Protein AF-A0A1C6QXR6-F1 (afdb_monomer_lite)

Structure (mmCIF, N/CA/C/O backbone):
data_AF-A0A1C6QXR6-F1
#
_entry.id   AF-A0A1C6QXR6-F1
#
loop_
_atom_site.group_PDB
_atom_site.id
_atom_site.type_symbol
_atom_site.label_atom_id
_atom_site.label_alt_id
_atom_site.label_comp_id
_atom_site.label_asym_id
_atom_site.label_entity_id
_atom_site.label_seq_id
_atom_site.pdbx_PDB_ins_code
_atom_site.Cartn_x
_atom_site.Cartn_y
_atom_site.Cartn_z
_atom_site.occupancy
_atom_site.B_iso_or_equiv
_atom_site.auth_seq_id
_atom_site.auth_comp_id
_atom_site.auth_asym_id
_atom_site.auth_atom_id
_atom_site.pdbx_PDB_model_num
ATOM 1 N N . ILE A 1 1 ? -0.322 -24.850 25.501 1.00 80.88 1 ILE A N 1
ATOM 2 C CA . ILE A 1 1 ? -1.328 -25.765 26.097 1.00 80.88 1 ILE A CA 1
ATOM 3 C C . ILE A 1 1 ? -0.697 -26.631 27.179 1.00 80.88 1 ILE A C 1
ATOM 5 O O . ILE A 1 1 ? -1.166 -26.555 28.301 1.00 80.88 1 ILE A O 1
ATOM 9 N N . ASN A 1 2 ? 0.408 -27.337 26.915 1.00 83.75 2 ASN A N 1
ATOM 10 C CA . ASN A 1 2 ? 1.073 -28.174 27.931 1.00 83.75 2 ASN A CA 1
ATOM 11 C C . ASN A 1 2 ? 1.415 -27.437 29.239 1.00 83.75 2 ASN A C 1
ATOM 13 O O . ASN A 1 2 ? 1.148 -27.969 30.307 1.00 83.75 2 ASN A O 1
ATOM 17 N N . GLY A 1 3 ? 1.890 -26.186 29.173 1.00 85.12 3 GLY A N 1
ATOM 18 C CA . GLY A 1 3 ? 2.101 -25.372 30.381 1.00 85.12 3 GLY A CA 1
ATOM 19 C C . GLY A 1 3 ? 0.822 -25.107 31.192 1.00 85.12 3 GLY A C 1
ATOM 20 O O . GLY A 1 3 ? 0.856 -25.153 32.413 1.00 85.12 3 GLY A O 1
ATOM 21 N N . LEU A 1 4 ? -0.329 -24.915 30.531 1.00 87.06 4 LEU A N 1
ATOM 22 C CA . LEU A 1 4 ? -1.624 -24.775 31.214 1.00 87.06 4 LEU A CA 1
ATOM 23 C C . LEU A 1 4 ? -2.095 -26.110 31.808 1.00 87.06 4 LEU A C 1
ATOM 25 O O . LEU A 1 4 ? -2.615 -26.124 32.916 1.00 87.06 4 LEU A O 1
ATOM 29 N N . LYS A 1 5 ? -1.880 -27.234 31.103 1.00 88.00 5 LYS A N 1
ATOM 30 C CA . LYS A 1 5 ? -2.157 -28.583 31.632 1.00 88.00 5 LYS A CA 1
ATOM 31 C C . LYS A 1 5 ? -1.350 -28.857 32.904 1.00 88.00 5 LYS A C 1
ATOM 33 O O . LYS A 1 5 ? -1.892 -29.442 33.832 1.00 88.00 5 LYS A O 1
ATOM 38 N N . ALA A 1 6 ? -0.081 -28.448 32.939 1.00 87.62 6 ALA A N 1
ATOM 39 C CA . ALA A 1 6 ? 0.773 -28.598 34.115 1.00 87.62 6 ALA A CA 1
ATOM 40 C C . ALA A 1 6 ? 0.248 -27.767 35.297 1.00 87.62 6 ALA A C 1
ATOM 42 O O . ALA A 1 6 ? -0.002 -28.329 36.355 1.00 87.62 6 ALA A O 1
ATOM 43 N N . ALA A 1 7 ? -0.030 -26.477 35.079 1.00 87.62 7 ALA A N 1
ATOM 44 C CA . ALA A 1 7 ? -0.538 -25.590 36.127 1.00 87.62 7 ALA A CA 1
ATOM 45 C C . ALA A 1 7 ? -1.889 -26.049 36.711 1.00 87.62 7 ALA A C 1
ATOM 47 O O . ALA A 1 7 ? -2.095 -26.002 37.917 1.00 87.62 7 ALA A O 1
ATOM 48 N N . PHE A 1 8 ? -2.819 -26.517 35.870 1.00 88.56 8 PHE A N 1
ATOM 49 C CA . PHE A 1 8 ? -4.108 -27.022 36.357 1.00 88.56 8 PHE A CA 1
ATOM 50 C C . PHE A 1 8 ? -3.975 -28.349 37.102 1.00 88.56 8 PHE A C 1
ATOM 52 O O . PHE A 1 8 ? -4.722 -28.587 38.042 1.00 88.56 8 PHE A O 1
ATOM 59 N N . ARG A 1 9 ? -3.033 -29.210 36.705 1.00 87.38 9 ARG A N 1
ATOM 60 C CA . ARG A 1 9 ? -2.770 -30.460 37.421 1.00 87.38 9 ARG A CA 1
ATOM 61 C C . ARG A 1 9 ? -2.303 -30.188 38.848 1.00 87.38 9 ARG A C 1
ATOM 63 O O . ARG A 1 9 ? -2.889 -30.737 39.768 1.00 87.38 9 ARG A O 1
ATOM 70 N N . GLU A 1 10 ? -1.326 -29.299 39.004 1.00 89.88 10 GLU A N 1
ATOM 71 C CA . GLU A 1 10 ? -0.827 -28.856 40.312 1.00 89.88 10 GLU A CA 1
ATOM 72 C C . GLU A 1 10 ? -1.960 -28.254 41.161 1.00 89.88 10 GLU A C 1
ATOM 74 O O . GLU A 1 10 ? -2.172 -28.671 42.294 1.00 89.88 10 GLU A O 1
ATOM 79 N N . LEU A 1 11 ? -2.791 -27.384 40.572 1.00 88.81 11 LEU A N 1
ATOM 80 C CA . LEU A 1 11 ? -3.961 -26.814 41.252 1.00 88.81 11 LEU A CA 1
ATOM 81 C C . LEU A 1 11 ? -4.956 -27.882 41.744 1.00 88.81 11 LEU A C 1
ATOM 83 O O . LEU A 1 11 ? -5.522 -27.759 42.833 1.00 88.81 11 LEU A O 1
ATOM 87 N N . TYR A 1 12 ? -5.225 -28.909 40.939 1.00 89.12 12 TYR A N 1
ATOM 88 C CA . TYR A 1 12 ? -6.142 -29.987 41.314 1.00 89.12 12 TYR A CA 1
ATOM 89 C C . TYR A 1 12 ? -5.554 -30.904 42.388 1.00 89.12 12 TYR A C 1
ATOM 91 O O . TYR A 1 12 ? -6.272 -31.281 43.312 1.00 89.12 12 TYR A O 1
ATOM 99 N N . GLU A 1 13 ? -4.252 -31.187 42.323 1.00 88.62 13 GLU A N 1
ATOM 100 C CA . GLU A 1 13 ? -3.525 -31.920 43.366 1.00 88.62 13 GLU A CA 1
ATOM 101 C C . GLU A 1 13 ? -3.571 -31.174 44.710 1.00 88.62 13 GLU A C 1
ATOM 103 O O . GLU A 1 13 ? -3.881 -31.780 45.735 1.00 88.62 13 GLU A O 1
ATOM 108 N N . GLU A 1 14 ? -3.352 -29.856 44.711 1.00 91.12 14 GLU A N 1
ATOM 109 C CA . GLU A 1 14 ? -3.403 -29.026 45.923 1.00 91.12 14 GLU A CA 1
ATOM 110 C C . GLU A 1 14 ? -4.816 -28.883 46.506 1.00 91.12 14 GLU A C 1
ATOM 112 O O . GLU A 1 14 ? -4.995 -28.858 47.725 1.00 91.12 14 GLU A O 1
ATOM 117 N N . SER A 1 15 ? -5.833 -28.779 45.648 1.00 85.81 15 SER A N 1
ATOM 118 C CA . SER A 1 15 ? -7.229 -28.600 46.075 1.00 85.81 15 SER A CA 1
ATOM 119 C C . SER A 1 15 ? -7.956 -29.910 46.392 1.00 85.81 15 SER A C 1
ATOM 121 O O . SER A 1 15 ? -9.063 -29.871 46.930 1.00 85.81 15 SER A O 1
ATOM 123 N N . GLY A 1 16 ? -7.367 -31.063 46.056 1.00 84.00 16 GLY A N 1
ATOM 124 C CA . GLY A 1 16 ? -8.014 -32.374 46.159 1.00 84.00 16 GLY A CA 1
ATOM 125 C C . GLY A 1 16 ? -9.181 -32.568 45.183 1.00 84.00 16 GLY A C 1
ATOM 126 O O . GLY A 1 16 ? -9.981 -33.487 45.360 1.00 84.00 16 GLY A O 1
ATOM 127 N N . ALA A 1 17 ? -9.310 -31.702 44.175 1.00 80.88 17 ALA A N 1
ATOM 128 C CA . ALA A 1 17 ? -10.351 -31.784 43.159 1.00 80.88 17 ALA A CA 1
ATOM 129 C C . ALA A 1 17 ? -9.949 -32.748 42.030 1.00 80.88 17 ALA A C 1
ATOM 131 O O . ALA A 1 17 ? -8.775 -32.887 41.697 1.00 80.88 17 ALA A O 1
ATOM 132 N N . VAL A 1 18 ? -10.932 -33.400 41.406 1.00 76.94 18 VAL A N 1
ATOM 133 C CA . VAL A 1 18 ? -10.712 -34.334 40.290 1.00 76.94 18 VAL A CA 1
ATOM 134 C C . VAL A 1 18 ? -11.284 -33.737 39.006 1.00 76.94 18 VAL A C 1
ATOM 136 O O . VAL A 1 18 ? -12.357 -33.134 39.012 1.00 76.94 18 VAL A O 1
ATOM 139 N N . VAL A 1 19 ? -10.569 -33.896 37.888 1.00 74.75 19 VAL A N 1
ATOM 140 C CA . VAL A 1 19 ? -11.087 -33.528 36.562 1.00 74.75 19 VAL A CA 1
ATOM 141 C C . VAL A 1 19 ? -12.073 -34.597 36.113 1.00 74.75 19 VAL A C 1
ATOM 143 O O . VAL A 1 19 ? -11.667 -35.630 35.590 1.00 74.75 19 VAL A O 1
ATOM 146 N N . GLU A 1 20 ? -13.362 -34.354 36.328 1.00 73.00 20 GLU A N 1
ATOM 147 C CA . GLU A 1 20 ? -14.419 -35.258 35.861 1.00 73.00 20 GLU A CA 1
ATOM 148 C C . GLU A 1 20 ? -14.688 -35.073 34.358 1.00 73.00 20 GLU A C 1
ATOM 150 O O . GLU A 1 20 ? -14.740 -36.051 33.616 1.00 73.00 20 GLU A O 1
ATOM 155 N N . GLU A 1 21 ? -14.777 -33.821 33.885 1.00 83.44 21 GLU A N 1
ATOM 156 C CA . GLU A 1 21 ? -15.041 -33.476 32.479 1.00 83.44 21 GLU A CA 1
ATOM 157 C C . GLU A 1 21 ? -14.322 -32.184 32.031 1.00 83.44 21 GLU A C 1
ATOM 159 O O . GLU A 1 21 ? -13.989 -31.301 32.835 1.00 83.44 21 GLU A O 1
ATOM 164 N N . ALA A 1 22 ? -14.097 -32.043 30.718 1.00 88.25 22 ALA A N 1
ATOM 165 C CA . ALA A 1 22 ? -13.447 -30.876 30.121 1.00 88.25 22 ALA A CA 1
ATOM 166 C C . ALA A 1 22 ? -14.376 -29.647 30.088 1.00 88.25 22 ALA A C 1
ATOM 168 O O . ALA A 1 22 ? -15.251 -29.521 29.234 1.00 88.25 22 ALA A O 1
ATOM 169 N N . HIS A 1 23 ? -14.134 -28.676 30.965 1.00 88.88 23 HIS A N 1
ATOM 170 C CA . HIS A 1 23 ? -15.016 -27.524 31.198 1.00 88.88 23 HIS A CA 1
ATOM 171 C C . HIS A 1 23 ? -14.408 -26.162 30.802 1.00 88.88 23 HIS A C 1
ATOM 173 O O . HIS A 1 23 ? -15.101 -25.145 30.802 1.00 88.88 23 HIS A O 1
ATOM 179 N N . CYS A 1 24 ? -13.126 -26.109 30.437 1.00 92.81 24 CYS A N 1
ATOM 180 C CA . CYS A 1 24 ? -12.412 -24.889 30.070 1.00 92.81 24 CYS A CA 1
ATOM 181 C C . CYS A 1 24 ? -12.241 -24.773 28.545 1.00 92.81 24 CYS A C 1
ATOM 183 O O . CYS A 1 24 ? -11.444 -25.478 27.924 1.00 92.81 24 CYS A O 1
ATOM 185 N N . GLY A 1 25 ? -12.981 -23.853 27.926 1.00 94.38 25 GLY A N 1
ATOM 186 C CA . GLY A 1 25 ? -12.913 -23.623 26.484 1.00 94.38 25 GLY A CA 1
ATOM 187 C C . GLY A 1 25 ? -11.629 -22.908 26.044 1.00 94.38 25 GLY A C 1
ATOM 188 O O . GLY A 1 25 ? -11.306 -21.825 26.529 1.00 94.38 25 GLY A O 1
ATOM 189 N N . VAL A 1 26 ? -10.933 -23.469 25.055 1.00 94.81 26 VAL A N 1
ATOM 190 C CA . VAL A 1 26 ? -9.738 -22.905 24.415 1.00 94.81 26 VAL A CA 1
ATOM 191 C C . VAL A 1 26 ? -10.073 -22.456 22.994 1.00 94.81 26 VAL A C 1
ATOM 193 O O . VAL A 1 26 ? -10.671 -23.188 22.205 1.00 94.81 26 VAL A O 1
ATOM 196 N N . GLY A 1 27 ? -9.653 -21.244 22.633 1.00 94.94 27 GLY A N 1
ATOM 197 C CA . GLY A 1 27 ? -9.788 -20.741 21.270 1.00 94.94 27 GLY A CA 1
ATOM 198 C C . GLY A 1 27 ? -8.975 -19.477 21.027 1.00 94.94 27 GLY A C 1
ATOM 199 O O . GLY A 1 27 ? -8.506 -18.833 21.961 1.00 94.94 27 GLY A O 1
ATOM 200 N N . SER A 1 28 ? -8.850 -19.072 19.763 1.00 95.25 28 SER A N 1
ATOM 201 C CA . SER A 1 28 ? -8.016 -17.927 19.377 1.00 95.25 28 SER A CA 1
ATOM 202 C C . SER A 1 28 ? -8.711 -17.029 18.361 1.00 95.25 28 SER A C 1
ATOM 204 O O . SER A 1 28 ? -9.258 -17.514 17.375 1.00 95.25 28 SER A O 1
ATOM 206 N N . VAL A 1 29 ? -8.655 -15.710 18.579 1.00 96.06 29 VAL A N 1
ATOM 207 C CA . VAL A 1 29 ? -9.148 -14.711 17.608 1.00 96.06 29 VAL A CA 1
ATOM 208 C C . VAL A 1 29 ? -8.337 -14.724 16.308 1.00 96.06 29 VAL A C 1
ATOM 210 O O . VAL A 1 29 ? -8.841 -14.348 15.256 1.00 96.06 29 VAL A O 1
ATOM 213 N N . LYS A 1 30 ? -7.089 -15.215 16.362 1.00 95.50 30 LYS A N 1
ATOM 214 C CA . LYS A 1 30 ? -6.185 -15.283 15.205 1.00 95.50 30 LYS A CA 1
ATOM 215 C C . LYS A 1 30 ? -6.754 -16.140 14.074 1.00 95.50 30 LYS A C 1
ATOM 217 O O . LYS A 1 30 ? -6.441 -15.916 12.915 1.00 95.50 30 LYS A O 1
ATOM 222 N N . THR A 1 31 ? -7.621 -17.092 14.416 1.00 95.00 31 THR A N 1
ATOM 223 C CA . THR A 1 31 ? -8.317 -17.930 13.434 1.00 95.00 31 THR A CA 1
ATOM 224 C C . THR A 1 31 ? -9.343 -17.151 12.606 1.00 95.00 31 THR A C 1
ATOM 226 O O . THR A 1 31 ? -9.697 -17.596 11.526 1.00 95.00 31 THR A O 1
ATOM 229 N N . ASN A 1 32 ? -9.800 -15.985 13.078 1.00 95.06 32 ASN A N 1
ATOM 230 C CA . ASN A 1 32 ? -10.786 -15.144 12.396 1.00 95.06 32 ASN A CA 1
ATOM 231 C C . ASN A 1 32 ? -10.150 -13.991 11.609 1.00 95.06 32 ASN A C 1
ATOM 233 O O . ASN A 1 32 ? -10.644 -13.644 10.544 1.00 95.06 32 ASN A O 1
ATOM 237 N N . ILE A 1 33 ? -9.099 -13.370 12.154 1.00 94.75 33 ILE A N 1
ATOM 238 C CA . ILE A 1 33 ? -8.533 -12.110 11.630 1.00 94.75 33 ILE A CA 1
ATOM 239 C C . ILE A 1 33 ? -7.031 -12.192 11.324 1.00 94.75 33 ILE A C 1
ATOM 241 O O . ILE A 1 33 ? -6.387 -11.172 11.094 1.00 94.75 33 ILE A O 1
ATOM 245 N N . GLY A 1 34 ? -6.461 -13.398 11.347 1.00 93.69 34 GLY A N 1
ATOM 246 C CA . GLY A 1 34 ? -5.027 -13.617 11.190 1.00 93.69 34 GLY A CA 1
ATOM 247 C C . GLY A 1 34 ? -4.205 -13.256 12.431 1.00 93.69 34 GLY A C 1
ATOM 248 O O . GLY A 1 34 ? -4.715 -12.850 13.481 1.00 93.69 34 GLY A O 1
ATOM 249 N N . HIS A 1 35 ? -2.892 -13.448 12.323 1.00 93.56 35 HIS A N 1
ATOM 250 C CA . HIS A 1 35 ? -1.948 -13.109 13.380 1.00 93.56 35 HIS A CA 1
ATOM 251 C C . HIS A 1 35 ? -1.564 -11.623 13.277 1.00 93.56 35 HIS A C 1
ATOM 253 O O . HIS A 1 35 ? -0.781 -11.239 12.420 1.00 93.56 35 HIS A O 1
ATOM 259 N N . LEU A 1 36 ? -2.112 -10.773 14.153 1.00 91.81 36 LEU A N 1
ATOM 260 C CA . LEU A 1 36 ? -1.867 -9.318 14.132 1.00 91.81 36 LEU A CA 1
ATOM 261 C C . LEU A 1 36 ? -0.526 -8.892 14.762 1.00 91.81 36 LEU A C 1
ATOM 263 O O . LEU A 1 36 ? -0.405 -7.769 15.250 1.00 91.81 36 LEU A O 1
ATOM 267 N N . GLU A 1 37 ? 0.450 -9.797 14.816 1.00 91.19 37 GLU A N 1
ATOM 268 C CA . GLU A 1 37 ? 1.770 -9.599 15.426 1.00 91.19 37 GLU A CA 1
ATOM 269 C C . GLU A 1 37 ? 1.713 -8.871 16.778 1.00 91.19 37 GLU A C 1
ATOM 271 O O . GLU A 1 37 ? 1.211 -9.412 17.766 1.00 91.19 37 GLU A O 1
ATOM 276 N N . LEU A 1 38 ? 2.171 -7.618 16.816 1.00 88.44 38 LEU A N 1
ATOM 277 C CA . LEU A 1 38 ? 2.212 -6.779 18.012 1.00 88.44 38 LEU A CA 1
ATOM 278 C C . LEU A 1 38 ? 0.824 -6.552 18.635 1.00 88.44 38 LEU A C 1
ATOM 280 O O . LEU A 1 38 ? 0.704 -6.426 19.851 1.00 88.44 38 LEU A O 1
ATOM 284 N N . ALA A 1 39 ? -0.240 -6.548 17.828 1.00 92.81 39 ALA A N 1
ATOM 285 C CA . ALA A 1 39 ? -1.616 -6.372 18.290 1.00 92.81 39 ALA A CA 1
ATOM 286 C C . ALA A 1 39 ? -2.329 -7.701 18.609 1.00 92.81 39 ALA A C 1
ATOM 288 O O . ALA A 1 39 ? -3.493 -7.708 19.019 1.00 92.81 39 ALA A O 1
ATOM 289 N N . ALA A 1 40 ? -1.657 -8.847 18.460 1.00 91.00 40 ALA A N 1
ATOM 290 C CA . ALA A 1 40 ? -2.291 -10.150 18.634 1.00 91.00 40 ALA A CA 1
ATOM 291 C C . ALA A 1 40 ? -2.755 -10.417 20.079 1.00 91.00 40 ALA A C 1
ATOM 293 O O . ALA A 1 40 ? -3.726 -11.154 20.279 1.00 91.00 40 ALA A O 1
ATOM 294 N N . GLY A 1 41 ? -2.080 -9.826 21.072 1.00 93.69 41 GLY A N 1
ATOM 295 C CA . GLY A 1 41 ? -2.463 -9.906 22.485 1.00 93.69 41 GLY A CA 1
ATOM 296 C C . GLY A 1 41 ? -3.745 -9.126 22.785 1.00 93.69 41 GLY A C 1
ATOM 297 O O . GLY A 1 41 ? -4.714 -9.703 23.281 1.00 93.69 41 GLY A O 1
ATOM 298 N N . VAL A 1 42 ? -3.793 -7.839 22.413 1.00 96.75 42 VAL A N 1
ATOM 299 C CA . VAL A 1 42 ? -4.976 -6.988 22.645 1.00 96.75 42 VAL A CA 1
ATOM 300 C C . VAL A 1 42 ? -6.200 -7.483 21.871 1.00 96.75 42 VAL A C 1
ATOM 302 O O . VAL A 1 42 ? -7.306 -7.450 22.401 1.00 96.75 42 VAL A O 1
ATOM 305 N N . ALA A 1 43 ? -6.021 -8.050 20.675 1.00 96.50 43 ALA A N 1
ATOM 306 C CA . ALA A 1 43 ? -7.112 -8.695 19.948 1.00 96.50 43 ALA A CA 1
ATOM 307 C C . ALA A 1 43 ? -7.723 -9.872 20.736 1.00 96.50 43 ALA A C 1
ATOM 309 O O . ALA A 1 43 ? -8.941 -10.058 20.741 1.00 96.50 43 ALA A O 1
ATOM 310 N N . GLY A 1 44 ? -6.889 -10.654 21.434 1.00 96.94 44 GLY A N 1
ATOM 311 C CA . GLY A 1 44 ? -7.340 -11.723 22.328 1.00 96.94 44 GLY A CA 1
ATOM 312 C C . GLY A 1 44 ? -8.125 -11.193 23.530 1.00 96.94 44 GLY A C 1
ATOM 313 O O . GLY A 1 44 ? -9.182 -11.732 23.854 1.00 96.94 44 GLY A O 1
ATOM 314 N N . VAL A 1 45 ? -7.658 -10.098 24.138 1.00 98.12 45 VAL A N 1
ATOM 315 C CA . VAL A 1 45 ? -8.364 -9.405 25.230 1.00 98.12 45 VAL A CA 1
ATOM 316 C C . VAL A 1 45 ? -9.729 -8.895 24.765 1.00 98.12 45 VAL A C 1
ATOM 318 O O . VAL A 1 45 ? -10.734 -9.170 25.415 1.00 98.12 45 VAL A O 1
ATOM 321 N N . ILE A 1 46 ? -9.796 -8.222 23.613 1.00 97.69 46 ILE A N 1
ATOM 322 C CA . ILE A 1 46 ? -11.052 -7.706 23.045 1.00 97.69 46 ILE A CA 1
ATOM 323 C C . ILE A 1 46 ? -12.045 -8.845 22.797 1.00 97.69 46 ILE A C 1
ATOM 325 O O . ILE A 1 46 ? -13.212 -8.721 23.170 1.00 97.69 46 ILE A O 1
ATOM 329 N N . LYS A 1 47 ? -11.589 -9.971 22.226 1.00 97.75 47 LYS A N 1
ATOM 330 C CA . LYS A 1 47 ? -12.424 -11.169 22.059 1.00 97.75 47 LYS A CA 1
ATOM 331 C C . LYS A 1 47 ? -13.043 -11.582 23.397 1.00 97.75 47 LYS A C 1
ATOM 333 O O . LYS A 1 47 ? -14.260 -11.714 23.472 1.00 97.75 47 LYS A O 1
ATOM 338 N N . VAL A 1 48 ? -12.234 -11.750 24.443 1.00 98.06 48 VAL A N 1
ATOM 339 C CA . VAL A 1 48 ? -12.718 -12.183 25.764 1.00 98.06 48 VAL A CA 1
ATOM 340 C C . VAL A 1 48 ? -13.701 -11.181 26.374 1.00 98.06 48 VAL A C 1
ATOM 342 O O . VAL A 1 48 ? -14.754 -11.593 26.854 1.00 98.06 48 VAL A O 1
ATOM 345 N N . LEU A 1 49 ? -13.419 -9.876 26.309 1.00 97.25 49 LEU A N 1
ATOM 346 C CA . LEU A 1 49 ? -14.321 -8.841 26.830 1.00 97.25 49 LEU A CA 1
ATOM 347 C C . LEU A 1 49 ? -15.687 -8.865 26.127 1.00 97.25 49 LEU A C 1
ATOM 349 O O . LEU A 1 49 ? -16.725 -8.743 26.780 1.00 97.25 49 LEU A O 1
ATOM 353 N N . LEU A 1 50 ? -15.708 -9.079 24.808 1.00 96.44 50 LEU A N 1
ATOM 354 C CA . LEU A 1 50 ? -16.952 -9.253 24.056 1.00 96.44 50 LEU A CA 1
ATOM 355 C C . LEU A 1 50 ? -17.669 -10.555 24.442 1.00 96.44 50 LEU A C 1
ATOM 357 O O . LEU A 1 50 ? -18.884 -10.549 24.626 1.00 96.44 50 LEU A O 1
ATOM 361 N N . GLN A 1 51 ? -16.940 -11.657 24.627 1.00 97.50 51 GLN A N 1
ATOM 362 C CA . GLN A 1 51 ? -17.518 -12.926 25.081 1.00 97.50 51 GLN A CA 1
ATOM 363 C C . GLN A 1 51 ? -18.149 -12.815 26.475 1.00 97.50 51 GLN A C 1
ATOM 365 O O . GLN A 1 51 ? -19.226 -13.369 26.688 1.00 97.50 51 GLN A O 1
ATOM 370 N N . MET A 1 52 ? -17.530 -12.071 27.399 1.00 96.00 52 MET A N 1
ATOM 371 C CA . MET A 1 52 ? -18.098 -11.771 28.719 1.00 96.00 52 MET A CA 1
ATOM 372 C C . MET A 1 52 ? -19.358 -10.914 28.587 1.00 96.00 52 MET A C 1
ATOM 374 O O . MET A 1 52 ? -20.412 -11.300 29.087 1.00 96.00 52 MET A O 1
ATOM 378 N N . ARG A 1 53 ? -19.287 -9.806 27.832 1.00 92.25 53 ARG A N 1
ATOM 379 C CA . ARG A 1 53 ? -20.430 -8.906 27.597 1.00 92.25 53 ARG A CA 1
ATOM 380 C C . ARG A 1 53 ? -21.643 -9.637 27.021 1.00 92.25 53 ARG A C 1
ATOM 382 O O . ARG A 1 53 ? -22.767 -9.374 27.432 1.00 92.25 53 ARG A O 1
ATOM 389 N N . HIS A 1 54 ? -21.415 -10.543 26.073 1.00 94.69 54 HIS A N 1
ATOM 390 C CA . HIS A 1 54 ? -22.468 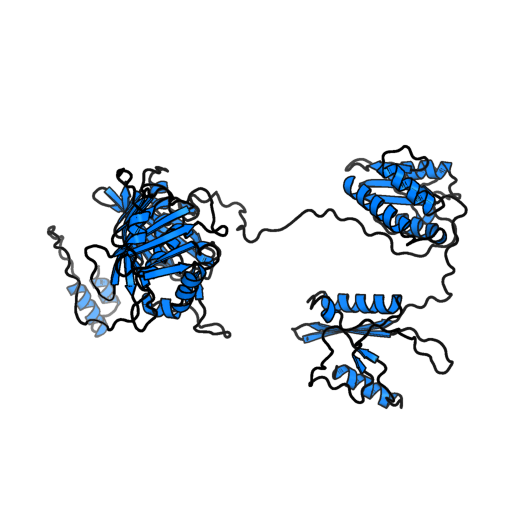-11.317 25.415 1.00 94.69 54 HIS A CA 1
ATOM 391 C C . HIS A 1 54 ? -22.733 -12.676 26.072 1.00 94.69 54 HIS A C 1
ATOM 393 O O . HIS A 1 54 ? -23.550 -13.439 25.559 1.00 94.69 54 HIS A O 1
ATOM 399 N N . ARG A 1 55 ? -22.036 -13.008 27.168 1.00 95.81 55 ARG A N 1
ATOM 400 C CA . ARG A 1 55 ? -22.125 -14.299 27.873 1.00 95.81 55 ARG A CA 1
ATOM 401 C C . ARG A 1 55 ? -22.097 -15.494 26.913 1.00 95.81 55 ARG A C 1
ATOM 403 O O . ARG A 1 55 ? -22.888 -16.425 27.035 1.00 95.81 55 ARG A O 1
ATOM 410 N N . THR A 1 56 ? -21.217 -15.440 25.915 1.00 97.25 56 THR A N 1
ATOM 411 C CA . THR A 1 56 ? -21.190 -16.369 24.775 1.00 97.25 56 THR A CA 1
ATOM 412 C C . THR A 1 56 ? -19.752 -16.753 24.448 1.00 97.25 56 THR A C 1
ATOM 414 O O . THR A 1 56 ? -18.903 -15.885 24.244 1.00 97.25 56 THR A O 1
ATOM 417 N N . LEU A 1 57 ? -19.476 -18.050 24.324 1.00 97.31 57 LEU A N 1
ATOM 418 C CA . LEU A 1 57 ? -18.241 -18.547 23.735 1.00 97.31 57 LEU A CA 1
ATOM 419 C C . LEU A 1 57 ? -18.359 -18.561 22.201 1.00 97.31 57 LEU A C 1
ATOM 421 O O . LEU A 1 57 ? -19.366 -19.015 21.664 1.00 97.31 57 LEU A O 1
ATOM 425 N N . VAL A 1 58 ? -17.357 -18.043 21.481 1.00 96.62 58 VAL A N 1
ATOM 426 C CA . VAL A 1 58 ? -17.361 -17.987 20.009 1.00 96.62 58 VAL A CA 1
ATOM 427 C C . VAL A 1 58 ? -16.429 -19.042 19.426 1.00 96.62 58 VAL A C 1
ATOM 429 O O . VAL A 1 58 ? -15.340 -19.276 19.961 1.00 96.62 58 VAL A O 1
ATOM 432 N N . LYS A 1 59 ? -16.856 -19.623 18.300 1.00 94.94 59 LYS A N 1
ATOM 433 C CA . LYS A 1 59 ? -16.122 -20.640 17.542 1.00 94.94 59 LYS A CA 1
ATOM 434 C C . LYS A 1 59 ? -14.693 -20.187 17.227 1.00 94.94 59 LYS A C 1
ATOM 436 O O . LYS A 1 59 ? -14.480 -19.090 16.711 1.00 94.94 59 LYS A O 1
ATOM 441 N N . SER A 1 60 ? -13.726 -21.062 17.490 1.00 95.00 60 SER A N 1
ATOM 442 C CA . SER A 1 60 ? -12.389 -20.992 16.907 1.00 95.00 60 SER A CA 1
ATOM 443 C C . SER A 1 60 ? -12.447 -21.625 15.515 1.00 95.00 60 SER A C 1
ATOM 445 O O . SER A 1 60 ? -12.920 -22.749 15.368 1.00 95.00 60 SER A O 1
ATOM 447 N N . LEU A 1 61 ? -12.035 -20.896 14.480 1.00 93.50 61 LEU A N 1
ATOM 448 C CA . LEU A 1 61 ? -12.061 -21.404 13.106 1.00 93.50 61 LEU A CA 1
ATOM 449 C C . LEU A 1 61 ? -10.861 -22.322 12.832 1.00 93.50 61 LEU A C 1
ATOM 451 O O . LEU A 1 61 ? -9.877 -22.311 13.572 1.00 93.50 61 LEU A O 1
ATOM 455 N N . HIS A 1 62 ? -10.948 -23.095 11.746 1.00 93.00 62 HIS A N 1
ATOM 456 C CA . HIS A 1 62 ? -9.859 -23.932 11.222 1.00 93.00 62 HIS A CA 1
ATOM 457 C C . HIS A 1 62 ? -9.294 -24.950 12.231 1.00 93.00 62 HIS A C 1
ATOM 459 O O . HIS A 1 62 ? -8.097 -25.223 12.239 1.00 93.00 62 HIS A O 1
ATOM 465 N N . CYS A 1 63 ? -10.148 -25.504 13.099 1.00 89.56 63 CYS A N 1
ATOM 466 C CA . CYS A 1 63 ? -9.750 -26.466 14.132 1.00 89.56 63 CYS A CA 1
ATOM 467 C C . CYS A 1 63 ? -10.608 -27.745 14.144 1.00 89.56 63 CYS A C 1
ATOM 469 O O . CYS A 1 63 ? -10.753 -28.382 15.187 1.00 89.56 63 CYS A O 1
ATOM 471 N N . ASP A 1 64 ? -11.200 -28.115 13.002 1.00 86.94 64 ASP A N 1
ATOM 472 C CA . ASP A 1 64 ? -12.012 -29.335 12.889 1.00 86.94 64 ASP A CA 1
ATOM 473 C C . ASP A 1 64 ? -11.147 -30.591 13.097 1.00 86.94 64 ASP A C 1
ATOM 475 O O . ASP A 1 64 ? -11.530 -31.503 13.835 1.00 86.94 64 ASP A O 1
ATOM 479 N N . THR A 1 65 ? -9.934 -30.583 12.534 1.00 89.00 65 THR A N 1
ATOM 480 C CA . THR A 1 65 ? -8.879 -31.567 12.818 1.00 89.00 65 THR A CA 1
ATOM 481 C C . THR A 1 65 ? -7.924 -31.000 13.867 1.00 89.00 65 THR A C 1
ATOM 483 O O . THR A 1 65 ? -7.343 -29.933 13.669 1.00 89.00 65 THR A O 1
ATOM 486 N N . VAL A 1 66 ? -7.767 -31.697 14.996 1.00 87.19 66 VAL A N 1
ATOM 487 C CA . VAL A 1 66 ? -6.839 -31.287 16.063 1.00 87.19 66 VAL A CA 1
ATOM 488 C C . VAL A 1 66 ? -5.413 -31.630 15.644 1.00 87.19 66 VAL A C 1
ATOM 490 O O . VAL A 1 66 ? -5.164 -32.698 15.091 1.00 87.19 66 VAL A O 1
ATOM 493 N N . ASN A 1 67 ? -4.469 -30.725 15.906 1.00 87.69 67 ASN A N 1
ATOM 494 C CA . ASN A 1 67 ? -3.053 -31.003 15.688 1.00 87.69 67 ASN A CA 1
ATOM 495 C C . ASN A 1 67 ? -2.619 -32.197 16.574 1.00 87.69 67 ASN A C 1
ATOM 497 O O . ASN A 1 67 ? -2.794 -32.095 17.787 1.00 87.69 67 ASN A O 1
ATOM 501 N N . PRO A 1 68 ? -2.020 -33.273 16.021 1.00 88.00 68 PRO A N 1
ATOM 502 C CA . PRO A 1 68 ? -1.624 -34.464 16.786 1.00 88.00 68 PRO A CA 1
ATOM 503 C C . PRO A 1 68 ? -0.660 -34.204 17.952 1.00 88.00 68 PRO A C 1
ATOM 505 O O . PRO A 1 68 ? -0.603 -34.991 18.889 1.00 88.00 68 PRO A O 1
ATOM 508 N N . TYR A 1 69 ? 0.093 -33.100 17.923 1.00 86.62 69 TYR A N 1
ATOM 509 C CA . TYR A 1 69 ? 0.980 -32.694 19.020 1.00 86.62 69 TYR A CA 1
ATOM 510 C C . TYR A 1 69 ? 0.246 -31.984 20.171 1.00 86.62 69 TYR A C 1
ATOM 512 O O . TYR A 1 69 ? 0.861 -31.643 21.183 1.00 86.62 69 TYR A O 1
ATOM 520 N N . ILE A 1 70 ? -1.054 -31.716 20.019 1.00 86.75 70 ILE A N 1
ATOM 521 C CA . ILE A 1 70 ? -1.912 -31.134 21.049 1.00 86.75 70 ILE A CA 1
ATOM 522 C C . ILE A 1 70 ? -2.797 -32.243 21.613 1.00 86.75 70 ILE A C 1
ATOM 524 O O . ILE A 1 70 ? -3.862 -32.536 21.079 1.00 86.75 70 ILE A O 1
ATOM 528 N N . ASP A 1 71 ? -2.362 -32.811 22.731 1.00 85.62 71 ASP A N 1
ATOM 529 C CA . ASP A 1 71 ? -3.153 -33.755 23.511 1.00 85.62 71 ASP A CA 1
ATOM 530 C C . ASP A 1 71 ? -4.017 -33.004 24.542 1.00 85.62 71 ASP A C 1
ATOM 532 O O . ASP A 1 71 ? -3.493 -32.310 25.425 1.00 85.62 71 ASP A O 1
ATOM 536 N N . LEU A 1 72 ? -5.339 -33.130 24.430 1.00 87.56 72 LEU A N 1
ATOM 537 C CA . LEU A 1 72 ? -6.320 -32.539 25.350 1.00 87.56 72 LEU A CA 1
ATOM 538 C C . LEU A 1 72 ? -6.999 -33.581 26.242 1.00 87.56 72 LEU A C 1
ATOM 540 O O . LEU A 1 72 ? -7.712 -33.191 27.171 1.00 87.56 72 LEU A O 1
ATOM 544 N N . ASP A 1 73 ? -6.755 -34.868 26.005 1.00 85.44 73 ASP A N 1
ATOM 545 C CA . ASP A 1 73 ? -7.429 -35.941 26.721 1.00 85.44 73 ASP A CA 1
ATOM 546 C C . ASP A 1 73 ? -7.008 -35.930 28.199 1.00 85.44 73 ASP A C 1
ATOM 548 O O . ASP A 1 73 ? -5.870 -35.596 28.557 1.00 85.44 73 ASP A O 1
ATOM 552 N N . GLY A 1 74 ? -7.973 -36.198 29.086 1.00 83.69 74 GLY A N 1
ATOM 553 C CA . GLY A 1 74 ? -7.776 -36.143 30.540 1.00 83.69 74 GLY A CA 1
ATOM 554 C C . GLY A 1 74 ? -7.415 -34.755 31.090 1.00 83.69 74 GLY A C 1
ATOM 555 O O . GLY A 1 74 ? -6.916 -34.648 32.208 1.00 83.69 74 GLY A O 1
ATOM 556 N N . SER A 1 75 ? -7.616 -33.684 30.315 1.00 89.19 75 SER A N 1
ATOM 557 C CA . SER A 1 75 ? -7.380 -32.303 30.742 1.00 89.19 75 SER A CA 1
ATOM 558 C C . SER A 1 75 ? -8.697 -31.535 30.893 1.00 89.19 75 SER A C 1
ATOM 560 O O . SER A 1 75 ? -9.689 -31.898 30.262 1.00 89.19 75 SER A O 1
ATOM 562 N N . PRO A 1 76 ? -8.735 -30.427 31.659 1.00 91.56 76 PRO A N 1
ATOM 563 C CA . PRO A 1 76 ? -9.945 -29.616 31.767 1.00 91.56 76 PRO A CA 1
ATOM 564 C C . PRO A 1 76 ? -10.255 -28.847 30.472 1.00 91.56 76 PRO A C 1
ATOM 566 O O . PRO A 1 76 ? -11.252 -28.135 30.423 1.00 91.56 76 PRO A O 1
ATOM 569 N N . PHE A 1 77 ? -9.412 -28.930 29.437 1.00 93.44 77 PHE A N 1
ATOM 570 C CA . PHE A 1 77 ? -9.487 -28.081 28.254 1.00 93.44 77 PHE A CA 1
ATOM 571 C C . PHE A 1 77 ? -10.202 -28.753 27.080 1.00 93.44 77 PHE A C 1
ATOM 573 O O . PHE A 1 77 ? -9.891 -29.883 26.722 1.00 93.44 77 PHE A O 1
ATOM 580 N N . HIS A 1 78 ? -11.071 -28.009 26.395 1.00 93.00 78 HIS A N 1
ATOM 581 C CA . HIS A 1 78 ? -11.651 -28.407 25.108 1.00 93.00 78 HIS A CA 1
ATOM 582 C C . HIS A 1 78 ? -11.537 -27.272 24.082 1.00 93.00 78 HIS A C 1
ATOM 584 O O . HIS A 1 78 ? -11.504 -26.096 24.439 1.00 93.00 78 HIS A O 1
ATOM 590 N N . LEU A 1 79 ? -11.496 -27.590 22.785 1.00 93.94 79 LEU A N 1
ATOM 591 C CA . LEU A 1 79 ? -11.545 -26.562 21.737 1.00 93.94 79 LEU A CA 1
ATOM 592 C C . LEU A 1 79 ? -12.978 -26.057 21.549 1.00 93.94 79 LEU A C 1
ATOM 594 O O . LEU A 1 79 ? -13.897 -26.853 21.365 1.00 93.94 79 LEU A O 1
ATOM 598 N N . VAL A 1 80 ? -13.172 -24.737 21.529 1.00 95.38 80 VAL A N 1
ATOM 599 C CA . VAL A 1 80 ? -14.489 -24.134 21.262 1.00 95.38 80 VAL A CA 1
ATOM 600 C C . VAL A 1 80 ? -14.798 -24.227 19.765 1.00 95.38 80 VAL A C 1
ATOM 602 O O . VAL A 1 80 ? -14.413 -23.355 18.984 1.00 95.38 80 VAL A O 1
ATOM 605 N N . ARG A 1 81 ? -15.472 -25.305 19.354 1.00 93.81 81 ARG A N 1
ATOM 606 C CA . ARG A 1 81 ? -15.781 -25.612 17.943 1.00 93.81 81 ARG A CA 1
ATOM 607 C C . ARG A 1 81 ? -17.044 -24.939 17.418 1.00 93.81 81 ARG A C 1
ATOM 609 O O . ARG A 1 81 ? -17.203 -24.813 16.206 1.00 93.81 81 ARG A O 1
ATOM 616 N N . GLU A 1 82 ? -17.913 -24.478 18.307 1.00 94.38 82 GLU A N 1
ATOM 617 C CA . GLU A 1 82 ? -19.188 -23.853 17.962 1.00 94.38 82 GLU A CA 1
ATOM 618 C C . GLU A 1 82 ? -19.458 -22.631 18.839 1.00 94.38 82 GLU A C 1
ATOM 620 O O . GLU A 1 82 ? -18.853 -22.446 19.898 1.00 94.38 82 GLU A O 1
ATOM 625 N N . ARG A 1 83 ? -20.352 -21.755 18.371 1.00 96.44 83 ARG A N 1
ATOM 626 C CA . ARG A 1 83 ? -20.862 -20.661 19.198 1.00 96.44 83 ARG A CA 1
ATOM 627 C C . ARG A 1 83 ? -21.812 -21.258 20.232 1.00 96.44 83 ARG A C 1
ATOM 629 O O . ARG A 1 83 ? -22.809 -21.859 19.854 1.00 96.44 83 ARG A O 1
ATOM 636 N N . GLN A 1 84 ? -21.548 -21.020 21.510 1.00 95.81 84 GLN A N 1
ATOM 637 C CA . GLN A 1 84 ? -22.333 -21.589 22.604 1.00 95.81 84 GLN A CA 1
ATOM 638 C C . GLN A 1 84 ? -22.494 -20.591 23.757 1.00 95.81 84 GLN A C 1
ATOM 640 O O . GLN A 1 84 ? -21.664 -19.687 23.899 1.00 95.81 84 GLN A O 1
ATOM 645 N N . PRO A 1 85 ? -23.537 -20.713 24.596 1.00 97.19 85 PRO A N 1
ATOM 646 C CA . PRO A 1 85 ? -23.633 -19.944 25.832 1.00 97.19 85 PRO A CA 1
ATOM 647 C C . PRO A 1 85 ? -22.383 -20.120 26.704 1.00 97.19 85 PRO A C 1
ATOM 649 O O . PRO A 1 85 ? -21.783 -21.191 26.743 1.00 97.19 85 PRO A O 1
ATOM 652 N N . TRP A 1 86 ? -21.995 -19.068 27.422 1.00 95.75 86 TRP A N 1
ATOM 653 C CA . TRP A 1 86 ? -20.959 -19.131 28.449 1.00 95.75 86 TRP A CA 1
ATOM 654 C C . TRP A 1 86 ? -21.638 -19.069 29.821 1.00 95.75 86 TRP A C 1
ATOM 656 O O . TRP A 1 86 ? -21.901 -17.966 30.314 1.00 95.75 86 TRP A O 1
ATOM 666 N N . PRO A 1 87 ? -22.009 -20.205 30.432 1.00 92.38 87 PRO A N 1
ATOM 667 C CA . PRO A 1 87 ? -22.641 -20.197 31.746 1.00 92.38 87 PRO A CA 1
ATOM 668 C C . PRO A 1 87 ? -21.663 -19.692 32.815 1.00 92.38 87 PRO A C 1
ATOM 670 O O . PRO A 1 87 ? -20.455 -19.913 32.723 1.00 92.38 87 PRO A O 1
ATOM 673 N N . ALA A 1 88 ? -22.188 -18.978 33.811 1.00 92.38 88 ALA A N 1
ATOM 674 C CA . ALA A 1 88 ? -21.430 -18.645 35.009 1.00 92.38 88 ALA A CA 1
ATOM 675 C C . ALA A 1 88 ? -21.300 -19.904 35.875 1.00 92.38 88 ALA A C 1
ATOM 677 O O . ALA A 1 88 ? -22.269 -20.654 36.021 1.00 92.38 88 ALA A O 1
ATOM 678 N N . LEU A 1 89 ? -20.115 -20.134 36.440 1.00 90.00 89 LEU A N 1
ATOM 679 C CA . LEU A 1 89 ? -19.937 -21.195 37.431 1.00 90.00 89 LEU A CA 1
ATOM 680 C C . LEU A 1 89 ? -20.700 -20.837 38.708 1.00 90.00 89 LEU A C 1
ATOM 682 O O . LEU A 1 89 ? -21.003 -19.669 38.944 1.00 90.00 89 LEU A O 1
ATOM 686 N N . ARG A 1 90 ? -21.006 -21.836 39.533 1.00 89.94 90 ARG A N 1
ATOM 687 C CA . ARG A 1 90 ? -21.653 -21.639 40.832 1.00 89.94 90 ARG A CA 1
ATOM 688 C C . ARG A 1 90 ? -20.748 -22.145 41.942 1.00 89.94 90 ARG A C 1
ATOM 690 O O . ARG A 1 90 ? -20.054 -23.138 41.747 1.00 89.94 90 ARG A O 1
ATOM 697 N N . ASP A 1 91 ? -20.730 -21.443 43.068 1.00 87.31 91 ASP A N 1
ATOM 698 C CA . ASP A 1 91 ? -20.075 -21.941 44.278 1.00 87.31 91 ASP A CA 1
ATOM 699 C C . ASP A 1 91 ? -20.940 -22.978 45.015 1.00 87.31 91 ASP A C 1
ATOM 701 O O . ASP A 1 91 ? -22.047 -23.304 44.580 1.00 87.31 91 ASP A O 1
ATOM 705 N N . ALA A 1 92 ? -20.424 -23.509 46.129 1.00 85.88 92 ALA A N 1
ATOM 706 C CA . ALA A 1 92 ? -21.110 -24.513 46.946 1.00 85.88 92 ALA A CA 1
ATOM 707 C C . ALA A 1 92 ? -22.457 -24.015 47.505 1.00 85.88 92 ALA A C 1
ATOM 709 O O . ALA A 1 92 ? -23.364 -24.811 47.736 1.00 85.88 92 ALA A O 1
ATOM 710 N N . GLU A 1 93 ? -22.624 -22.699 47.656 1.00 89.31 93 GLU A N 1
ATOM 711 C CA . GLU A 1 93 ? -23.873 -22.062 48.080 1.00 89.31 93 GLU A CA 1
ATOM 712 C C . GLU A 1 93 ? -24.809 -21.731 46.899 1.00 89.31 93 GLU A C 1
ATOM 714 O O . GLU A 1 93 ? -25.850 -21.095 47.078 1.00 89.31 93 GLU A O 1
ATOM 719 N N . GLY A 1 94 ? -24.455 -22.146 45.679 1.00 87.88 94 GLY A N 1
ATOM 720 C CA . GLY A 1 94 ? -25.248 -21.961 44.466 1.00 87.88 94 GLY A CA 1
ATOM 721 C C . GLY A 1 94 ? -25.191 -20.552 43.869 1.00 87.88 94 GLY A C 1
ATOM 722 O O . GLY A 1 94 ? -25.960 -20.260 42.943 1.00 87.88 94 GLY A O 1
ATOM 723 N N . ARG A 1 95 ? -24.305 -19.678 44.364 1.00 88.06 95 ARG A N 1
ATOM 724 C CA . ARG A 1 95 ? -24.157 -18.292 43.897 1.00 88.06 95 ARG A CA 1
ATOM 725 C C . ARG A 1 95 ? -23.344 -18.263 42.611 1.00 88.06 95 ARG A C 1
ATOM 727 O O . ARG A 1 95 ? -22.322 -18.934 42.501 1.00 88.06 95 ARG A O 1
ATOM 734 N N . GLU A 1 96 ? -23.780 -17.459 41.643 1.00 90.31 96 GLU A N 1
ATOM 735 C CA . GLU A 1 96 ? -23.045 -17.294 40.387 1.00 90.31 96 GLU A CA 1
ATOM 736 C C . GLU A 1 96 ? -21.712 -16.576 40.622 1.00 90.31 96 GLU A C 1
ATOM 738 O O . GLU A 1 96 ? -21.655 -15.457 41.142 1.00 90.31 96 GLU A O 1
ATOM 743 N N . LEU A 1 97 ? -20.640 -17.240 40.211 1.00 91.12 97 LEU A N 1
ATOM 744 C CA . LEU A 1 97 ? -19.289 -16.721 40.165 1.00 91.12 97 LEU A CA 1
ATOM 745 C C . LEU A 1 97 ? -19.079 -15.958 38.849 1.00 91.12 97 LEU A C 1
ATOM 747 O O . LEU A 1 97 ? -19.599 -16.366 37.805 1.00 91.12 97 LEU A O 1
ATOM 751 N N . PRO A 1 98 ? -18.302 -14.864 38.864 1.00 94.25 98 PRO A N 1
ATOM 752 C CA . PRO A 1 98 ? -18.009 -14.117 37.650 1.00 94.25 98 PRO A CA 1
ATOM 753 C C . PRO A 1 98 ? -17.251 -14.991 36.646 1.00 94.25 98 PRO A C 1
ATOM 755 O O . PRO A 1 98 ? -16.419 -15.828 37.012 1.00 94.25 98 PRO A O 1
ATOM 758 N N . ARG A 1 99 ? -17.523 -14.792 35.352 1.00 96.00 99 ARG A N 1
ATOM 759 C CA . ARG A 1 99 ? -16.786 -15.481 34.286 1.00 96.00 99 ARG A CA 1
ATOM 760 C C . ARG A 1 99 ? -15.328 -15.049 34.317 1.00 96.00 99 ARG A C 1
ATOM 762 O O . ARG A 1 99 ? -15.033 -13.861 34.422 1.00 96.00 99 ARG A O 1
ATOM 769 N N . ARG A 1 100 ? -14.417 -16.008 34.169 1.00 96.50 100 ARG A N 1
ATOM 770 C CA . ARG A 1 100 ? -12.971 -15.767 34.137 1.00 96.50 100 ARG A CA 1
ATOM 771 C C . ARG A 1 100 ? -12.365 -16.356 32.880 1.00 96.50 100 ARG A C 1
ATOM 773 O O . ARG A 1 100 ? -12.768 -17.433 32.448 1.00 96.50 100 ARG A O 1
ATOM 780 N N . ALA A 1 101 ? -11.388 -15.668 32.310 1.00 97.31 101 ALA A N 1
ATOM 781 C CA . ALA A 1 101 ? -10.631 -16.174 31.175 1.00 97.31 101 ALA A CA 1
ATOM 782 C C . ALA A 1 101 ? -9.171 -15.735 31.241 1.00 97.31 101 ALA A C 1
ATOM 784 O O . ALA A 1 101 ? -8.864 -14.607 31.621 1.00 97.31 101 ALA A O 1
ATOM 785 N N . GLY A 1 102 ? -8.283 -16.633 30.822 1.00 96.44 102 GLY A N 1
ATOM 786 C CA . GLY A 1 102 ? -6.882 -16.322 30.570 1.00 96.44 102 GLY A CA 1
ATOM 787 C C . GLY A 1 102 ? -6.666 -15.921 29.111 1.00 96.44 102 GLY A C 1
ATOM 788 O O . GLY A 1 102 ? -7.197 -16.561 28.202 1.00 96.44 102 GLY A O 1
ATOM 789 N N . VAL A 1 103 ? -5.852 -14.896 28.870 1.00 97.06 103 VAL A N 1
ATOM 790 C CA . VAL A 1 103 ? -5.363 -14.531 27.535 1.00 97.06 103 VAL A CA 1
ATOM 791 C C . VAL A 1 103 ? -3.848 -14.655 27.525 1.00 97.06 103 VAL A C 1
ATOM 793 O O . VAL A 1 103 ? -3.158 -13.943 28.251 1.00 97.06 103 VAL A O 1
ATOM 796 N N . SER A 1 104 ? -3.335 -15.544 26.675 1.00 94.56 104 SER A N 1
ATOM 797 C CA . SER A 1 104 ? -1.897 -15.726 26.463 1.00 94.56 104 SER A CA 1
ATOM 798 C C . SER A 1 104 ? -1.450 -15.127 25.130 1.00 94.56 104 SER A C 1
ATOM 800 O O . SER A 1 104 ? -2.106 -15.325 24.103 1.00 94.56 104 SER A O 1
ATOM 802 N N . SER A 1 105 ? -0.300 -14.453 25.127 1.00 93.19 105 SER A N 1
ATOM 803 C CA . SER A 1 105 ? 0.376 -13.960 23.924 1.00 93.19 105 SER A CA 1
ATOM 804 C C . SER A 1 105 ? 1.868 -14.271 23.999 1.00 93.19 105 SER A C 1
ATOM 806 O O . SER A 1 105 ? 2.504 -14.008 25.017 1.00 93.19 105 SER A O 1
ATOM 808 N N . PHE A 1 106 ? 2.419 -14.826 22.921 1.00 90.69 106 PHE A N 1
ATOM 809 C CA . PHE A 1 106 ? 3.797 -15.310 22.861 1.00 90.69 106 PHE A CA 1
ATOM 810 C C . PHE A 1 106 ? 4.502 -14.648 21.676 1.00 90.69 106 PHE A C 1
ATOM 812 O O . PHE A 1 106 ? 4.057 -14.794 20.538 1.00 90.69 106 PHE A O 1
ATOM 819 N N . GLY A 1 107 ? 5.552 -13.879 21.948 1.00 86.25 107 GLY A N 1
ATOM 820 C CA . GLY A 1 107 ? 6.387 -13.255 20.926 1.00 86.25 107 GLY A CA 1
ATOM 821 C C . GLY A 1 107 ? 7.440 -14.231 20.407 1.00 86.25 107 GLY A C 1
ATOM 822 O O . GLY A 1 107 ? 7.961 -15.048 21.163 1.00 86.25 107 GLY A O 1
ATOM 823 N N . PHE A 1 108 ? 7.803 -14.117 19.128 1.00 80.88 108 PHE A N 1
ATOM 824 C CA . PHE A 1 108 ? 8.788 -15.004 18.491 1.00 80.88 108 PHE A CA 1
ATOM 825 C C . PHE A 1 108 ? 10.162 -14.999 19.190 1.00 80.88 108 PHE A C 1
ATOM 827 O O . PHE A 1 108 ? 10.863 -16.003 19.164 1.00 80.88 108 PHE A O 1
ATOM 834 N N . GLY A 1 109 ? 10.530 -13.896 19.854 1.00 83.19 109 GLY A N 1
ATOM 835 C CA . GLY A 1 109 ? 11.757 -13.775 20.649 1.00 83.19 109 GLY A CA 1
ATOM 836 C C . GLY A 1 109 ? 11.709 -14.455 22.025 1.00 83.19 109 GLY A C 1
ATOM 837 O O . GLY A 1 109 ? 12.617 -14.255 22.822 1.00 83.19 109 GLY A O 1
ATOM 838 N N . GLY A 1 110 ? 10.647 -15.207 22.340 1.00 85.94 110 GLY A N 1
ATOM 839 C CA . GLY A 1 110 ? 10.492 -15.944 23.601 1.00 85.94 110 GLY A CA 1
ATOM 840 C C . GLY A 1 110 ? 9.813 -15.170 24.736 1.00 85.94 110 GLY A C 1
ATOM 841 O O . GLY A 1 110 ? 9.614 -15.722 25.817 1.00 85.94 110 GLY A O 1
ATOM 842 N N . VAL A 1 111 ? 9.424 -13.910 24.510 1.00 89.06 111 VAL A N 1
ATOM 843 C CA . VAL A 1 111 ? 8.674 -13.112 25.493 1.00 89.06 111 VAL A CA 1
ATOM 844 C C . VAL A 1 111 ? 7.237 -13.622 25.586 1.00 89.06 111 VAL A C 1
ATOM 846 O O . VAL A 1 111 ? 6.509 -13.638 24.593 1.00 89.06 111 VAL A O 1
ATOM 849 N N . ASN A 1 112 ? 6.813 -13.983 26.795 1.00 90.81 112 ASN A N 1
ATOM 850 C CA . ASN A 1 112 ? 5.489 -14.534 27.067 1.00 90.81 112 ASN A CA 1
ATOM 851 C C . ASN A 1 112 ? 4.703 -13.592 27.984 1.00 90.81 112 ASN A C 1
ATOM 853 O O . ASN A 1 112 ? 5.217 -13.154 29.010 1.00 90.81 112 ASN A O 1
ATOM 857 N N . ALA A 1 113 ? 3.446 -13.323 27.644 1.00 92.81 113 ALA A N 1
ATOM 858 C CA . ALA A 1 113 ? 2.513 -12.579 28.482 1.00 92.81 113 ALA A CA 1
ATOM 859 C C . ALA A 1 113 ? 1.247 -13.408 28.719 1.00 92.81 113 ALA A C 1
ATOM 861 O O . ALA A 1 113 ? 0.706 -14.010 27.786 1.00 92.81 113 ALA A O 1
ATOM 862 N N . HIS A 1 114 ? 0.761 -13.415 29.959 1.00 94.56 114 HIS A N 1
ATOM 863 C CA . HIS A 1 114 ? -0.507 -14.026 30.338 1.00 94.56 114 HIS A CA 1
ATOM 864 C C . HIS A 1 114 ? -1.277 -13.073 31.247 1.00 94.56 114 HIS A C 1
ATOM 866 O O . HIS A 1 114 ? -0.722 -12.567 32.220 1.00 94.56 114 HIS A O 1
ATOM 872 N N . VAL A 1 115 ? -2.544 -12.825 30.929 1.00 96.50 115 VAL A N 1
ATOM 873 C CA . VAL A 1 115 ? -3.438 -12.011 31.759 1.00 96.50 115 VAL A CA 1
ATOM 874 C C . VAL A 1 115 ? -4.688 -12.801 32.098 1.00 96.50 115 VAL A C 1
ATOM 876 O O . VAL A 1 115 ? -5.234 -13.496 31.243 1.00 96.50 115 VAL A O 1
ATOM 879 N N . VAL A 1 116 ? -5.148 -12.670 33.339 1.00 96.88 116 VAL A N 1
ATOM 880 C CA . VAL A 1 116 ? -6.431 -13.210 33.791 1.00 96.88 116 VAL A CA 1
ATOM 881 C C . VAL A 1 116 ? -7.430 -12.063 33.836 1.00 96.88 116 VAL A C 1
ATOM 883 O O . VAL A 1 116 ? -7.159 -11.013 34.413 1.00 96.88 116 VAL A O 1
ATOM 886 N N . LEU A 1 117 ? -8.574 -12.262 33.193 1.00 97.88 117 LEU A N 1
ATOM 887 C CA . LEU A 1 117 ? -9.674 -11.312 33.132 1.00 97.88 117 LEU A CA 1
ATOM 888 C C . LEU A 1 117 ? -10.871 -11.903 33.869 1.00 97.88 117 LEU A C 1
ATOM 890 O O . LEU A 1 117 ? -11.172 -13.087 33.706 1.00 97.88 117 LEU A O 1
ATOM 894 N N . GLU A 1 118 ? -11.570 -11.070 34.631 1.00 97.00 118 GLU A N 1
ATOM 895 C CA . GLU A 1 118 ? -12.807 -11.417 35.329 1.00 97.00 118 GLU A CA 1
ATOM 896 C C . GLU A 1 118 ? -13.939 -10.485 34.871 1.00 97.00 118 GLU A C 1
ATOM 898 O O . GLU A 1 118 ? -13.733 -9.288 34.659 1.00 97.00 118 GLU A O 1
ATOM 903 N N . GLU A 1 119 ? -15.135 -11.042 34.687 1.00 95.81 119 GLU A N 1
ATOM 904 C CA . GLU A 1 119 ? -16.350 -10.291 34.383 1.00 95.81 119 GLU A CA 1
ATOM 905 C C . GLU A 1 119 ? -16.690 -9.330 35.527 1.00 95.81 119 GLU A C 1
ATOM 907 O O . GLU A 1 119 ? -16.850 -9.734 36.678 1.00 95.81 119 GLU A O 1
ATOM 912 N N . TYR A 1 120 ? -16.883 -8.053 35.199 1.00 91.38 120 TYR A N 1
ATOM 913 C CA . TYR A 1 120 ? -17.392 -7.088 36.163 1.00 91.38 120 TYR A CA 1
ATOM 914 C C . TYR A 1 120 ? -18.899 -7.280 36.377 1.00 91.38 120 TYR A C 1
ATOM 916 O O . TYR A 1 120 ? -19.704 -7.002 35.486 1.00 91.38 120 TYR A O 1
ATOM 924 N N . VAL A 1 121 ? -19.280 -7.713 37.581 1.00 85.44 121 VAL A N 1
ATOM 925 C CA . VAL A 1 121 ? -20.679 -7.845 38.011 1.00 85.44 121 VAL A CA 1
ATOM 926 C C . VAL A 1 121 ? -21.001 -6.709 38.991 1.00 85.44 121 VAL A C 1
ATOM 928 O O . VAL A 1 121 ? -20.573 -6.768 40.146 1.00 85.44 121 VAL A O 1
ATOM 931 N N . PRO A 1 122 ? -21.723 -5.653 38.571 1.00 73.31 122 PRO A N 1
ATOM 932 C CA . PRO A 1 122 ? -21.983 -4.507 39.438 1.00 73.31 122 PRO A CA 1
ATOM 933 C C . PRO A 1 122 ? -22.837 -4.887 40.660 1.00 73.31 122 PRO A C 1
ATOM 935 O O . PRO A 1 122 ? -23.842 -5.589 40.536 1.00 73.31 122 PRO A O 1
ATOM 938 N N . ARG A 1 123 ? -22.436 -4.406 41.847 1.00 74.31 123 ARG A N 1
ATOM 939 C CA . ARG A 1 123 ? -23.158 -4.577 43.121 1.00 74.31 123 ARG A CA 1
ATOM 940 C C . ARG A 1 123 ? -23.284 -3.225 43.852 1.00 74.31 123 ARG A C 1
ATOM 942 O O . ARG A 1 123 ? -22.246 -2.658 44.191 1.00 74.31 123 ARG A O 1
ATOM 949 N N . PRO A 1 124 ? -24.509 -2.723 44.128 1.00 71.62 124 PRO A N 1
ATOM 950 C CA . PRO A 1 124 ? -25.808 -3.260 43.698 1.00 71.62 124 PRO A CA 1
ATOM 951 C C . PRO A 1 124 ? -25.990 -3.169 42.173 1.00 71.62 124 PRO A C 1
ATOM 953 O O . PRO A 1 124 ? -25.281 -2.418 41.501 1.00 71.62 124 PRO A O 1
ATOM 956 N N . ALA A 1 125 ? -26.927 -3.950 41.624 1.00 61.66 125 ALA A N 1
ATOM 957 C CA . ALA A 1 125 ? -27.258 -3.875 40.204 1.00 61.66 125 ALA A CA 1
ATOM 958 C C . ALA A 1 125 ? -27.624 -2.422 39.845 1.00 61.66 125 ALA A C 1
ATOM 960 O O . ALA A 1 125 ? -28.378 -1.788 40.589 1.00 61.66 125 ALA A O 1
ATOM 961 N N . PRO A 1 126 ? -27.077 -1.856 38.757 1.00 64.56 126 PRO A N 1
ATOM 962 C CA . PRO A 1 126 ? -27.397 -0.495 38.380 1.00 64.56 126 PRO A CA 1
ATOM 963 C C . PRO A 1 126 ? -28.877 -0.458 38.010 1.00 64.56 126 PRO A C 1
ATOM 965 O O . PRO A 1 126 ? -29.288 -1.104 37.049 1.00 64.56 126 PRO A O 1
ATOM 968 N N . GLU A 1 127 ? -29.678 0.273 38.788 1.00 67.81 127 GLU A N 1
ATOM 969 C CA . GLU A 1 127 ? -31.028 0.620 38.347 1.00 67.81 127 GLU A CA 1
ATOM 970 C C . GLU A 1 127 ? -30.931 1.291 36.970 1.00 67.81 127 GLU A C 1
ATOM 972 O O . GLU A 1 127 ? -30.042 2.135 36.792 1.00 67.81 127 GLU A O 1
ATOM 977 N N . PRO A 1 128 ? -31.780 0.905 36.002 1.00 66.81 128 PRO A N 1
ATOM 978 C CA . PRO A 1 128 ? -31.820 1.575 34.713 1.00 66.81 128 PRO A CA 1
ATOM 979 C C . PRO A 1 128 ? -32.066 3.069 34.926 1.00 66.81 128 PRO A C 1
ATOM 981 O O . PRO A 1 128 ? -32.822 3.466 35.821 1.00 66.81 128 PRO A O 1
ATOM 984 N N . ASP A 1 129 ? -31.403 3.892 34.113 1.00 76.62 129 ASP A N 1
ATOM 985 C CA . ASP A 1 129 ? -31.685 5.321 34.100 1.00 76.62 129 ASP A CA 1
ATOM 986 C C . ASP A 1 129 ? -33.175 5.510 33.783 1.00 76.62 129 ASP A C 1
ATOM 988 O O . ASP A 1 129 ? -33.780 4.743 33.035 1.00 76.62 129 ASP A O 1
ATOM 992 N N . ARG A 1 130 ? -33.809 6.501 34.407 1.00 82.94 130 ARG A N 1
ATOM 993 C CA . ARG A 1 130 ? -35.196 6.841 34.082 1.00 82.94 130 ARG A CA 1
ATOM 994 C C . ARG A 1 130 ? -35.193 7.803 32.906 1.00 82.94 130 ARG A C 1
ATOM 996 O O . ARG A 1 130 ? -34.321 8.669 32.829 1.00 82.94 130 ARG A O 1
ATOM 1003 N N . ALA A 1 131 ? -36.203 7.687 32.046 1.00 84.69 131 ALA A N 1
ATOM 1004 C CA . ALA A 1 131 ? -36.436 8.682 31.009 1.00 84.69 131 ALA A CA 1
ATOM 1005 C C . ALA A 1 131 ? -36.522 10.084 31.647 1.00 84.69 131 ALA A C 1
ATOM 1007 O O . ALA A 1 131 ? -37.162 10.242 32.698 1.00 84.69 131 ALA A O 1
ATOM 1008 N N . PRO A 1 132 ? -35.854 11.092 31.067 1.00 84.38 132 PRO A N 1
ATOM 1009 C CA . PRO A 1 132 ? -35.807 12.417 31.656 1.00 84.38 132 PRO A CA 1
ATOM 1010 C C . PRO A 1 132 ? -37.194 13.074 31.615 1.00 84.38 132 PRO A C 1
ATOM 1012 O O . PRO A 1 132 ? -37.923 12.992 30.627 1.00 84.38 132 PRO A O 1
ATOM 1015 N N . THR A 1 133 ? -37.571 13.740 32.708 1.00 82.94 133 THR A N 1
ATOM 1016 C CA . THR A 1 133 ? -38.849 14.468 32.811 1.00 82.94 133 THR A CA 1
ATOM 1017 C C . THR A 1 133 ? -38.800 15.844 32.147 1.00 82.94 133 THR A C 1
ATOM 1019 O O . THR A 1 133 ? -39.838 16.370 31.753 1.00 82.94 133 THR A O 1
ATOM 1022 N N . ALA A 1 134 ? -37.603 16.414 32.002 1.00 86.50 134 ALA A N 1
ATOM 1023 C CA . ALA A 1 134 ? -37.329 17.672 31.316 1.00 86.50 134 ALA A CA 1
ATOM 1024 C C . ALA A 1 134 ? -36.395 17.435 30.120 1.00 86.50 134 ALA A C 1
ATOM 1026 O O . ALA A 1 134 ? -35.715 16.412 30.057 1.00 86.50 134 ALA A O 1
ATOM 1027 N N . SER A 1 135 ? -36.346 18.378 29.177 1.00 90.62 135 SER A N 1
ATOM 1028 C CA . SER A 1 135 ? -35.410 18.300 28.053 1.00 90.62 135 SER A CA 1
ATOM 1029 C C . SER A 1 135 ? -33.960 18.322 28.537 1.00 90.62 135 SER A C 1
ATOM 1031 O O . SER A 1 135 ? -33.607 19.064 29.454 1.00 90.62 135 SER A O 1
ATOM 1033 N N . VAL A 1 136 ? -33.117 17.525 27.889 1.00 91.94 136 VAL A N 1
ATOM 1034 C CA . VAL A 1 136 ? -31.687 17.405 28.163 1.00 91.94 136 VAL A CA 1
ATOM 1035 C C . VAL A 1 136 ? -30.872 17.851 26.945 1.00 91.94 136 VAL A C 1
ATOM 1037 O O . VAL A 1 136 ? -31.281 17.610 25.806 1.00 91.94 136 VAL A O 1
ATOM 1040 N N . PRO A 1 137 ? -29.720 18.509 27.147 1.00 94.75 137 PRO A N 1
ATOM 1041 C CA . PRO A 1 137 ? -28.872 18.924 26.042 1.00 94.75 137 PRO A CA 1
ATOM 1042 C C . PRO A 1 137 ? -28.052 17.747 25.507 1.00 94.75 137 PRO A C 1
ATOM 1044 O O . PRO A 1 137 ? -27.261 17.144 26.229 1.00 94.75 137 PRO A O 1
ATOM 1047 N N . VAL A 1 138 ? -28.186 17.447 24.221 1.00 97.12 138 VAL A N 1
ATOM 1048 C CA . VAL A 1 138 ? -27.344 16.489 23.496 1.00 97.12 138 VAL A CA 1
ATOM 1049 C C . VAL A 1 138 ? -26.414 17.267 22.580 1.00 97.12 138 VAL A C 1
ATOM 1051 O O . VAL A 1 138 ? -26.870 18.083 21.782 1.00 97.12 138 VAL A O 1
ATOM 1054 N N . VAL A 1 139 ? -25.107 17.024 22.690 1.00 97.88 139 VAL A N 1
ATOM 1055 C CA . VAL A 1 139 ? -24.089 17.820 21.990 1.00 97.88 139 VAL A CA 1
ATOM 1056 C C . VAL A 1 139 ? -23.236 16.977 21.047 1.00 97.88 139 VAL A C 1
ATOM 1058 O O . VAL A 1 139 ? -22.712 15.928 21.403 1.00 97.88 139 VAL A O 1
ATOM 1061 N N . LEU A 1 140 ? -23.057 17.435 19.817 1.00 98.25 140 LEU A N 1
ATOM 1062 C CA . LEU A 1 140 ? -22.197 16.813 18.818 1.00 98.25 140 LEU A CA 1
ATOM 1063 C C . LEU A 1 140 ? -21.140 17.817 18.379 1.00 98.25 140 LEU A C 1
ATOM 1065 O O . LEU A 1 140 ? -21.400 19.014 18.268 1.00 98.25 140 LEU A O 1
ATOM 1069 N N . SER A 1 141 ? -19.934 17.329 18.105 1.00 97.94 141 SER A N 1
ATOM 1070 C CA . SER A 1 141 ? -18.905 18.176 17.517 1.00 97.94 141 SER A CA 1
ATOM 1071 C C . SER A 1 141 ? -18.005 17.409 16.566 1.00 97.94 141 SER A C 1
ATOM 1073 O O . SER A 1 141 ? -17.738 16.222 16.780 1.00 97.94 141 SER A O 1
ATOM 1075 N N . ALA A 1 142 ? -17.519 18.101 15.542 1.00 97.50 142 ALA A N 1
ATOM 1076 C CA . ALA A 1 142 ? -16.582 17.566 14.575 1.00 97.50 142 ALA A CA 1
ATOM 1077 C C . ALA A 1 142 ? -15.516 18.582 14.172 1.00 97.50 142 ALA A C 1
ATOM 1079 O O . ALA A 1 142 ? -15.615 19.778 14.427 1.00 97.50 142 ALA A O 1
ATOM 1080 N N . SER A 1 143 ? -14.444 18.090 13.558 1.00 95.56 143 SER A N 1
ATOM 1081 C CA . SER A 1 143 ? -13.353 18.945 13.099 1.00 95.56 143 SER A CA 1
ATOM 1082 C C . SER A 1 143 ? -13.690 19.729 11.831 1.00 95.56 143 SER A C 1
ATOM 1084 O O . SER A 1 143 ? -12.989 20.693 11.546 1.00 95.56 143 SER A O 1
ATOM 1086 N N . HIS A 1 144 ? -14.697 19.297 11.065 1.00 95.00 144 HIS A N 1
ATOM 1087 C CA . HIS A 1 144 ? -15.105 19.898 9.794 1.00 95.00 144 HIS A CA 1
ATOM 1088 C C . HIS A 1 144 ? -16.619 19.715 9.560 1.00 95.00 144 HIS A C 1
ATOM 1090 O O . HIS A 1 144 ? -17.189 18.758 10.100 1.00 95.00 144 HIS A O 1
ATOM 1096 N N . PRO A 1 145 ? -17.267 20.577 8.748 1.00 95.75 145 PRO A N 1
ATOM 1097 C CA . PRO A 1 145 ? -18.720 20.538 8.556 1.00 95.75 145 PRO A CA 1
ATOM 1098 C C . PRO A 1 145 ? -19.226 19.229 7.939 1.00 95.75 145 PRO A C 1
ATOM 1100 O O . PRO A 1 145 ? -20.212 18.667 8.406 1.00 95.75 145 PRO A O 1
ATOM 1103 N N . ASP A 1 146 ? -18.509 18.700 6.942 1.00 95.56 146 ASP A N 1
ATOM 1104 C CA . ASP A 1 146 ? -18.803 17.416 6.287 1.00 95.56 146 ASP A CA 1
ATOM 1105 C C . ASP A 1 146 ? -18.825 16.258 7.295 1.00 95.56 146 ASP A C 1
ATOM 1107 O O . ASP A 1 146 ? -19.709 15.403 7.264 1.00 95.56 146 ASP A O 1
ATOM 1111 N N . VAL A 1 147 ? -17.892 16.276 8.246 1.00 97.12 147 VAL A N 1
ATOM 1112 C CA . VAL A 1 147 ? -17.786 15.260 9.299 1.00 97.12 147 VAL A CA 1
ATOM 1113 C C . VAL A 1 147 ? -18.916 15.366 10.317 1.00 97.12 147 VAL A C 1
ATOM 1115 O O . VAL A 1 147 ? -19.393 14.345 10.810 1.00 97.12 147 VAL A O 1
ATOM 1118 N N . LEU A 1 148 ? -19.355 16.585 10.643 1.00 97.62 148 LEU A N 1
ATOM 1119 C CA . LEU A 1 148 ? -20.493 16.788 11.539 1.00 97.62 148 LEU A CA 1
ATOM 1120 C C . LEU A 1 148 ? -21.781 16.243 10.909 1.00 97.62 148 LEU A C 1
ATOM 1122 O O . LEU A 1 148 ? -22.542 15.560 11.592 1.00 97.62 148 LEU A O 1
ATOM 1126 N N . CYS A 1 149 ? -21.976 16.473 9.606 1.00 97.31 149 CYS A N 1
ATOM 1127 C CA . CYS A 1 149 ? -23.084 15.894 8.849 1.00 97.31 149 CYS A CA 1
ATOM 1128 C C . CYS A 1 149 ? -23.042 14.360 8.856 1.00 97.31 149 CYS A C 1
ATOM 1130 O O . C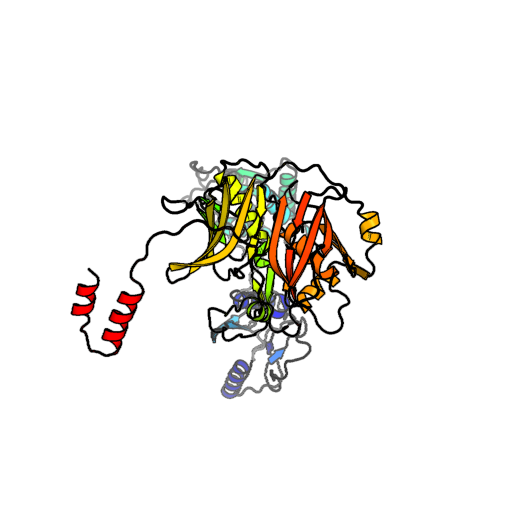YS A 1 149 ? -24.050 13.725 9.160 1.00 97.31 149 CYS A O 1
ATOM 1132 N N . GLU A 1 150 ? -21.882 13.749 8.592 1.00 97.75 150 GLU A N 1
ATOM 1133 C CA . GLU A 1 150 ? -21.742 12.287 8.641 1.00 97.75 150 GLU A CA 1
ATOM 1134 C C . GLU A 1 150 ? -22.012 11.735 10.050 1.00 97.75 150 GLU A C 1
ATOM 1136 O O . GLU A 1 150 ? -22.687 10.717 10.208 1.00 97.75 150 GLU A O 1
ATOM 1141 N N . LEU A 1 151 ? -21.526 12.416 11.093 1.00 98.00 151 LEU A N 1
ATOM 1142 C CA . LEU A 1 151 ? -21.772 12.019 12.478 1.00 98.00 151 LEU A CA 1
ATOM 1143 C C . LEU A 1 151 ? -23.268 12.076 12.809 1.00 98.00 151 LEU A C 1
ATOM 1145 O O . LEU A 1 151 ? -23.788 11.118 13.376 1.00 98.00 151 LEU A O 1
ATOM 1149 N N . ALA A 1 152 ? -23.962 13.156 12.442 1.00 97.75 152 ALA A N 1
ATOM 1150 C CA . ALA A 1 152 ? -25.405 13.284 12.640 1.00 97.75 152 ALA A CA 1
ATOM 1151 C C . ALA A 1 152 ? -26.187 12.211 11.866 1.00 97.75 152 ALA A C 1
ATOM 1153 O O . ALA A 1 152 ? -27.097 11.605 12.423 1.00 97.75 152 ALA A O 1
ATOM 1154 N N . ALA A 1 153 ? -25.793 11.901 10.627 1.00 97.94 153 ALA A N 1
ATOM 1155 C CA . ALA A 1 153 ? -26.415 10.835 9.843 1.00 97.94 153 ALA A CA 1
ATOM 1156 C C . ALA A 1 153 ? -26.252 9.454 10.507 1.00 97.94 153 ALA A C 1
ATOM 1158 O O . ALA A 1 153 ? -27.210 8.687 10.576 1.00 97.94 153 ALA A O 1
ATOM 1159 N N . ARG A 1 154 ? -25.072 9.153 11.075 1.00 97.94 154 ARG A N 1
ATOM 1160 C CA . ARG A 1 154 ? -24.857 7.926 11.870 1.00 97.94 154 ARG A CA 1
ATOM 1161 C C . ARG A 1 154 ? -25.751 7.877 13.108 1.00 97.94 154 ARG A C 1
ATOM 1163 O O . ARG A 1 154 ? -26.202 6.797 13.475 1.00 97.94 154 ARG A O 1
ATOM 1170 N N . TRP A 1 155 ? -25.991 9.021 13.750 1.00 97.88 155 TRP A N 1
ATOM 1171 C CA . TRP A 1 155 ? -26.923 9.129 14.874 1.00 97.88 155 TRP A CA 1
ATOM 1172 C C . TRP A 1 155 ? -28.369 8.862 14.460 1.00 97.88 155 TRP A C 1
ATOM 1174 O O . TRP A 1 155 ? -29.042 8.071 15.112 1.00 97.88 155 TRP A O 1
ATOM 1184 N N . VAL A 1 156 ? -28.830 9.465 13.364 1.00 97.94 156 VAL A N 1
ATOM 1185 C CA . VAL A 1 156 ? -30.168 9.209 12.807 1.00 97.94 156 VAL A CA 1
ATOM 1186 C C . VAL A 1 156 ? -30.365 7.718 12.516 1.00 97.94 156 VAL A C 1
ATOM 1188 O O . VAL A 1 156 ? -31.391 7.153 12.885 1.00 97.94 156 VAL A O 1
ATOM 1191 N N . ASP A 1 157 ? -29.363 7.065 11.927 1.00 97.62 157 ASP A N 1
ATOM 1192 C CA . ASP A 1 157 ? -29.390 5.637 11.596 1.00 97.62 157 ASP A CA 1
ATOM 1193 C C . ASP A 1 157 ? -29.504 4.731 12.842 1.00 97.62 157 ASP A C 1
ATOM 1195 O O . ASP A 1 157 ? -30.392 3.880 12.902 1.00 97.62 157 ASP A O 1
ATOM 1199 N N . VAL A 1 158 ? -28.678 4.934 13.881 1.00 96.94 158 VAL A N 1
ATOM 1200 C CA . VAL A 1 158 ? -28.772 4.126 15.122 1.00 96.94 158 VAL A CA 1
ATOM 1201 C C . VAL A 1 158 ? -30.066 4.379 15.901 1.00 96.94 158 VAL A C 1
ATOM 1203 O O . VAL A 1 158 ? -30.648 3.441 16.443 1.00 96.94 158 VAL A O 1
ATOM 1206 N N . LEU A 1 159 ? -30.553 5.625 15.934 1.00 96.62 159 LEU A N 1
ATOM 1207 C CA . LEU A 1 159 ? -31.832 5.959 16.566 1.00 96.62 159 LEU A CA 1
ATOM 1208 C C . LEU A 1 159 ? -32.993 5.335 15.780 1.00 96.62 159 LEU A C 1
ATOM 1210 O O . LEU A 1 159 ? -33.948 4.841 16.370 1.00 96.62 159 LEU A O 1
ATOM 1214 N N . GLY A 1 160 ? -32.894 5.295 14.448 1.00 95.38 160 GLY A N 1
ATOM 1215 C CA . GLY A 1 160 ? -33.888 4.673 13.578 1.00 95.38 160 GLY A CA 1
ATOM 1216 C C . GLY A 1 160 ? -33.938 3.148 13.660 1.00 95.38 160 GLY A C 1
ATOM 1217 O O . GLY A 1 160 ? -35.013 2.577 13.485 1.00 95.38 160 GLY A O 1
ATOM 1218 N N . ARG A 1 161 ? -32.816 2.489 13.974 1.00 94.81 161 ARG A N 1
ATOM 1219 C CA . ARG A 1 161 ? -32.770 1.044 14.258 1.00 94.81 161 ARG A CA 1
ATOM 1220 C C . ARG A 1 161 ? -33.386 0.653 15.603 1.00 94.81 161 ARG A C 1
ATOM 1222 O O . ARG A 1 161 ? -33.653 -0.529 15.807 1.00 94.81 161 ARG A O 1
ATOM 1229 N N . GLY A 1 162 ? -33.610 1.615 16.499 1.00 92.94 162 GLY A N 1
ATOM 1230 C CA . GLY A 1 162 ? -34.024 1.335 17.874 1.00 92.94 162 GLY A CA 1
ATOM 1231 C C . GLY A 1 162 ? -32.885 0.776 18.730 1.00 92.94 162 GLY A C 1
ATOM 1232 O O . GLY A 1 162 ? -33.138 0.017 19.660 1.00 92.94 162 GLY A O 1
ATOM 1233 N N . ASP A 1 163 ? -31.632 1.138 18.419 1.00 91.56 163 ASP A N 1
ATOM 1234 C CA . ASP A 1 163 ? -30.458 0.735 19.210 1.00 91.56 163 ASP A CA 1
ATOM 1235 C C . ASP A 1 163 ? -30.459 1.385 20.617 1.00 91.56 163 ASP A C 1
ATOM 1237 O O . ASP A 1 163 ? -29.720 0.944 21.501 1.00 91.56 163 ASP A O 1
ATOM 1241 N N . TYR A 1 164 ? -31.285 2.423 20.814 1.00 94.56 164 TYR A N 1
ATOM 1242 C CA . TYR A 1 164 ? -31.483 3.175 22.056 1.00 94.56 164 TYR A CA 1
ATOM 1243 C C . TYR A 1 164 ? -32.970 3.446 22.289 1.00 94.56 164 TYR A C 1
ATOM 1245 O O . TYR A 1 164 ? -33.720 3.627 21.327 1.00 94.56 164 TYR A O 1
ATOM 1253 N N . ASP A 1 165 ? -33.370 3.554 23.555 1.00 93.88 165 ASP A N 1
ATOM 1254 C CA . ASP A 1 165 ? -34.717 3.974 23.952 1.00 93.88 165 ASP A CA 1
ATOM 1255 C C . ASP A 1 165 ? -34.698 5.244 24.826 1.00 93.88 165 ASP A C 1
ATOM 1257 O O . ASP A 1 165 ? -33.646 5.792 25.161 1.00 93.88 165 ASP A O 1
ATOM 1261 N N . ASP A 1 166 ? -35.875 5.751 25.197 1.00 94.25 166 ASP A N 1
ATOM 1262 C CA . ASP A 1 166 ? -35.991 7.004 25.955 1.00 94.25 166 ASP A CA 1
ATOM 1263 C C . ASP A 1 166 ? -35.363 6.944 27.358 1.00 94.25 166 ASP A C 1
ATOM 1265 O O . ASP A 1 166 ? -35.037 7.987 27.931 1.00 94.25 166 ASP A O 1
ATOM 1269 N N . THR A 1 167 ? -35.140 5.749 27.913 1.00 92.44 167 THR A N 1
ATOM 1270 C CA . THR A 1 167 ? -34.425 5.578 29.186 1.00 92.44 167 THR A CA 1
ATOM 1271 C C . THR A 1 167 ? -32.927 5.851 29.044 1.00 92.44 167 THR A C 1
ATOM 1273 O O . THR A 1 167 ? -32.277 6.263 30.006 1.00 92.44 167 THR A O 1
ATOM 1276 N N . ASP A 1 168 ? -32.382 5.738 27.828 1.00 93.44 168 ASP A N 1
ATOM 1277 C CA . ASP A 1 168 ? -30.981 6.030 27.532 1.00 93.44 168 ASP A CA 1
ATOM 1278 C C . ASP A 1 168 ? -30.687 7.524 27.377 1.00 93.44 168 ASP A C 1
ATOM 1280 O O . ASP A 1 168 ? -29.518 7.908 27.386 1.00 93.44 168 ASP A O 1
ATOM 1284 N N . MET A 1 169 ? -31.693 8.397 27.271 1.00 94.31 169 MET A N 1
ATOM 1285 C CA . MET A 1 169 ? -31.481 9.823 26.978 1.00 94.31 169 MET A CA 1
ATOM 1286 C C . MET A 1 169 ? -30.575 10.533 27.992 1.00 94.31 169 MET A C 1
ATOM 1288 O O . MET A 1 169 ? -29.724 11.334 27.601 1.00 94.31 169 MET A O 1
ATOM 1292 N N . ALA A 1 170 ? -30.685 10.199 29.282 1.00 91.38 170 ALA A N 1
ATOM 1293 C CA . ALA A 1 170 ? -29.794 10.737 30.312 1.00 91.38 170 ALA A CA 1
ATOM 1294 C C . ALA A 1 170 ? -28.333 10.298 30.093 1.00 91.38 170 ALA A C 1
ATOM 1296 O O . ALA A 1 170 ? -27.409 11.102 30.222 1.00 91.38 170 ALA A O 1
ATOM 1297 N N . SER A 1 171 ? -28.126 9.038 29.706 1.00 93.56 171 SER A N 1
ATOM 1298 C CA . SER A 1 171 ? -26.819 8.476 29.358 1.00 93.56 171 SER A CA 1
ATOM 1299 C C . SER A 1 171 ? -26.265 9.041 28.041 1.00 93.56 171 SER A C 1
ATOM 1301 O O . SER A 1 171 ? -25.075 9.348 27.959 1.00 93.56 171 SER A O 1
ATOM 1303 N N . ILE A 1 172 ? -27.108 9.230 27.019 1.00 95.81 172 ILE A N 1
ATOM 1304 C CA . ILE A 1 172 ? -26.754 9.850 25.732 1.00 95.81 172 ILE A CA 1
ATOM 1305 C C . ILE A 1 172 ? -26.252 11.277 25.960 1.00 95.81 172 ILE A C 1
ATOM 1307 O O . ILE A 1 172 ? -25.141 11.617 25.541 1.00 95.81 172 ILE A O 1
ATOM 1311 N N . ALA A 1 173 ? -27.039 12.097 26.662 1.00 94.56 173 ALA A N 1
ATOM 1312 C CA . ALA A 1 173 ? -26.665 13.459 27.023 1.00 94.56 173 ALA A CA 1
ATOM 1313 C C . ALA A 1 173 ? -25.348 13.456 27.813 1.00 94.56 173 ALA A C 1
ATOM 1315 O O . ALA A 1 173 ? -24.379 14.106 27.428 1.00 94.56 173 ALA A O 1
ATOM 1316 N N . TYR A 1 174 ? -25.247 12.607 28.837 1.00 93.56 174 TYR A N 1
ATOM 1317 C CA . TYR A 1 174 ? -24.057 12.526 29.675 1.00 93.56 174 TYR A CA 1
ATOM 1318 C C . TYR A 1 174 ? -22.772 12.190 28.901 1.00 93.56 174 TYR A C 1
ATOM 1320 O O . TYR A 1 174 ? -21.748 12.863 29.054 1.00 93.56 174 TYR A O 1
ATOM 1328 N N . VAL A 1 175 ? -22.801 11.159 28.050 1.00 95.00 175 VAL A N 1
ATOM 1329 C CA . VAL A 1 175 ? -21.618 10.721 27.290 1.00 95.00 175 VAL A CA 1
ATOM 1330 C C . VAL A 1 175 ? -21.271 11.707 26.174 1.00 95.00 175 VAL A C 1
ATOM 1332 O O . VAL A 1 175 ? -20.090 11.900 25.889 1.00 95.00 175 VAL A O 1
ATOM 1335 N N . THR A 1 176 ? -22.255 12.353 25.547 1.00 96.50 176 THR A N 1
ATOM 1336 C CA . THR A 1 176 ? -21.980 13.388 24.538 1.00 96.50 176 THR A CA 1
ATOM 1337 C C . THR A 1 176 ? -21.325 14.633 25.136 1.00 96.50 176 THR A C 1
ATOM 1339 O O . THR A 1 176 ? -20.388 15.159 24.542 1.00 96.50 176 THR A O 1
ATOM 1342 N N . GLN A 1 177 ? -21.742 15.034 26.336 1.00 94.75 177 GLN A N 1
ATOM 1343 C CA . GLN A 1 177 ? -21.216 16.186 27.072 1.00 94.75 177 GLN A CA 1
ATOM 1344 C C . GLN A 1 177 ? -19.823 15.948 27.671 1.00 94.75 177 GLN A C 1
ATOM 1346 O O . GLN A 1 177 ? -18.940 16.795 27.563 1.00 94.75 177 GLN A O 1
ATOM 1351 N N . THR A 1 178 ? -19.615 14.794 28.317 1.00 92.94 178 THR A N 1
ATOM 1352 C CA . THR A 1 178 ? -18.416 14.541 29.147 1.00 92.94 178 THR A CA 1
ATOM 1353 C C . THR A 1 178 ? -17.451 13.516 28.556 1.00 92.94 178 THR A C 1
ATOM 1355 O O . THR A 1 178 ? -16.290 13.439 28.957 1.00 92.94 178 THR A O 1
ATOM 1358 N N . GLY A 1 179 ? -17.921 12.689 27.620 1.00 91.56 179 GLY A N 1
ATOM 1359 C CA . GLY A 1 179 ? -17.166 11.575 27.046 1.00 91.56 179 GLY A CA 1
ATOM 1360 C C . GLY A 1 179 ? -16.475 11.894 25.722 1.00 91.56 179 GLY A C 1
ATOM 1361 O O . GLY A 1 179 ? -15.819 11.014 25.162 1.00 91.56 179 GLY A O 1
ATOM 1362 N N . ARG A 1 180 ? -16.631 13.113 25.192 1.00 92.00 180 ARG A N 1
ATOM 1363 C CA . ARG A 1 180 ? -16.099 13.524 23.888 1.00 92.00 180 ARG A CA 1
ATOM 1364 C C . ARG A 1 180 ? -15.360 14.850 24.000 1.00 92.00 180 ARG A C 1
ATOM 1366 O O . ARG A 1 180 ? -15.821 15.773 24.658 1.00 92.00 180 ARG A O 1
ATOM 1373 N N . THR A 1 181 ? -14.226 14.953 23.315 1.00 92.56 181 THR A N 1
ATOM 1374 C CA . THR A 1 181 ? -13.511 16.223 23.173 1.00 92.56 181 THR A CA 1
ATOM 1375 C C . THR A 1 181 ? -14.311 17.154 22.255 1.00 92.56 181 THR A C 1
ATOM 1377 O O . THR A 1 181 ? -14.594 16.752 21.124 1.00 92.56 181 THR A O 1
ATOM 1380 N N . PRO A 1 182 ? -14.668 18.375 22.693 1.00 94.06 182 PRO A N 1
ATOM 1381 C CA . PRO A 1 182 ? -15.376 19.325 21.847 1.00 94.06 182 PRO A CA 1
ATOM 1382 C C . PRO A 1 182 ? -14.457 19.847 20.734 1.00 94.06 182 PRO A C 1
ATOM 1384 O O . PRO A 1 182 ? -13.360 20.342 20.991 1.00 94.06 182 PRO A O 1
ATOM 1387 N N . LEU A 1 183 ? -14.914 19.736 19.488 1.00 95.88 183 LEU A N 1
ATOM 1388 C CA . LEU A 1 183 ? -14.210 20.181 18.282 1.00 95.88 183 LEU A CA 1
ATOM 1389 C C . LEU A 1 183 ? -14.797 21.500 17.739 1.00 95.88 183 LEU A C 1
ATOM 1391 O O . LEU A 1 183 ? -15.597 22.153 18.413 1.00 95.88 183 LEU A O 1
ATOM 1395 N N . ALA A 1 184 ? -14.320 21.933 16.567 1.00 96.31 184 ALA A N 1
ATOM 1396 C CA . ALA A 1 184 ? -14.591 23.260 16.013 1.00 96.31 184 ALA A CA 1
ATOM 1397 C C . ALA A 1 184 ? -16.038 23.429 15.532 1.00 96.31 184 ALA A C 1
ATOM 1399 O O . ALA A 1 184 ? -16.675 24.418 15.870 1.00 96.31 184 ALA A O 1
ATOM 1400 N N . GLU A 1 185 ? -16.567 22.467 14.783 1.00 97.75 185 GLU A N 1
ATOM 1401 C CA . GLU A 1 185 ? -17.964 22.479 14.357 1.00 97.75 185 GLU A CA 1
ATOM 1402 C C . GLU A 1 185 ? -18.817 21.875 15.459 1.00 97.75 185 GLU A C 1
ATOM 1404 O O . GLU A 1 185 ? -18.566 20.740 15.870 1.00 97.75 185 GLU A O 1
ATOM 1409 N N . ARG A 1 186 ? -19.809 22.617 15.947 1.00 97.94 186 ARG A N 1
ATOM 1410 C CA . ARG A 1 186 ? -20.620 22.236 17.104 1.00 97.94 186 ARG A CA 1
ATOM 1411 C C . ARG A 1 186 ? -22.105 22.294 16.772 1.00 97.94 186 ARG A C 1
ATOM 1413 O O . ARG A 1 186 ? -22.584 23.242 16.153 1.00 97.94 186 ARG A O 1
ATOM 1420 N N . LEU A 1 187 ? -22.826 21.278 17.229 1.00 98.06 187 LEU A N 1
ATOM 1421 C CA . LEU A 1 187 ? -24.276 21.152 17.153 1.00 98.06 187 LEU A CA 1
ATOM 1422 C C . LEU A 1 187 ? -24.794 20.759 18.534 1.00 98.06 187 LEU A C 1
ATOM 1424 O O . LEU A 1 187 ? -24.249 19.851 19.156 1.00 98.06 187 LEU A O 1
ATOM 1428 N N . ALA A 1 188 ? -25.845 21.407 19.011 1.00 97.94 188 ALA A N 1
ATOM 1429 C CA . ALA A 1 188 ? -26.520 21.039 20.245 1.00 97.94 188 ALA A CA 1
ATOM 1430 C C . ALA A 1 188 ? -28.027 20.955 20.017 1.00 97.94 188 ALA A C 1
ATOM 1432 O O . ALA A 1 188 ? -28.592 21.796 19.326 1.00 97.94 188 ALA A O 1
ATOM 1433 N N . CYS A 1 189 ? -28.666 19.951 20.604 1.00 97.44 189 CYS A N 1
ATOM 1434 C CA . CYS A 1 189 ? -30.111 19.746 20.561 1.00 97.44 189 CYS A CA 1
ATOM 1435 C C . CYS A 1 189 ? -30.633 19.684 21.996 1.00 97.44 189 CYS A C 1
ATOM 1437 O O . CYS A 1 189 ? -30.097 18.924 22.802 1.00 97.44 189 CYS A O 1
ATOM 1439 N N . LEU A 1 190 ? -31.668 20.451 22.326 1.00 95.94 190 LEU A N 1
ATOM 1440 C CA . LEU A 1 190 ? -32.359 20.342 23.610 1.00 95.94 190 LEU A CA 1
ATOM 1441 C C . LEU A 1 190 ? -33.619 19.489 23.423 1.00 95.94 190 LEU A C 1
ATOM 1443 O O . LEU A 1 190 ? -34.610 19.948 22.868 1.00 95.94 190 LEU A O 1
ATOM 1447 N N . VAL A 1 191 ? -33.567 18.234 23.868 1.00 95.12 191 VAL A N 1
ATOM 1448 C CA . VAL A 1 191 ? -34.548 17.189 23.513 1.00 95.12 191 VAL A CA 1
ATOM 1449 C C . VAL A 1 191 ? -34.874 16.306 24.710 1.00 95.12 191 VAL A C 1
ATOM 1451 O O . VAL A 1 191 ? -34.079 16.194 25.640 1.00 95.12 191 VAL A O 1
ATOM 1454 N N . ARG A 1 192 ? -36.040 15.666 24.715 1.00 93.00 192 ARG A N 1
ATOM 1455 C CA . ARG A 1 192 ? -36.503 14.807 25.815 1.00 93.00 192 ARG A CA 1
ATOM 1456 C C . ARG A 1 192 ? -36.521 13.325 25.451 1.00 93.00 192 ARG A C 1
ATOM 1458 O O . ARG A 1 192 ? -36.341 12.494 26.336 1.00 93.00 192 ARG A O 1
ATOM 1465 N N . THR A 1 193 ? -36.722 12.994 24.178 1.00 95.56 193 THR A N 1
ATOM 1466 C CA . THR A 1 193 ? -36.853 11.609 23.695 1.00 95.56 193 THR A CA 1
ATOM 1467 C C . THR A 1 193 ? -35.864 11.305 22.573 1.00 95.56 193 THR A C 1
ATOM 1469 O O . THR A 1 193 ? -35.328 12.203 21.918 1.00 95.56 193 THR A O 1
ATOM 1472 N N . THR A 1 194 ? -35.640 10.016 22.329 1.00 96.56 194 THR A N 1
ATOM 1473 C CA . THR A 1 194 ? -34.840 9.530 21.195 1.00 96.56 194 THR A CA 1
ATOM 1474 C C . THR A 1 194 ? -35.465 9.911 19.850 1.00 96.56 194 THR A C 1
ATOM 1476 O O . THR A 1 194 ? -34.743 10.250 18.911 1.00 96.56 194 THR A O 1
ATOM 1479 N N . GLY A 1 195 ? -36.802 9.928 19.777 1.00 96.38 195 GLY A N 1
ATOM 1480 C CA . GLY A 1 195 ? -37.562 10.404 18.619 1.00 96.38 195 GLY A CA 1
ATOM 1481 C C . GLY A 1 195 ? -37.349 11.893 18.347 1.00 96.38 195 GLY A C 1
ATOM 1482 O O . GLY A 1 195 ? -36.994 12.257 17.230 1.00 96.38 195 GLY A O 1
ATOM 1483 N N . GLU A 1 196 ? -37.455 12.740 19.377 1.00 96.19 196 GLU A N 1
ATOM 1484 C CA . GLU A 1 196 ? -37.192 14.183 19.258 1.00 96.19 196 GLU A CA 1
ATOM 1485 C C . GLU A 1 196 ? -35.744 14.455 18.814 1.00 96.19 196 GLU A C 1
ATOM 1487 O O . GLU A 1 196 ? -35.507 15.301 17.953 1.00 96.19 196 GLU A O 1
ATOM 1492 N N . LEU A 1 197 ? -34.764 13.711 19.347 1.00 97.38 197 LEU A N 1
ATOM 1493 C CA . LEU A 1 197 ? -33.367 13.814 18.911 1.00 97.38 197 LEU A CA 1
ATOM 1494 C C . LEU A 1 197 ? -33.203 13.449 17.433 1.00 97.38 197 LEU A C 1
ATOM 1496 O O . LEU A 1 197 ? -32.508 14.147 16.696 1.00 97.38 197 LEU A O 1
ATOM 1500 N N . ARG A 1 198 ? -33.832 12.356 16.996 1.00 97.56 198 ARG A N 1
ATOM 1501 C CA . ARG A 1 198 ? -33.777 11.911 15.604 1.00 97.56 198 ARG A CA 1
ATOM 1502 C C . ARG A 1 198 ? -34.373 12.961 14.667 1.00 97.56 198 ARG A C 1
ATOM 1504 O O . ARG A 1 198 ? -33.706 13.347 13.710 1.00 97.56 198 ARG A O 1
ATOM 1511 N N . GLU A 1 199 ? -35.577 13.444 14.960 1.00 96.81 199 GLU A N 1
ATOM 1512 C CA . GLU A 1 199 ? -36.264 14.466 14.160 1.00 96.81 199 GLU A CA 1
ATOM 1513 C C . GLU A 1 199 ? -35.464 15.774 14.091 1.00 96.81 199 GLU A C 1
ATOM 1515 O O . GLU A 1 199 ? -35.356 16.383 13.021 1.00 96.81 199 GLU A O 1
ATOM 1520 N N . ALA A 1 200 ? -34.847 16.185 15.206 1.00 97.12 200 ALA A N 1
ATOM 1521 C CA . ALA A 1 200 ? -33.984 17.360 15.261 1.00 97.12 200 ALA A CA 1
ATOM 1522 C C . ALA A 1 200 ? -32.771 17.228 14.323 1.00 97.12 200 ALA A C 1
ATOM 1524 O O . ALA A 1 200 ? -32.482 18.135 13.539 1.00 97.12 200 ALA A O 1
ATOM 1525 N N . LEU A 1 201 ? -32.088 16.078 14.352 1.00 97.88 201 LEU A N 1
ATOM 1526 C CA . LEU A 1 201 ? -30.937 15.808 13.487 1.00 97.88 201 LEU A CA 1
ATOM 1527 C C . LEU A 1 201 ? -31.337 15.669 12.009 1.00 97.88 201 LEU A C 1
ATOM 1529 O O . LEU A 1 201 ? -30.643 16.203 11.145 1.00 97.88 201 LEU A O 1
ATOM 1533 N N . GLU A 1 202 ? -32.453 15.000 11.703 1.00 97.38 202 GLU A N 1
ATOM 1534 C CA . GLU A 1 202 ? -32.983 14.864 10.336 1.00 97.38 202 GLU A CA 1
ATOM 1535 C C . GLU A 1 202 ? -33.373 16.220 9.733 1.00 97.38 202 GLU A C 1
ATOM 1537 O O . GLU A 1 202 ? -33.099 16.491 8.562 1.00 97.38 202 GLU A O 1
ATOM 1542 N N . SER A 1 203 ? -34.001 17.090 10.523 1.00 96.12 203 SER A N 1
ATOM 1543 C CA . SER A 1 203 ? -34.386 18.438 10.087 1.00 96.12 203 SER A CA 1
ATOM 1544 C C . SER A 1 203 ? -33.160 19.324 9.876 1.00 96.12 203 SER A C 1
ATOM 1546 O O . SER A 1 203 ? -33.053 19.995 8.848 1.00 96.12 203 SER A O 1
ATOM 1548 N N . TRP A 1 204 ? -32.176 19.253 10.780 1.00 96.00 204 TRP A N 1
ATOM 1549 C CA . TRP A 1 204 ? -30.902 19.953 10.618 1.00 96.00 204 TRP A CA 1
ATOM 1550 C C . TRP A 1 204 ? -30.144 19.500 9.360 1.00 96.00 204 TRP A C 1
ATOM 1552 O O . TRP A 1 204 ? -29.669 20.345 8.601 1.00 96.00 204 TRP A O 1
ATOM 1562 N N . LEU A 1 205 ? -30.085 18.189 9.090 1.00 96.88 205 LEU A N 1
ATOM 1563 C CA . LEU A 1 205 ? -29.464 17.633 7.878 1.00 96.88 205 LEU A CA 1
ATOM 1564 C C . LEU A 1 205 ? -30.152 18.110 6.589 1.00 96.88 205 LEU A C 1
ATOM 1566 O O . LEU A 1 205 ? -29.478 18.298 5.577 1.00 96.88 205 LEU A O 1
ATOM 1570 N N . ARG A 1 206 ? -31.473 18.336 6.622 1.00 96.19 206 ARG A N 1
ATOM 1571 C CA . ARG A 1 206 ? -32.251 18.909 5.506 1.00 96.19 206 ARG A CA 1
ATOM 1572 C C . ARG A 1 206 ? -32.125 20.433 5.384 1.00 96.19 206 ARG A C 1
ATOM 1574 O O . ARG A 1 206 ? -32.595 21.001 4.403 1.00 96.19 206 ARG A O 1
ATOM 1581 N N . GLY A 1 207 ? -31.480 21.097 6.345 1.00 92.62 207 GLY A N 1
ATOM 1582 C CA . GLY A 1 207 ? -31.358 22.556 6.386 1.00 92.62 207 GLY A CA 1
ATOM 1583 C C . GLY A 1 207 ? -32.641 23.270 6.820 1.00 92.62 207 GLY A C 1
ATOM 1584 O O . GLY A 1 207 ? -32.803 24.457 6.537 1.00 92.62 207 GLY A O 1
ATOM 1585 N N . GLU A 1 208 ? -33.553 22.568 7.490 1.00 91.81 208 GLU A N 1
ATOM 1586 C CA . GLU A 1 208 ? -34.829 23.119 7.944 1.00 91.81 208 GLU A CA 1
ATOM 1587 C C . GLU A 1 208 ? -34.681 23.838 9.294 1.00 91.81 208 GLU A C 1
ATOM 1589 O O . GLU A 1 208 ? -33.943 23.369 10.169 1.00 91.81 208 GLU A O 1
ATOM 1594 N N . PRO A 1 209 ? -35.390 24.964 9.513 1.00 81.75 209 PRO A N 1
ATOM 1595 C CA . PRO A 1 209 ? -35.413 25.621 10.813 1.00 81.75 209 PRO A CA 1
ATOM 1596 C C . PRO A 1 209 ? -35.968 24.665 11.868 1.00 81.75 209 PRO A C 1
ATOM 1598 O O . PRO A 1 209 ? -37.097 24.193 11.756 1.00 81.75 209 PRO A O 1
ATOM 1601 N N . THR A 1 210 ? -35.182 24.397 12.903 1.00 82.31 210 THR A N 1
ATOM 1602 C CA . THR A 1 210 ? -35.583 23.527 14.009 1.00 82.31 210 THR A CA 1
ATOM 1603 C C . THR A 1 210 ? -35.478 24.307 15.309 1.00 82.31 210 THR A C 1
ATOM 1605 O O . THR A 1 210 ? -34.425 24.864 15.624 1.00 82.31 210 THR A O 1
ATOM 1608 N N . ALA A 1 211 ? -36.583 24.388 16.054 1.00 82.88 211 ALA A N 1
ATOM 1609 C CA . ALA A 1 211 ? -36.546 24.929 17.406 1.00 82.88 211 ALA A CA 1
ATOM 1610 C C . ALA A 1 211 ? -35.610 24.067 18.265 1.00 82.88 211 ALA A C 1
ATOM 1612 O O . ALA A 1 211 ? -35.515 22.862 18.046 1.00 82.88 211 ALA A O 1
ATOM 1613 N N . ASP A 1 212 ? -34.921 24.681 19.228 1.00 91.69 212 ASP A N 1
ATOM 1614 C CA . ASP A 1 212 ? -34.044 23.978 20.173 1.00 91.69 212 ASP A CA 1
ATOM 1615 C C . ASP A 1 212 ? -32.831 23.247 19.554 1.00 91.69 212 ASP A C 1
ATOM 1617 O O . ASP A 1 212 ? -32.175 22.449 20.231 1.00 91.69 212 ASP A O 1
ATOM 1621 N N . VAL A 1 213 ? -32.479 23.572 18.304 1.00 96.19 213 VAL A N 1
ATOM 1622 C CA . VAL A 1 213 ? -31.230 23.156 17.654 1.00 96.19 213 VAL A CA 1
ATOM 1623 C C . VAL A 1 213 ? -30.308 24.360 17.487 1.00 96.19 213 VAL A C 1
ATOM 1625 O O . VAL A 1 213 ? -30.638 25.344 16.828 1.00 96.19 213 VAL A O 1
ATOM 1628 N N . TYR A 1 214 ? -29.116 24.258 18.061 1.00 96.44 214 TYR A N 1
ATOM 1629 C CA . TYR A 1 214 ? -28.099 25.304 18.079 1.00 96.44 214 TYR A CA 1
ATOM 1630 C C . TYR A 1 214 ? -26.890 24.824 17.291 1.00 96.44 214 TYR A C 1
ATOM 1632 O O . TYR A 1 214 ? -26.441 23.691 17.468 1.00 96.44 214 TYR A O 1
ATOM 1640 N N . ARG A 1 215 ? -26.328 25.682 16.440 1.00 95.69 215 ARG A N 1
ATOM 1641 C CA . ARG A 1 215 ? -25.122 25.373 15.664 1.00 95.69 215 ARG A CA 1
ATOM 1642 C C . ARG A 1 215 ? -24.133 26.524 15.710 1.00 95.69 215 ARG A C 1
ATOM 1644 O O . ARG A 1 215 ? -24.539 27.683 15.769 1.00 95.69 215 ARG A O 1
ATOM 1651 N N . GLY A 1 216 ? -22.855 26.197 15.619 1.00 95.19 216 GLY A N 1
ATOM 1652 C CA . GLY A 1 216 ? -21.785 27.180 15.608 1.00 95.19 216 GLY A CA 1
ATOM 1653 C C . GLY A 1 216 ? -20.466 26.570 15.163 1.00 95.19 216 GLY A C 1
ATOM 1654 O O . GLY A 1 216 ? -20.267 25.355 15.226 1.00 95.19 216 GLY A O 1
ATOM 1655 N N . THR A 1 217 ? -19.577 27.441 14.705 1.00 96.44 217 THR A N 1
ATOM 1656 C CA . THR A 1 217 ? -18.212 27.094 14.321 1.00 96.44 217 THR A CA 1
ATOM 1657 C C . THR A 1 217 ? -17.278 27.899 15.203 1.00 96.44 217 THR A C 1
ATOM 1659 O O . THR A 1 217 ? -17.307 29.128 15.181 1.00 96.44 217 THR A O 1
ATOM 1662 N N . VAL A 1 218 ? -16.446 27.215 15.981 1.00 94.44 218 VAL A N 1
ATOM 1663 C CA . VAL A 1 218 ? -15.469 27.853 16.862 1.00 94.44 218 VAL A CA 1
ATOM 1664 C C . VAL A 1 218 ? -14.253 28.283 16.033 1.00 94.44 218 VAL A C 1
ATOM 1666 O O . VAL A 1 218 ? -13.539 27.417 15.511 1.00 94.44 218 VAL A O 1
ATOM 1669 N N . PRO A 1 219 ? -13.992 29.595 15.887 1.00 86.19 219 PRO A N 1
ATOM 1670 C CA . PRO A 1 219 ? -12.860 30.085 15.114 1.00 86.19 219 PRO A CA 1
ATOM 1671 C C . PRO A 1 219 ? -11.532 29.775 15.816 1.00 86.19 219 PRO A C 1
ATOM 1673 O O . PRO A 1 219 ? -11.445 29.677 17.039 1.00 86.19 219 PRO A O 1
ATOM 1676 N N . ARG A 1 220 ? -10.459 29.633 15.031 1.00 83.75 220 ARG A N 1
ATOM 1677 C CA . ARG A 1 220 ? -9.100 29.468 15.568 1.00 83.75 220 ARG A CA 1
ATOM 1678 C C . ARG A 1 220 ? -8.464 30.826 15.850 1.00 83.75 220 ARG A C 1
ATOM 1680 O O . ARG A 1 220 ? -8.568 31.723 15.022 1.00 83.75 220 ARG A O 1
ATOM 1687 N N . GLY A 1 221 ? -7.732 30.929 16.960 1.00 80.06 221 GLY A N 1
ATOM 1688 C CA . GLY A 1 221 ? -6.905 32.101 17.278 1.00 80.06 221 GLY A CA 1
ATOM 1689 C C . GLY A 1 221 ? -7.684 33.340 17.726 1.00 80.06 221 GLY A C 1
ATOM 1690 O O . GLY A 1 221 ? -7.116 34.426 17.741 1.00 80.06 221 GLY A O 1
ATOM 1691 N N . VAL A 1 222 ? -8.960 33.182 18.078 1.00 82.19 222 VAL A N 1
ATOM 1692 C CA . VAL A 1 222 ? -9.802 34.245 18.638 1.00 82.19 222 VAL A CA 1
ATOM 1693 C C . VAL A 1 222 ? -10.049 33.937 20.110 1.00 82.19 222 VAL A C 1
ATOM 1695 O O . VAL A 1 222 ? -10.114 32.768 20.497 1.00 82.19 222 VAL A O 1
ATOM 1698 N N . GLU A 1 223 ? -10.166 34.982 20.924 1.00 85.38 223 GLU A N 1
ATOM 1699 C CA . GLU A 1 223 ? -10.593 34.858 22.313 1.00 85.38 223 GLU A CA 1
ATOM 1700 C C . GLU A 1 223 ? -11.988 34.219 22.368 1.00 85.38 223 GLU A C 1
ATOM 1702 O O . GLU A 1 223 ? -12.909 34.630 21.656 1.00 85.38 223 GLU A O 1
ATOM 1707 N N . LEU A 1 224 ? -12.114 33.144 23.147 1.00 86.62 224 LEU A N 1
ATOM 1708 C CA . LEU A 1 224 ? -13.366 32.404 23.257 1.00 86.62 224 LEU A CA 1
ATOM 1709 C C . LEU A 1 224 ? -14.326 33.152 24.186 1.00 86.62 224 LEU A C 1
ATOM 1711 O O . LEU A 1 224 ? -13.876 33.722 25.180 1.00 86.62 224 LEU A O 1
ATOM 1715 N N . PRO A 1 225 ? -15.639 33.130 23.903 1.00 85.62 225 PRO A N 1
ATOM 1716 C CA . PRO A 1 225 ? -16.617 33.746 24.788 1.00 85.62 225 PRO A CA 1
ATOM 1717 C C . PRO A 1 225 ? -16.622 33.063 26.162 1.00 85.62 225 PRO A C 1
ATOM 1719 O O . PRO A 1 225 ? -16.418 31.850 26.270 1.00 85.62 225 PRO A O 1
ATOM 1722 N N . GLU A 1 226 ? -16.896 33.839 27.208 1.00 85.69 226 GLU A N 1
ATOM 1723 C CA . GLU A 1 226 ? -17.128 33.311 28.552 1.00 85.69 226 GLU A CA 1
ATOM 1724 C C . GLU A 1 226 ? -18.477 32.578 28.643 1.00 85.69 226 GLU A C 1
ATOM 1726 O O . GLU A 1 226 ? -19.362 32.726 27.791 1.00 85.69 226 GLU A O 1
ATOM 1731 N N . ALA A 1 227 ? -18.641 31.766 29.689 1.00 81.69 227 ALA A N 1
ATOM 1732 C CA . ALA A 1 227 ? -19.933 31.168 30.006 1.00 81.69 227 ALA A CA 1
ATOM 1733 C C . ALA A 1 227 ? -20.959 32.261 30.390 1.00 81.69 227 ALA A C 1
ATOM 1735 O O . ALA A 1 227 ? -20.573 33.294 30.940 1.00 81.69 227 ALA A O 1
ATOM 1736 N N . PRO A 1 228 ? -22.266 32.054 30.134 1.00 83.19 228 PRO A N 1
ATOM 1737 C CA . PRO A 1 228 ? -23.310 32.983 30.565 1.00 83.19 228 PRO A CA 1
ATOM 1738 C C . PRO A 1 228 ? -23.258 33.282 32.074 1.00 83.19 228 PRO A C 1
ATOM 1740 O O . PRO A 1 228 ? -22.955 32.400 32.879 1.00 83.19 228 PRO A O 1
ATOM 1743 N N . ALA A 1 229 ? -23.596 34.517 32.459 1.00 76.56 229 ALA A N 1
ATOM 1744 C CA . ALA A 1 229 ? -23.600 34.958 33.856 1.00 76.56 229 ALA A CA 1
ATOM 1745 C C . ALA A 1 229 ? -24.491 34.067 34.744 1.00 76.56 229 ALA A C 1
ATOM 1747 O O . ALA A 1 229 ? -25.605 33.719 34.352 1.00 76.56 229 ALA A O 1
ATOM 1748 N N . GLY A 1 230 ? -24.005 33.709 35.938 1.00 74.75 230 GLY A N 1
ATOM 1749 C CA . GLY A 1 230 ? -24.674 32.771 36.850 1.00 74.75 230 GLY A CA 1
ATOM 1750 C C . GLY A 1 230 ? -24.397 31.293 36.545 1.00 74.75 230 GLY A C 1
ATOM 1751 O O . GLY A 1 230 ? -24.802 30.421 37.317 1.00 74.75 230 GLY A O 1
ATOM 1752 N N . PHE A 1 231 ? -23.690 31.008 35.445 1.00 75.00 231 PHE A N 1
ATOM 1753 C CA . PHE A 1 231 ? -23.250 29.676 35.032 1.00 75.00 231 PHE A CA 1
ATOM 1754 C C . PHE A 1 231 ? -21.726 29.572 34.857 1.00 75.00 231 PHE A C 1
ATOM 1756 O O . PHE A 1 231 ? -21.227 28.696 34.148 1.00 75.00 231 PHE A O 1
ATOM 1763 N N . GLY A 1 232 ? -20.979 30.470 35.505 1.00 63.78 232 GLY A N 1
ATOM 1764 C CA . GLY A 1 232 ? -19.523 30.467 35.505 1.00 63.78 232 GLY A CA 1
ATOM 1765 C C . GLY A 1 232 ? -18.925 29.381 36.412 1.00 63.78 232 GLY A C 1
ATOM 1766 O O . GLY A 1 232 ? -19.610 28.825 37.270 1.00 63.78 232 GLY A O 1
ATOM 1767 N N . PRO A 1 233 ? -17.614 29.100 36.313 1.00 60.97 233 PRO A N 1
ATOM 1768 C CA . PRO A 1 233 ? -16.950 28.031 37.070 1.00 60.97 233 PRO A CA 1
ATOM 1769 C C . PRO A 1 233 ? -16.986 28.178 38.599 1.00 60.97 233 PRO A C 1
ATOM 1771 O O . PRO A 1 233 ? -16.471 27.309 39.297 1.00 60.97 233 PRO A O 1
ATOM 1774 N N . HIS A 1 234 ? -17.535 29.263 39.147 1.00 64.69 234 HIS A N 1
ATOM 1775 C CA . HIS A 1 234 ? -17.589 29.532 40.584 1.00 64.69 234 HIS A CA 1
ATOM 1776 C C . HIS A 1 234 ? -19.004 29.805 41.114 1.00 64.69 234 HIS A C 1
ATOM 1778 O O . HIS A 1 234 ? -19.143 29.993 42.319 1.00 64.69 234 HIS A O 1
ATOM 1784 N N . ASP A 1 235 ? -20.043 29.754 40.274 1.00 66.44 235 ASP A N 1
ATOM 1785 C CA . ASP A 1 235 ? -21.410 30.067 40.711 1.00 66.44 235 ASP A CA 1
ATOM 1786 C C . ASP A 1 235 ? -22.132 28.823 41.267 1.00 66.44 235 ASP A C 1
ATOM 1788 O O . ASP A 1 235 ? -21.960 27.708 40.764 1.00 66.44 235 ASP A O 1
ATOM 1792 N N . ASP A 1 236 ? -22.968 28.997 42.293 1.00 65.81 236 ASP A N 1
ATOM 1793 C CA . ASP A 1 236 ? -23.906 27.959 42.742 1.00 65.81 236 ASP A CA 1
ATOM 1794 C C . ASP A 1 236 ? -25.104 27.925 41.783 1.00 65.81 236 ASP A C 1
ATOM 1796 O O . ASP A 1 236 ? -25.997 28.774 41.834 1.00 65.81 236 ASP A O 1
ATOM 1800 N N . HIS A 1 237 ? -25.111 26.958 40.864 1.00 66.88 237 HIS A N 1
ATOM 1801 C CA . HIS A 1 237 ? -26.135 26.883 39.824 1.00 66.88 237 HIS A CA 1
ATOM 1802 C C . HIS A 1 237 ? -27.424 26.241 40.350 1.00 66.88 237 HIS A C 1
ATOM 1804 O O . HIS A 1 237 ? -27.426 25.103 40.824 1.00 66.88 237 HIS A O 1
ATOM 1810 N N . ALA A 1 238 ? -28.552 26.931 40.176 1.00 64.56 238 ALA A N 1
ATOM 1811 C CA . ALA A 1 238 ? -29.851 26.268 40.162 1.00 64.56 238 ALA A CA 1
ATOM 1812 C C . ALA A 1 238 ? -29.959 25.355 38.925 1.00 64.56 238 ALA A C 1
ATOM 1814 O O . ALA A 1 238 ? -29.248 25.539 37.937 1.00 64.56 238 ALA A O 1
ATOM 1815 N N . THR A 1 239 ? -30.860 24.369 38.962 1.00 72.25 239 THR A N 1
ATOM 1816 C CA . THR A 1 239 ? -31.160 23.530 37.791 1.00 72.25 239 THR A CA 1
ATOM 1817 C C . THR A 1 239 ? -31.539 24.421 36.604 1.00 72.25 239 THR A C 1
ATOM 1819 O O . THR A 1 239 ? -32.532 25.142 36.730 1.00 72.25 239 THR A O 1
ATOM 1822 N N . PRO A 1 240 ? -30.802 24.390 35.474 1.00 80.38 240 PRO A N 1
ATOM 1823 C CA . PRO A 1 240 ? -31.099 25.288 34.366 1.00 80.38 240 PRO A CA 1
ATOM 1824 C C . PRO A 1 240 ? -32.502 25.017 33.814 1.00 80.38 240 PRO A C 1
ATOM 1826 O O . PRO A 1 240 ? -32.859 23.874 33.500 1.00 80.38 240 PRO A O 1
ATOM 1829 N N . GLY A 1 241 ? -33.309 26.071 33.704 1.00 80.31 241 GLY A N 1
ATOM 1830 C CA . GLY A 1 241 ? -34.580 26.041 32.997 1.00 80.31 241 GLY A CA 1
ATOM 1831 C C . GLY A 1 241 ? -34.377 26.047 31.481 1.00 80.31 241 GLY A C 1
ATOM 1832 O O . GLY A 1 241 ? -33.265 26.153 30.968 1.00 80.31 241 GLY A O 1
ATOM 1833 N N . ARG A 1 242 ? -35.472 25.970 30.716 1.00 78.31 242 ARG A N 1
ATOM 1834 C CA . ARG A 1 242 ? -35.401 25.940 29.242 1.00 78.31 242 ARG A CA 1
ATOM 1835 C C . ARG A 1 242 ? -34.721 27.182 28.645 1.00 78.31 242 ARG A C 1
ATOM 1837 O O . ARG A 1 242 ? -33.931 27.049 27.717 1.00 78.31 242 ARG A O 1
ATOM 1844 N N . ASN A 1 243 ? -34.999 28.370 29.186 1.00 81.81 243 ASN A N 1
ATOM 1845 C CA . ASN A 1 243 ? -34.385 29.617 28.715 1.00 81.81 243 ASN A CA 1
ATOM 1846 C C . ASN A 1 243 ? -32.890 29.691 29.060 1.00 81.81 243 ASN A C 1
ATOM 1848 O O . ASN A 1 243 ? -32.105 30.182 28.252 1.00 81.81 243 ASN A O 1
ATOM 1852 N N . ASP A 1 244 ? -32.493 29.147 30.214 1.00 87.75 244 ASP A N 1
ATOM 1853 C CA . ASP A 1 244 ? -31.085 29.056 30.608 1.00 87.75 244 ASP A CA 1
ATOM 1854 C C . ASP A 1 244 ? -30.329 28.116 29.661 1.00 87.75 244 ASP A C 1
ATOM 1856 O O . ASP A 1 244 ? -29.252 28.454 29.172 1.00 87.75 244 ASP A O 1
ATOM 1860 N N . TRP A 1 245 ? -30.935 26.973 29.308 1.00 90.81 245 TRP A N 1
ATOM 1861 C CA . TRP A 1 245 ? -30.363 26.047 28.329 1.00 90.81 245 TRP A CA 1
ATOM 1862 C C . TRP A 1 245 ? -30.175 26.670 26.951 1.00 90.81 245 TRP A C 1
ATOM 1864 O O . TRP A 1 245 ? -29.156 26.407 26.319 1.00 90.81 245 TRP A O 1
ATOM 1874 N N . ALA A 1 246 ? -31.102 27.511 26.491 1.00 90.94 246 ALA A N 1
ATOM 1875 C CA . ALA A 1 246 ? -30.944 28.205 25.217 1.00 90.94 246 ALA A CA 1
ATOM 1876 C C . ALA A 1 246 ? -29.683 29.089 25.204 1.00 90.94 246 ALA A C 1
ATOM 1878 O O . ALA A 1 246 ? -28.881 29.014 24.271 1.00 90.94 246 ALA A O 1
ATOM 1879 N N . ALA A 1 247 ? -29.461 29.869 26.267 1.00 91.31 247 ALA A N 1
ATOM 1880 C CA . ALA A 1 247 ? -28.271 30.708 26.404 1.00 91.31 247 ALA A CA 1
ATOM 1881 C C . ALA A 1 247 ? -26.982 29.875 26.530 1.00 91.31 247 ALA A C 1
ATOM 1883 O O . ALA A 1 247 ? -25.988 30.164 25.862 1.00 91.31 247 ALA A O 1
ATOM 1884 N N . LEU A 1 248 ? -27.007 28.811 27.339 1.00 92.88 248 LEU A N 1
ATOM 1885 C CA . LEU A 1 248 ? -25.869 27.912 27.549 1.00 92.88 248 LEU A CA 1
ATOM 1886 C C . LEU A 1 248 ? -25.463 27.184 26.267 1.00 92.88 248 LEU A C 1
ATOM 1888 O O . LEU A 1 248 ? -24.286 27.171 25.909 1.00 92.88 248 LEU A O 1
ATOM 1892 N N . LEU A 1 249 ? -26.426 26.606 25.546 1.00 95.06 249 LEU A N 1
ATOM 1893 C CA . LEU A 1 249 ? -26.158 25.893 24.301 1.00 95.06 249 LEU A CA 1
ATOM 1894 C C . LEU A 1 249 ? -25.661 26.839 23.212 1.00 95.06 249 LEU A C 1
ATOM 1896 O O . LEU A 1 249 ? -24.713 26.492 22.507 1.00 95.06 249 LEU A O 1
ATOM 1900 N N . GLN A 1 250 ? -26.225 28.048 23.118 1.00 94.31 250 GLN A N 1
ATOM 1901 C CA . GLN A 1 250 ? -25.746 29.064 22.186 1.00 94.31 250 GLN A CA 1
ATOM 1902 C C . GLN A 1 250 ? -24.303 29.497 22.494 1.00 94.31 250 GLN A C 1
ATOM 1904 O O . GLN A 1 250 ? -23.496 29.643 21.574 1.00 94.31 250 GLN A O 1
ATOM 1909 N N . ALA A 1 251 ? -23.950 29.663 23.771 1.00 93.50 251 ALA A N 1
ATOM 1910 C CA . ALA A 1 251 ? -22.580 29.964 24.181 1.00 93.50 251 ALA A CA 1
ATOM 1911 C C . ALA A 1 251 ? -21.628 28.794 23.875 1.00 93.50 251 ALA A C 1
ATOM 1913 O O . ALA A 1 251 ? -20.546 28.999 23.319 1.00 93.50 251 ALA A O 1
ATOM 1914 N N . TRP A 1 252 ? -22.046 27.556 24.158 1.00 95.31 252 TRP A N 1
ATOM 1915 C CA . TRP A 1 252 ? -21.234 26.365 23.914 1.00 95.31 252 TRP A CA 1
ATOM 1916 C C . TRP A 1 252 ? -20.938 26.147 22.432 1.00 95.31 252 TRP A C 1
ATOM 1918 O O . TRP A 1 252 ? -19.785 25.882 22.081 1.00 95.31 252 TRP A O 1
ATOM 1928 N N . VAL A 1 253 ? -21.927 26.287 21.540 1.00 96.50 253 VAL A N 1
ATOM 1929 C CA . VAL A 1 253 ? -21.675 26.134 20.094 1.00 96.50 253 VAL A CA 1
ATOM 1930 C C . VAL A 1 253 ? -20.748 27.223 19.548 1.00 96.50 253 VAL A C 1
ATOM 1932 O O . VAL A 1 253 ? -20.037 26.983 18.576 1.00 96.50 253 VAL A O 1
ATOM 1935 N N . ASN A 1 254 ? -20.686 28.376 20.221 1.00 94.31 254 ASN A N 1
ATOM 1936 C CA . ASN A 1 254 ? -19.780 29.481 19.907 1.00 94.31 254 ASN A CA 1
ATOM 1937 C C . ASN A 1 254 ? -18.394 29.354 20.563 1.00 94.31 254 ASN A C 1
ATOM 1939 O O . ASN A 1 254 ? -17.529 30.194 20.330 1.00 94.31 254 ASN A O 1
ATOM 1943 N N . GLY A 1 255 ? -18.150 28.303 21.351 1.00 93.56 255 GLY A N 1
ATOM 1944 C CA . GLY A 1 255 ? -16.826 28.000 21.894 1.00 93.56 255 GLY A CA 1
ATOM 1945 C C . GLY A 1 255 ? -16.694 28.114 23.406 1.00 93.56 255 GLY A C 1
ATOM 1946 O O . GLY A 1 255 ? -15.681 27.644 23.921 1.00 93.56 255 GLY A O 1
ATOM 1947 N N . ALA A 1 256 ? -17.698 28.649 24.109 1.00 91.44 256 ALA A N 1
ATOM 1948 C CA . ALA A 1 256 ? -17.614 28.850 25.552 1.00 91.44 256 ALA A CA 1
ATOM 1949 C C . ALA A 1 256 ? -17.381 27.518 26.293 1.00 91.44 256 ALA A C 1
ATOM 1951 O O . ALA A 1 256 ? -18.015 26.503 25.960 1.00 91.44 256 ALA A O 1
ATOM 1952 N N . PRO A 1 257 ? -16.472 27.484 27.282 1.00 87.25 257 PRO A N 1
ATOM 1953 C CA . PRO A 1 257 ? -16.286 26.311 28.120 1.00 87.25 257 PRO A CA 1
ATOM 1954 C C . PRO A 1 257 ? -17.481 26.163 29.070 1.00 87.25 257 PRO A C 1
ATOM 1956 O O . PRO A 1 257 ? -17.799 27.084 29.816 1.00 87.25 257 PRO A O 1
ATOM 1959 N N . LEU A 1 258 ? -18.128 24.994 29.060 1.00 88.38 258 LEU A N 1
ATOM 1960 C CA . LEU A 1 258 ? -19.172 24.639 30.024 1.00 88.38 258 LEU A CA 1
ATOM 1961 C C . LEU A 1 258 ? -18.706 23.475 30.898 1.00 88.38 258 LEU A C 1
ATOM 1963 O O . LEU A 1 258 ? -18.223 22.464 30.382 1.00 88.38 258 LEU A O 1
ATOM 1967 N N . ASP A 1 259 ? -18.897 23.598 32.211 1.00 87.12 259 ASP A N 1
ATOM 1968 C CA . ASP A 1 259 ? -18.693 22.498 33.152 1.00 87.12 259 ASP A CA 1
ATOM 1969 C C . ASP A 1 259 ? -19.968 21.651 33.255 1.00 87.12 259 ASP A C 1
ATOM 1971 O O . ASP A 1 259 ? -20.857 21.877 34.080 1.00 87.12 259 ASP A O 1
ATOM 1975 N N . TRP A 1 260 ? -20.060 20.653 32.379 1.00 89.06 260 TRP A N 1
ATOM 1976 C CA . TRP A 1 260 ? -21.208 19.752 32.309 1.00 89.06 260 TRP A CA 1
ATOM 1977 C C . TRP A 1 260 ? -21.463 18.963 33.596 1.00 89.06 260 TRP A C 1
ATOM 1979 O O . TRP A 1 260 ? -22.607 18.597 33.855 1.00 89.06 260 TRP A O 1
ATOM 1989 N N . GLU A 1 261 ? -20.435 18.683 34.407 1.00 85.31 261 GLU A N 1
ATOM 1990 C CA . GLU A 1 261 ? -20.627 17.938 35.658 1.00 85.31 261 GLU A CA 1
ATOM 1991 C C . GLU A 1 261 ? -21.301 18.811 36.723 1.00 85.31 261 GLU A C 1
ATOM 1993 O O . GLU A 1 261 ? -22.120 18.297 37.485 1.00 85.31 261 GLU A O 1
ATOM 1998 N N . ARG A 1 262 ? -21.032 20.124 36.734 1.00 82.44 262 ARG A N 1
ATOM 1999 C CA . ARG A 1 262 ? -21.700 21.084 37.631 1.00 82.44 262 ARG A CA 1
ATOM 2000 C C . ARG A 1 262 ? -23.121 21.432 37.210 1.00 82.44 262 ARG A C 1
ATOM 2002 O O . ARG A 1 262 ? -23.972 21.637 38.067 1.00 82.44 262 ARG A O 1
ATOM 2009 N N . LEU A 1 263 ? -23.388 21.483 35.906 1.00 81.69 263 LEU A N 1
ATOM 2010 C CA . LEU A 1 263 ? -24.729 21.755 35.369 1.00 81.69 263 LEU A CA 1
ATOM 2011 C C . LEU A 1 263 ? -25.690 20.565 35.527 1.00 81.69 263 LEU A C 1
ATOM 2013 O O . LEU A 1 263 ? -26.891 20.686 35.279 1.00 81.69 263 LEU A O 1
ATOM 2017 N N . ARG A 1 264 ? -25.175 19.396 35.922 1.00 78.19 264 ARG A N 1
ATOM 2018 C CA . ARG A 1 264 ? -25.957 18.170 36.056 1.00 78.19 264 ARG A CA 1
ATOM 2019 C C . ARG A 1 264 ? -26.586 18.058 37.441 1.00 78.19 264 ARG A C 1
ATOM 2021 O O . ARG A 1 264 ? -25.919 18.136 38.467 1.00 78.19 264 ARG A O 1
ATOM 2028 N N . THR A 1 265 ? -27.868 17.717 37.466 1.00 69.50 265 THR A N 1
ATOM 2029 C CA . THR A 1 265 ? -28.604 17.420 38.698 1.00 69.50 265 THR A CA 1
ATOM 2030 C C . THR A 1 265 ? -28.801 15.921 38.895 1.00 69.50 265 THR A C 1
ATOM 2032 O O . THR A 1 265 ? -29.094 15.194 37.946 1.00 69.50 265 THR A O 1
ATOM 2035 N N . GLY A 1 266 ? -28.707 15.446 40.138 1.00 72.81 266 GLY A N 1
ATOM 2036 C CA . GLY A 1 266 ? -29.059 14.070 40.504 1.00 72.81 266 GLY A CA 1
ATOM 2037 C C . GLY A 1 266 ? -27.945 13.036 40.298 1.00 72.81 266 GLY A C 1
ATOM 2038 O O . GLY A 1 266 ? -26.751 13.345 40.339 1.00 72.81 266 GLY A O 1
ATOM 2039 N N . ARG A 1 267 ? -28.335 11.766 40.122 1.00 77.38 267 ARG A N 1
ATOM 2040 C CA . ARG A 1 267 ? -27.407 10.629 39.995 1.00 77.38 267 ARG A CA 1
ATOM 2041 C C . ARG A 1 267 ? -26.642 10.686 38.671 1.00 77.38 267 ARG A C 1
ATOM 2043 O O . ARG A 1 267 ? -27.178 11.111 37.653 1.00 77.38 267 ARG A O 1
ATOM 2050 N N . ARG A 1 268 ? -25.382 10.247 38.696 1.00 83.44 268 ARG A N 1
ATOM 2051 C CA . ARG A 1 268 ? -24.533 10.128 37.505 1.00 83.44 268 ARG A CA 1
ATOM 2052 C C . ARG A 1 268 ? -25.076 9.021 36.584 1.00 83.44 268 ARG A C 1
ATOM 2054 O O . ARG A 1 268 ? -25.098 7.873 37.041 1.00 83.44 268 ARG A O 1
ATOM 2061 N N . PRO A 1 269 ? -25.482 9.337 35.338 1.00 87.50 269 PRO A N 1
ATOM 2062 C CA . PRO A 1 269 ? -25.942 8.337 34.378 1.00 87.50 269 PRO A CA 1
ATOM 2063 C C . PRO A 1 269 ? -24.844 7.330 34.042 1.00 87.50 269 PRO A C 1
ATOM 2065 O O . PRO A 1 269 ? -23.645 7.594 34.222 1.00 87.50 269 PRO A O 1
ATOM 2068 N N . ARG A 1 270 ? -25.238 6.163 33.531 1.00 86.81 270 ARG A N 1
ATOM 2069 C CA . ARG A 1 270 ? -24.266 5.160 33.078 1.00 86.81 270 ARG A CA 1
ATOM 2070 C C . ARG A 1 270 ? -23.543 5.637 31.810 1.00 86.81 270 ARG A C 1
ATOM 2072 O O . ARG A 1 270 ? -24.047 6.425 31.017 1.00 86.81 270 ARG A O 1
ATOM 2079 N N . ARG A 1 271 ? -22.321 5.146 31.589 1.00 90.06 271 ARG A N 1
ATOM 2080 C CA . ARG A 1 271 ? -21.630 5.349 30.308 1.00 90.06 271 ARG A CA 1
ATOM 2081 C C . ARG A 1 271 ? -22.074 4.269 29.332 1.00 90.06 271 ARG A C 1
ATOM 2083 O O . ARG A 1 271 ? -21.847 3.087 29.583 1.00 90.06 271 ARG A O 1
ATOM 2090 N N . ILE A 1 272 ? -22.673 4.682 28.223 1.00 91.56 272 ILE A N 1
ATOM 2091 C CA . ILE A 1 272 ? -23.088 3.796 27.133 1.00 91.56 272 ILE A CA 1
ATOM 2092 C C . ILE A 1 272 ? -22.198 3.983 25.902 1.00 91.56 272 ILE A C 1
ATOM 2094 O O . ILE A 1 272 ? -21.586 5.035 25.705 1.00 91.56 272 ILE A O 1
ATOM 2098 N N . ALA A 1 273 ? -22.113 2.943 25.072 1.00 92.38 273 ALA A N 1
ATOM 2099 C CA . ALA A 1 273 ? -21.449 3.038 23.780 1.00 92.38 273 ALA A CA 1
ATOM 2100 C C . ALA A 1 273 ? -22.324 3.859 22.826 1.00 92.38 273 ALA A C 1
ATOM 2102 O O . ALA A 1 273 ? -23.501 3.554 22.653 1.00 92.38 273 ALA A O 1
ATOM 2103 N N . LEU A 1 274 ? -21.732 4.879 22.213 1.00 95.44 274 LEU A N 1
ATOM 2104 C CA . LEU A 1 274 ? -22.376 5.773 21.252 1.00 95.44 274 LEU A CA 1
ATOM 2105 C C . LEU A 1 274 ? -21.693 5.659 19.879 1.00 95.44 274 LEU A C 1
ATOM 2107 O O . LEU A 1 274 ? -20.558 5.171 19.823 1.00 95.44 274 LEU A O 1
ATOM 2111 N N . PRO A 1 275 ? -22.308 6.154 18.786 1.00 95.31 275 PRO A N 1
ATOM 2112 C CA . PRO A 1 275 ? -21.696 6.148 17.457 1.00 95.31 275 PRO A CA 1
ATOM 2113 C C . PRO A 1 275 ? -20.263 6.688 17.449 1.00 95.31 275 PRO A C 1
ATOM 2115 O O . PRO A 1 275 ? -19.963 7.739 18.033 1.00 95.31 275 PRO A O 1
ATOM 2118 N N . THR A 1 276 ? -19.357 5.966 16.791 1.00 93.88 276 THR A N 1
ATOM 2119 C CA . THR A 1 276 ? -17.945 6.354 16.705 1.00 93.88 276 THR A CA 1
ATOM 2120 C C . THR A 1 276 ? -17.756 7.557 15.785 1.00 93.88 276 THR A C 1
ATOM 2122 O O . THR A 1 276 ? -18.533 7.789 14.856 1.00 93.88 276 THR A O 1
ATOM 2125 N N . TYR A 1 277 ? -16.704 8.332 16.053 1.00 96.06 277 TYR A N 1
ATOM 2126 C CA . TYR A 1 277 ? -16.365 9.510 15.264 1.00 96.06 277 TYR A CA 1
ATOM 2127 C C . TYR A 1 277 ? -16.036 9.132 13.804 1.00 96.06 277 TYR A C 1
ATOM 2129 O O . TYR A 1 277 ? -15.181 8.266 13.589 1.00 96.06 277 TYR A O 1
ATOM 2137 N N . PRO A 1 278 ? -16.672 9.762 12.799 1.00 95.56 278 PRO A N 1
ATOM 2138 C CA . PRO A 1 278 ? -16.316 9.564 11.401 1.00 95.56 278 PRO A CA 1
ATOM 2139 C C . PRO A 1 278 ? -14.989 10.256 11.079 1.00 95.56 278 PRO A C 1
ATOM 2141 O O . PRO A 1 278 ? -14.919 11.462 10.863 1.00 95.56 278 PRO A O 1
ATOM 2144 N N . PHE A 1 279 ? -13.890 9.504 11.062 1.00 94.56 279 PHE A N 1
ATOM 2145 C CA . PHE A 1 279 ? -12.627 10.055 10.579 1.00 94.56 279 PHE A CA 1
ATOM 2146 C C . PHE A 1 279 ? -12.693 10.292 9.070 1.00 94.56 279 PHE A C 1
ATOM 2148 O O . PHE A 1 279 ? -13.064 9.400 8.311 1.00 94.56 279 PHE A O 1
ATOM 2155 N N . ARG A 1 280 ? -12.257 11.478 8.629 1.00 91.62 280 ARG A N 1
ATOM 2156 C CA . ARG A 1 280 ? -12.105 11.776 7.200 1.00 91.62 280 ARG A CA 1
ATOM 2157 C C . ARG A 1 280 ? -11.068 10.837 6.607 1.00 91.62 280 ARG A C 1
ATOM 2159 O O . ARG A 1 280 ? -9.889 10.909 6.956 1.00 91.62 280 ARG A O 1
ATOM 2166 N N . LEU A 1 281 ? -11.501 10.001 5.674 1.00 87.69 281 LEU A N 1
ATOM 2167 C CA . LEU A 1 281 ? -10.631 9.081 4.955 1.00 87.69 281 LEU A CA 1
ATOM 2168 C C . LEU A 1 281 ? -9.876 9.837 3.860 1.00 87.69 281 LEU A C 1
ATOM 2170 O O . LEU A 1 281 ? -10.204 9.780 2.679 1.00 87.69 281 LEU A O 1
ATOM 2174 N N . ARG A 1 282 ? -8.853 10.588 4.265 1.00 88.44 282 ARG A N 1
ATOM 2175 C CA . ARG A 1 282 ? -7.862 11.142 3.343 1.00 88.44 282 ARG A CA 1
ATOM 2176 C C . ARG A 1 282 ? -6.699 10.168 3.230 1.00 88.44 282 ARG A C 1
ATOM 2178 O O . ARG A 1 282 ? -6.174 9.696 4.236 1.00 88.44 282 ARG A O 1
ATOM 2185 N N . ARG A 1 283 ? -6.289 9.868 1.997 1.00 86.50 283 ARG A N 1
ATOM 2186 C CA . ARG A 1 283 ? -5.127 9.016 1.743 1.00 86.50 283 ARG A CA 1
ATOM 2187 C C . ARG A 1 283 ? -3.855 9.791 2.078 1.00 86.50 283 ARG A C 1
ATOM 2189 O O . ARG A 1 283 ? -3.426 10.643 1.308 1.00 86.50 283 ARG A O 1
ATOM 2196 N N . TYR A 1 284 ? -3.250 9.452 3.208 1.00 84.62 284 TYR A N 1
ATOM 2197 C CA . TYR A 1 284 ? -1.891 9.847 3.557 1.00 84.62 284 TYR A CA 1
ATOM 2198 C C . TYR A 1 284 ? -1.005 8.612 3.412 1.00 84.62 284 TYR A C 1
ATOM 2200 O O . TYR A 1 284 ? -1.123 7.668 4.188 1.00 84.62 284 TYR A O 1
ATOM 2208 N N . TRP A 1 285 ? -0.172 8.579 2.375 1.00 85.81 285 TRP A N 1
ATOM 2209 C CA . TRP A 1 285 ? 0.706 7.447 2.091 1.00 85.81 285 TRP A CA 1
ATOM 2210 C C . TRP A 1 285 ? 2.068 7.969 1.655 1.00 85.81 285 TRP A C 1
ATOM 2212 O O . TRP A 1 285 ? 2.139 8.805 0.754 1.00 85.81 285 TRP A O 1
ATOM 2222 N N . VAL A 1 286 ? 3.136 7.481 2.284 1.00 79.69 286 VAL A N 1
ATOM 2223 C CA . VAL A 1 286 ? 4.492 7.709 1.783 1.00 79.69 286 VAL A CA 1
ATOM 2224 C C . VAL A 1 286 ? 4.704 6.708 0.661 1.00 79.69 286 VAL A C 1
ATOM 2226 O O . VAL A 1 286 ? 4.765 5.502 0.895 1.00 79.69 286 VAL A O 1
ATOM 2229 N N . ASP A 1 287 ? 4.744 7.204 -0.569 1.00 66.06 287 ASP A N 1
ATOM 2230 C CA . ASP A 1 287 ? 5.043 6.368 -1.718 1.00 66.06 287 ASP A CA 1
ATOM 2231 C C . ASP A 1 287 ? 6.538 6.041 -1.726 1.00 66.06 287 ASP A C 1
ATOM 2233 O O . ASP A 1 287 ? 7.355 6.849 -2.149 1.00 66.06 287 ASP A O 1
ATOM 2237 N N . THR A 1 288 ? 6.893 4.865 -1.212 1.00 60.28 288 THR A N 1
ATOM 2238 C CA . THR A 1 288 ? 8.272 4.360 -1.190 1.00 60.28 288 THR A CA 1
ATOM 2239 C C . THR A 1 288 ? 8.711 3.760 -2.528 1.00 60.28 288 THR A C 1
ATOM 2241 O O . THR A 1 288 ? 9.866 3.350 -2.652 1.00 60.28 288 THR A O 1
ATOM 2244 N N . THR A 1 289 ? 7.812 3.706 -3.521 1.00 53.06 289 THR A N 1
ATOM 2245 C CA . THR A 1 289 ? 8.149 3.372 -4.916 1.00 53.06 289 THR A CA 1
ATOM 2246 C C . THR A 1 289 ? 8.586 4.602 -5.705 1.00 53.06 289 THR A C 1
ATOM 2248 O O . THR A 1 289 ? 9.329 4.477 -6.675 1.00 53.06 289 THR A O 1
ATOM 2251 N N . ARG A 1 290 ? 8.233 5.802 -5.229 1.00 41.56 290 ARG A N 1
ATOM 2252 C CA . ARG A 1 290 ? 8.925 7.034 -5.597 1.00 41.56 290 ARG A CA 1
ATOM 2253 C C . ARG A 1 290 ? 10.159 7.182 -4.702 1.00 41.56 290 ARG A C 1
ATOM 2255 O O . ARG A 1 290 ? 10.003 7.271 -3.483 1.00 41.56 290 ARG A O 1
ATOM 2262 N N . PRO A 1 291 ? 11.388 7.227 -5.248 1.00 46.12 291 PRO A N 1
ATOM 2263 C CA . PRO A 1 291 ? 12.526 7.648 -4.446 1.00 46.12 291 PRO A CA 1
ATOM 2264 C C . PRO A 1 291 ? 12.208 9.017 -3.838 1.00 46.12 291 PRO A C 1
ATOM 2266 O O . PRO A 1 291 ? 11.571 9.863 -4.473 1.00 46.12 291 PRO A O 1
ATOM 2269 N N . ALA A 1 292 ? 12.600 9.208 -2.580 1.00 43.94 292 ALA A N 1
ATOM 2270 C CA . ALA A 1 292 ? 12.436 10.468 -1.881 1.00 43.94 292 ALA A CA 1
ATOM 2271 C C . ALA A 1 292 ? 13.177 11.565 -2.660 1.00 43.94 292 ALA A C 1
ATOM 2273 O O . ALA A 1 292 ? 14.373 11.768 -2.470 1.00 43.94 292 ALA A O 1
ATOM 2274 N N . ASN A 1 293 ? 12.472 12.293 -3.528 1.00 43.25 293 ASN A N 1
ATOM 2275 C CA . ASN A 1 293 ? 12.953 13.548 -4.097 1.00 43.25 293 ASN A CA 1
ATOM 2276 C C . ASN A 1 293 ? 12.874 14.635 -3.017 1.00 43.25 293 ASN A C 1
ATOM 2278 O O . ASN A 1 293 ? 12.137 15.611 -3.117 1.00 43.25 293 ASN A O 1
ATOM 2282 N N . GLY A 1 294 ? 13.644 14.433 -1.949 1.00 39.88 294 GLY A N 1
ATOM 2283 C CA . GLY A 1 294 ? 14.138 15.499 -1.102 1.00 39.88 294 GLY A CA 1
ATOM 2284 C C . GLY A 1 294 ? 15.365 16.086 -1.787 1.00 39.88 294 GLY A C 1
ATOM 2285 O O . GLY A 1 294 ? 16.455 15.537 -1.692 1.00 39.88 294 GLY A O 1
ATOM 2286 N N . ASN A 1 295 ? 15.170 17.193 -2.498 1.00 38.34 295 ASN A N 1
ATOM 2287 C CA . ASN A 1 295 ? 16.224 18.130 -2.888 1.00 38.34 295 ASN A CA 1
ATOM 2288 C C . ASN A 1 295 ? 17.328 17.658 -3.864 1.00 38.34 295 ASN A C 1
ATOM 2290 O O . ASN A 1 295 ? 18.367 18.311 -3.948 1.00 38.34 295 ASN A O 1
ATOM 2294 N N . ARG A 1 296 ? 17.124 16.587 -4.645 1.00 45.78 296 ARG A N 1
ATOM 2295 C CA . ARG A 1 296 ? 17.967 16.339 -5.830 1.00 45.78 296 ARG A CA 1
ATOM 2296 C C . ARG A 1 296 ? 17.477 17.219 -6.993 1.00 45.78 296 ARG A C 1
ATOM 2298 O O . ARG A 1 296 ? 16.271 17.218 -7.249 1.00 45.78 296 ARG A O 1
ATOM 2305 N N . PRO A 1 297 ? 18.354 17.971 -7.690 1.00 51.06 297 PRO A N 1
ATOM 2306 C CA . PRO A 1 297 ? 17.976 18.615 -8.947 1.00 51.06 297 PRO A CA 1
ATOM 2307 C C . PRO A 1 297 ? 17.406 17.555 -9.896 1.00 51.06 297 PRO A C 1
ATOM 2309 O O . PRO A 1 297 ? 17.825 16.396 -9.843 1.00 51.06 297 PRO A O 1
ATOM 2312 N N . ALA A 1 298 ? 16.419 17.935 -10.713 1.00 65.88 298 ALA A N 1
ATOM 2313 C CA . ALA A 1 298 ? 15.817 17.026 -11.684 1.00 65.88 298 ALA A CA 1
ATOM 2314 C C . ALA A 1 298 ? 16.927 16.329 -12.489 1.00 65.88 298 ALA A C 1
ATOM 2316 O O . ALA A 1 298 ? 17.831 16.998 -12.993 1.00 65.88 298 ALA A O 1
ATOM 2317 N N . ALA A 1 299 ? 16.885 14.995 -12.546 1.00 83.06 299 ALA A N 1
ATOM 2318 C CA . ALA A 1 299 ? 17.852 14.214 -13.305 1.00 83.06 299 ALA A CA 1
ATOM 2319 C C . ALA A 1 299 ? 17.884 14.702 -14.762 1.00 83.06 299 ALA A C 1
ATOM 2321 O O . ALA A 1 299 ? 16.829 14.961 -15.340 1.00 83.06 299 ALA A O 1
ATOM 2322 N N . LEU A 1 300 ? 19.077 14.806 -15.358 1.00 89.81 300 LEU A N 1
ATOM 2323 C CA . LEU A 1 300 ? 19.233 15.242 -16.755 1.00 89.81 300 LEU A CA 1
ATOM 2324 C C . LEU A 1 300 ? 18.483 14.322 -17.735 1.00 89.81 300 LEU A C 1
ATOM 2326 O O . LEU A 1 300 ? 18.033 14.759 -18.791 1.00 89.81 300 LEU A O 1
ATOM 2330 N N . HIS A 1 301 ? 18.369 13.044 -17.382 1.00 91.12 301 HIS A N 1
ATOM 2331 C CA . HIS A 1 301 ? 17.648 11.994 -18.087 1.00 91.12 301 HIS A CA 1
ATOM 2332 C C . HIS A 1 301 ? 17.412 10.810 -17.118 1.00 91.12 301 HIS A C 1
ATOM 2334 O O . HIS A 1 301 ? 18.241 10.593 -16.230 1.00 91.12 301 HIS A O 1
ATOM 2340 N N . PRO A 1 302 ? 16.367 9.973 -17.279 1.00 91.25 302 PRO A N 1
ATOM 2341 C CA . PRO A 1 302 ? 16.111 8.840 -16.374 1.00 91.25 302 PRO A CA 1
ATOM 2342 C C . PRO A 1 302 ? 17.281 7.852 -16.187 1.00 91.25 302 PRO A C 1
ATOM 2344 O O . PRO A 1 302 ? 17.435 7.251 -15.125 1.00 91.25 302 PRO A O 1
ATOM 2347 N N . LEU A 1 303 ? 18.137 7.706 -17.205 1.00 93.25 303 LEU A N 1
ATOM 2348 C CA . LEU A 1 303 ? 19.356 6.880 -17.178 1.00 93.25 303 LEU A CA 1
ATOM 2349 C C . LEU A 1 303 ? 20.670 7.674 -17.031 1.00 93.25 303 LEU A C 1
ATOM 2351 O O . LEU A 1 303 ? 21.727 7.054 -16.954 1.00 93.25 303 LEU A O 1
ATOM 2355 N N . VAL A 1 304 ? 20.627 9.012 -17.007 1.00 93.38 304 VAL A N 1
ATOM 2356 C CA . VAL A 1 304 ? 21.801 9.901 -16.874 1.00 93.38 304 VAL A CA 1
ATOM 2357 C C . VAL A 1 304 ? 21.446 11.024 -15.902 1.00 93.38 304 VAL A C 1
ATOM 2359 O O . VAL A 1 304 ? 20.739 11.956 -16.271 1.00 93.38 304 VAL A O 1
ATOM 2362 N N . HIS A 1 305 ? 21.867 10.926 -14.638 1.00 93.56 305 HIS A N 1
ATOM 2363 C CA . HIS A 1 305 ? 21.265 11.752 -13.579 1.00 93.56 305 HIS A CA 1
ATOM 2364 C C . HIS A 1 305 ? 21.921 13.114 -13.415 1.00 93.56 305 HIS A C 1
ATOM 2366 O O . HIS A 1 305 ? 21.222 14.125 -13.416 1.00 93.56 305 HIS A O 1
ATOM 2372 N N . THR A 1 306 ? 23.244 13.163 -13.289 1.00 93.94 306 THR A N 1
ATOM 2373 C CA . THR A 1 306 ? 23.982 14.412 -13.071 1.00 93.94 306 THR A CA 1
ATOM 2374 C C . THR A 1 306 ? 25.206 14.494 -13.972 1.00 93.94 306 THR A C 1
ATOM 2376 O O . THR A 1 306 ? 25.839 13.487 -14.284 1.00 93.94 306 THR A O 1
ATOM 2379 N N . ASN A 1 307 ? 25.557 15.709 -14.395 1.00 94.56 307 ASN A N 1
ATOM 2380 C CA . ASN A 1 307 ? 26.873 15.965 -14.968 1.00 94.56 307 ASN A CA 1
ATOM 2381 C C . ASN A 1 307 ? 27.878 16.025 -13.810 1.00 94.56 307 ASN A C 1
ATOM 2383 O O . ASN A 1 307 ? 27.708 16.832 -12.897 1.00 94.56 307 ASN A O 1
ATOM 2387 N N . ALA A 1 308 ? 28.877 15.148 -13.836 1.00 93.25 308 ALA A N 1
ATOM 2388 C CA . ALA A 1 308 ? 29.899 15.016 -12.801 1.00 93.25 308 ALA A CA 1
ATOM 2389 C C . ALA A 1 308 ? 31.309 15.190 -13.387 1.00 93.25 308 ALA A C 1
ATOM 2391 O O . ALA A 1 308 ? 32.264 14.610 -12.866 1.00 93.25 308 ALA A O 1
ATOM 2392 N N . SER A 1 309 ? 31.400 15.935 -14.494 1.00 93.88 309 SER A N 1
ATOM 2393 C CA . SER A 1 309 ? 32.651 16.221 -15.191 1.00 93.88 309 SER A CA 1
ATOM 2394 C C . SER A 1 309 ? 33.566 17.096 -14.343 1.00 93.88 309 SER A C 1
ATOM 2396 O O . SER A 1 309 ? 33.104 18.013 -13.660 1.00 93.88 309 SER A O 1
ATOM 2398 N N . ASP A 1 310 ? 34.861 16.831 -14.435 1.00 91.00 310 ASP A N 1
ATOM 2399 C CA . ASP A 1 310 ? 35.936 17.635 -13.859 1.00 91.00 310 ASP A CA 1
ATOM 2400 C C . ASP A 1 310 ? 36.951 18.007 -14.960 1.00 91.00 310 ASP A C 1
ATOM 2402 O O . ASP A 1 310 ? 36.627 17.957 -16.148 1.00 91.00 310 ASP A O 1
ATOM 2406 N N . LEU A 1 311 ? 38.144 18.478 -14.582 1.00 90.00 311 LEU A N 1
ATOM 2407 C CA . LEU A 1 311 ? 39.183 18.854 -15.549 1.00 90.00 311 LEU A CA 1
ATOM 2408 C C . LEU A 1 311 ? 39.796 17.645 -16.268 1.00 90.00 311 LEU A C 1
ATOM 2410 O O . LEU A 1 311 ? 40.354 17.818 -17.351 1.00 90.00 311 LEU A O 1
ATOM 2414 N N . ASP A 1 312 ? 39.685 16.453 -15.683 1.00 88.00 312 ASP A N 1
ATOM 2415 C CA . ASP A 1 312 ? 40.355 15.246 -16.159 1.00 88.00 312 ASP A CA 1
ATOM 2416 C C . ASP A 1 312 ? 39.415 14.377 -17.001 1.00 88.00 312 ASP A C 1
ATOM 2418 O O . ASP A 1 312 ? 39.848 13.726 -17.954 1.00 88.00 312 ASP A O 1
ATOM 2422 N N . GLU A 1 313 ? 38.115 14.374 -16.688 1.00 91.81 313 GLU A N 1
ATOM 2423 C CA . GLU A 1 313 ? 37.142 13.526 -17.367 1.00 91.81 313 GLU A CA 1
ATOM 2424 C C . GLU A 1 313 ? 35.794 14.216 -17.613 1.00 91.81 313 GLU A C 1
ATOM 2426 O O . GLU A 1 313 ? 35.118 14.705 -16.703 1.00 91.81 313 GLU A O 1
ATOM 2431 N N . HIS A 1 314 ? 35.327 14.153 -18.865 1.00 95.25 314 HIS A N 1
ATOM 2432 C CA . HIS A 1 314 ? 33.936 14.452 -19.202 1.00 95.25 314 HIS A CA 1
ATOM 2433 C C . HIS A 1 314 ? 33.072 13.237 -18.855 1.00 95.25 314 HIS A C 1
ATOM 2435 O O . HIS A 1 314 ? 33.050 12.251 -19.594 1.00 95.25 314 HIS A O 1
ATOM 2441 N N . ARG A 1 315 ? 32.335 13.302 -17.740 1.00 95.94 315 ARG A N 1
ATOM 2442 C CA . ARG A 1 315 ? 31.475 12.201 -17.284 1.00 95.94 315 ARG A CA 1
ATOM 2443 C C . ARG A 1 315 ? 30.117 12.643 -16.762 1.00 95.94 315 ARG A C 1
ATOM 2445 O O . ARG A 1 315 ? 29.931 13.731 -16.216 1.00 95.94 315 ARG A O 1
ATOM 2452 N N . TYR A 1 316 ? 29.182 11.709 -16.843 1.00 97.12 316 TYR A N 1
ATOM 2453 C CA . TYR A 1 316 ? 27.888 11.786 -16.183 1.00 97.12 316 TYR A CA 1
ATOM 2454 C C . TYR A 1 316 ? 27.733 10.632 -15.201 1.00 97.12 316 TYR A C 1
ATOM 2456 O O . TYR A 1 316 ? 28.212 9.531 -15.470 1.00 97.12 316 TYR A O 1
ATOM 2464 N N . THR A 1 317 ? 27.044 10.873 -14.090 1.00 96.19 317 THR A N 1
ATOM 2465 C CA . THR A 1 317 ? 26.813 9.872 -13.044 1.00 96.19 317 THR A CA 1
ATOM 2466 C C . THR A 1 317 ? 25.328 9.560 -12.929 1.00 96.19 317 THR A C 1
ATOM 2468 O O . THR A 1 317 ? 24.486 10.460 -12.926 1.00 96.19 317 THR A O 1
ATOM 2471 N N . SER A 1 318 ? 25.027 8.271 -12.803 1.00 95.69 318 SER A N 1
ATOM 2472 C CA . SER A 1 318 ? 23.700 7.726 -12.547 1.00 95.69 318 SER A CA 1
ATOM 2473 C C . SER A 1 318 ? 23.741 6.876 -11.291 1.00 95.69 318 SER A C 1
ATOM 2475 O O . SER A 1 318 ? 24.549 5.959 -11.178 1.00 95.69 318 SER A O 1
ATOM 2477 N N . HIS A 1 319 ? 22.857 7.180 -10.351 1.00 94.06 319 HIS A N 1
ATOM 2478 C CA . HIS A 1 319 ? 22.731 6.454 -9.100 1.00 94.06 319 HIS A CA 1
ATOM 2479 C C . HIS A 1 319 ? 21.629 5.404 -9.231 1.00 94.06 319 HIS A C 1
ATOM 2481 O O . HIS A 1 319 ? 20.446 5.751 -9.219 1.00 94.06 319 HIS A O 1
ATOM 2487 N N . PHE A 1 320 ? 22.001 4.131 -9.354 1.00 92.75 320 PHE A N 1
ATOM 2488 C CA . PHE A 1 320 ? 21.037 3.038 -9.431 1.00 92.75 320 PHE A CA 1
ATOM 2489 C C . PHE A 1 320 ? 20.844 2.389 -8.072 1.00 92.75 320 PHE A C 1
ATOM 2491 O O . PHE A 1 320 ? 21.799 2.071 -7.374 1.00 92.75 320 PHE A O 1
ATOM 2498 N N . THR A 1 321 ? 19.591 2.158 -7.713 1.00 89.94 321 THR A N 1
ATOM 2499 C CA . THR A 1 321 ? 19.175 1.543 -6.449 1.00 89.94 321 THR A CA 1
ATOM 2500 C C . THR A 1 321 ? 18.890 0.049 -6.583 1.00 89.94 321 THR A C 1
ATOM 2502 O O . THR A 1 321 ? 18.741 -0.632 -5.571 1.00 89.94 321 THR A O 1
ATOM 2505 N N . GLY A 1 322 ? 18.769 -0.452 -7.817 1.00 86.81 322 GLY A N 1
ATOM 2506 C CA . GLY A 1 322 ? 18.338 -1.817 -8.123 1.00 86.81 322 GLY A CA 1
ATOM 2507 C C . GLY A 1 322 ? 16.815 -1.974 -8.144 1.00 86.81 322 GLY A C 1
ATOM 2508 O O . GLY A 1 322 ? 16.310 -3.064 -8.400 1.00 86.81 322 GLY A O 1
ATOM 2509 N N . ARG A 1 323 ? 16.071 -0.893 -7.872 1.00 88.38 323 ARG A N 1
ATOM 2510 C CA . ARG A 1 323 ? 14.599 -0.862 -7.841 1.00 88.38 323 ARG A CA 1
ATOM 2511 C C . ARG A 1 323 ? 13.977 -0.249 -9.089 1.00 88.38 323 ARG A C 1
ATOM 2513 O O . ARG A 1 323 ? 12.757 -0.263 -9.224 1.00 88.38 323 ARG A O 1
ATOM 2520 N N . GLU A 1 324 ? 14.790 0.312 -9.975 1.00 91.12 324 GLU A N 1
ATOM 2521 C CA . GLU A 1 324 ? 14.341 0.838 -11.258 1.00 91.12 324 GLU A CA 1
ATOM 2522 C C . GLU A 1 324 ? 13.655 -0.282 -12.049 1.00 91.12 324 GLU A C 1
ATOM 2524 O O . GLU A 1 324 ? 14.122 -1.419 -12.015 1.00 91.12 324 GLU A O 1
ATOM 2529 N N . PHE A 1 325 ? 12.565 0.011 -12.771 1.00 92.81 325 PHE A N 1
ATOM 2530 C CA . PHE A 1 325 ? 11.739 -1.035 -13.398 1.00 92.81 325 PHE A CA 1
ATOM 2531 C C . PHE A 1 325 ? 12.562 -1.986 -14.283 1.00 92.81 325 PHE A C 1
ATOM 2533 O O . PHE A 1 325 ? 12.351 -3.191 -14.261 1.00 92.81 325 PHE A O 1
ATOM 2540 N N . TYR A 1 326 ? 13.543 -1.455 -15.019 1.00 92.00 326 TYR A N 1
ATOM 2541 C CA . TYR A 1 326 ? 14.400 -2.230 -15.914 1.00 92.00 326 TYR A CA 1
ATOM 2542 C C . TYR A 1 326 ? 15.480 -3.040 -15.183 1.00 92.00 326 TYR A C 1
ATOM 2544 O O . TYR A 1 326 ? 16.036 -3.951 -15.776 1.00 92.00 326 TYR A O 1
ATOM 2552 N N . LEU A 1 327 ? 15.792 -2.729 -13.922 1.00 91.75 327 LEU A N 1
ATOM 2553 C CA . LEU A 1 327 ? 16.712 -3.502 -13.080 1.00 91.75 327 LEU A CA 1
ATOM 2554 C C . LEU A 1 327 ? 15.955 -4.546 -12.254 1.00 91.75 327 LEU A C 1
ATOM 2556 O O . LEU A 1 327 ? 16.346 -5.712 -12.221 1.00 91.75 327 LEU A O 1
ATOM 2560 N N . ALA A 1 328 ? 14.851 -4.141 -11.624 1.00 90.44 328 ALA A N 1
ATOM 2561 C CA . ALA A 1 328 ? 14.026 -5.005 -10.785 1.00 90.44 328 ALA A CA 1
ATOM 2562 C C . ALA A 1 328 ? 13.416 -6.171 -11.578 1.00 90.44 328 ALA A C 1
ATOM 2564 O O . ALA A 1 328 ? 13.370 -7.302 -11.084 1.00 90.44 328 ALA A O 1
ATOM 2565 N N . ASP A 1 329 ? 13.012 -5.901 -12.823 1.00 93.19 329 ASP A N 1
ATOM 2566 C CA . ASP A 1 329 ? 12.328 -6.868 -13.678 1.00 93.19 329 ASP A CA 1
ATOM 2567 C C . ASP A 1 329 ? 13.256 -7.554 -14.690 1.00 93.19 329 ASP A C 1
ATOM 2569 O O . ASP A 1 329 ? 12.774 -8.362 -15.479 1.00 93.19 329 ASP A O 1
ATOM 2573 N N . HIS A 1 330 ? 14.569 -7.293 -14.671 1.00 93.19 330 HIS A N 1
ATOM 2574 C CA . HIS A 1 330 ? 15.559 -8.008 -15.488 1.00 93.19 330 HIS A CA 1
ATOM 2575 C C . HIS A 1 330 ? 16.457 -8.875 -14.604 1.00 93.19 330 HIS A C 1
ATOM 2577 O O . HIS A 1 330 ? 17.505 -8.434 -14.123 1.00 93.19 330 HIS A O 1
ATOM 2583 N N . ARG A 1 331 ? 16.047 -10.125 -14.358 1.00 90.12 331 ARG A N 1
ATOM 2584 C CA . ARG A 1 331 ? 16.759 -11.017 -13.434 1.00 90.12 331 ARG A CA 1
ATOM 2585 C C . ARG A 1 331 ? 17.397 -12.189 -14.160 1.00 90.12 331 ARG A C 1
ATOM 2587 O O . ARG A 1 331 ? 16.738 -12.904 -14.909 1.00 90.12 331 ARG A O 1
ATOM 2594 N N . VAL A 1 332 ? 18.675 -12.434 -13.892 1.00 86.81 332 VAL A N 1
ATOM 2595 C CA . VAL A 1 332 ? 19.446 -13.516 -14.519 1.00 86.81 332 VAL A CA 1
ATOM 2596 C C . VAL A 1 332 ? 19.972 -14.448 -13.434 1.00 86.81 332 VAL A C 1
ATOM 2598 O O . VAL A 1 332 ? 20.488 -13.999 -12.414 1.00 86.81 332 VAL A O 1
ATOM 2601 N N . GLN A 1 333 ? 19.822 -15.759 -13.616 1.00 84.69 333 GLN A N 1
ATOM 2602 C CA . GLN A 1 333 ? 20.346 -16.745 -12.670 1.00 84.69 333 GLN A CA 1
ATOM 2603 C C . GLN A 1 333 ? 21.873 -16.664 -12.577 1.00 84.69 333 GLN A C 1
ATOM 2605 O O . GLN A 1 333 ? 22.564 -16.620 -13.596 1.00 84.69 333 GLN A O 1
ATOM 2610 N N . ALA A 1 334 ? 22.406 -16.751 -11.356 1.00 74.69 334 ALA A N 1
ATOM 2611 C CA . ALA A 1 334 ? 23.846 -16.670 -11.099 1.00 74.69 334 ALA A CA 1
ATOM 2612 C C . ALA A 1 334 ? 24.678 -17.653 -11.948 1.00 74.69 334 ALA A C 1
ATOM 2614 O O . ALA A 1 334 ? 25.726 -17.281 -12.467 1.00 74.69 334 ALA A O 1
ATOM 2615 N N . ARG A 1 335 ? 24.183 -18.882 -12.171 1.00 72.19 335 ARG A N 1
ATOM 2616 C CA . ARG A 1 335 ? 24.848 -19.884 -13.031 1.00 72.19 335 ARG A CA 1
ATOM 2617 C C . ARG A 1 335 ? 25.027 -19.416 -14.478 1.00 72.19 335 ARG A C 1
ATOM 2619 O O . ARG A 1 335 ? 26.045 -19.703 -15.100 1.00 72.19 335 ARG A O 1
ATOM 2626 N N . VAL A 1 336 ? 24.045 -18.690 -15.013 1.00 73.69 336 VAL A N 1
ATOM 2627 C CA . VAL A 1 336 ? 24.085 -18.159 -16.380 1.00 73.69 336 VAL A CA 1
ATOM 2628 C C . VAL A 1 336 ? 25.140 -17.058 -16.457 1.00 73.69 336 VAL A C 1
ATOM 2630 O O . VAL A 1 336 ? 25.954 -17.044 -17.376 1.00 73.69 336 VAL A O 1
ATOM 2633 N N . MET A 1 337 ? 25.189 -16.186 -15.450 1.00 72.94 337 MET A N 1
ATOM 2634 C CA . MET A 1 337 ? 26.196 -15.130 -15.365 1.00 72.94 337 MET A CA 1
ATOM 2635 C C . MET A 1 337 ? 27.618 -15.673 -15.204 1.00 72.94 337 MET A C 1
ATOM 2637 O O . MET A 1 337 ? 28.510 -15.236 -15.926 1.00 72.94 337 MET A O 1
ATOM 2641 N N . GLU A 1 338 ? 27.830 -16.649 -14.317 1.00 70.25 338 GLU A N 1
ATOM 2642 C CA . GLU A 1 338 ? 29.138 -17.290 -14.122 1.00 70.25 338 GLU A CA 1
ATOM 2643 C C . GLU A 1 338 ? 29.654 -17.898 -15.433 1.00 70.25 338 GLU A C 1
ATOM 2645 O O . GLU A 1 338 ? 30.809 -17.694 -15.803 1.00 70.25 338 GLU A O 1
ATOM 2650 N N . THR A 1 339 ? 28.775 -18.573 -16.178 1.00 65.44 339 THR A N 1
ATOM 2651 C CA . THR A 1 339 ? 29.134 -19.241 -17.436 1.00 65.44 339 THR A CA 1
ATOM 2652 C C . THR A 1 339 ? 29.473 -18.247 -18.553 1.00 65.44 339 THR A C 1
ATOM 2654 O O . THR A 1 339 ? 30.333 -18.527 -19.384 1.00 65.44 339 THR A O 1
ATOM 2657 N N . VAL A 1 340 ? 28.816 -17.082 -18.603 1.00 60.97 340 VAL A N 1
ATOM 2658 C CA . VAL A 1 340 ? 28.940 -16.163 -19.752 1.00 60.97 340 VAL A CA 1
ATOM 2659 C C . VAL A 1 340 ? 29.980 -15.070 -19.557 1.00 60.97 340 VAL A C 1
ATOM 2661 O O . VAL A 1 340 ? 30.643 -14.692 -20.524 1.00 60.97 340 VAL A O 1
ATOM 2664 N N . SER A 1 341 ? 30.140 -14.563 -18.336 1.00 60.84 341 SER A N 1
ATOM 2665 C CA . SER A 1 341 ? 31.030 -13.431 -18.052 1.00 60.84 341 SER A CA 1
ATOM 2666 C C . SER A 1 341 ? 32.140 -13.753 -17.055 1.00 60.84 341 SER A C 1
ATOM 2668 O O . SER A 1 341 ? 32.889 -12.854 -16.673 1.00 60.84 341 SER A O 1
ATOM 2670 N N . GLY A 1 342 ? 32.241 -15.009 -16.598 1.00 59.75 342 GLY A N 1
ATOM 2671 C CA . GLY A 1 342 ? 33.163 -15.393 -15.527 1.00 59.75 342 GLY A CA 1
ATOM 2672 C C . GLY A 1 342 ? 32.846 -14.703 -14.197 1.00 59.75 342 GLY A C 1
ATOM 2673 O O . GLY A 1 342 ? 33.705 -14.626 -13.318 1.00 59.75 342 GLY A O 1
ATOM 2674 N N . TRP A 1 343 ? 31.632 -14.154 -14.057 1.00 65.06 343 TRP A N 1
ATOM 2675 C CA . TRP A 1 343 ? 31.204 -13.418 -12.873 1.00 65.06 343 TRP A CA 1
ATOM 2676 C C . TRP A 1 343 ? 31.252 -14.315 -11.635 1.00 65.06 343 TRP A C 1
ATOM 2678 O O . TRP A 1 343 ? 30.763 -15.446 -11.645 1.00 65.06 343 TRP A O 1
ATOM 2688 N N . ARG A 1 344 ? 31.847 -13.795 -10.558 1.00 62.12 344 ARG A N 1
ATOM 2689 C CA . ARG A 1 344 ? 31.910 -14.453 -9.252 1.00 62.12 344 ARG A CA 1
ATOM 2690 C C . ARG A 1 344 ? 31.168 -13.583 -8.235 1.00 62.12 344 ARG A C 1
ATOM 2692 O O . ARG A 1 344 ? 31.433 -12.382 -8.194 1.00 62.12 344 ARG A O 1
ATOM 2699 N N . PRO A 1 345 ? 30.260 -14.149 -7.424 1.00 58.31 345 PRO A N 1
ATOM 2700 C CA . PRO A 1 345 ? 29.558 -13.380 -6.403 1.00 58.31 345 PRO A CA 1
ATOM 2701 C C . PRO A 1 345 ? 30.551 -12.814 -5.379 1.00 58.31 345 PRO A C 1
ATOM 2703 O O . PRO A 1 345 ? 31.430 -13.528 -4.899 1.00 58.31 345 PRO A O 1
ATOM 2706 N N . GLY A 1 346 ? 30.396 -11.534 -5.030 1.00 51.50 346 GLY A N 1
ATOM 2707 C CA . GLY A 1 346 ? 31.302 -10.810 -4.125 1.00 51.50 346 GLY A CA 1
ATOM 2708 C C . GLY A 1 346 ? 31.194 -11.196 -2.642 1.00 51.50 346 GLY A C 1
ATOM 2709 O O . GLY A 1 346 ? 32.012 -10.765 -1.836 1.00 51.50 346 GLY A O 1
ATOM 2710 N N . ARG A 1 347 ? 30.213 -12.021 -2.244 1.00 48.34 347 ARG A N 1
ATOM 2711 C CA . ARG A 1 347 ? 30.042 -12.501 -0.860 1.00 48.34 347 ARG A CA 1
ATOM 2712 C C . ARG A 1 347 ? 29.700 -13.987 -0.811 1.00 48.34 347 ARG A C 1
ATOM 2714 O O . ARG A 1 347 ? 29.034 -14.516 -1.700 1.00 48.34 347 ARG A O 1
ATOM 2721 N N . ARG A 1 348 ? 30.127 -14.657 0.274 1.00 36.56 348 ARG A N 1
ATOM 2722 C CA . ARG A 1 348 ? 29.631 -15.998 0.627 1.00 36.56 348 ARG A CA 1
ATOM 2723 C C . ARG A 1 348 ? 28.097 -15.949 0.669 1.00 36.56 348 ARG A C 1
ATOM 2725 O O . ARG A 1 348 ? 27.571 -15.023 1.290 1.00 36.56 348 ARG A O 1
ATOM 2732 N N . PRO A 1 349 ? 27.394 -16.918 0.055 1.00 38.38 349 PRO A N 1
ATOM 2733 C CA . PRO A 1 349 ? 25.942 -16.979 0.128 1.00 38.38 349 PRO A CA 1
ATOM 2734 C C . PRO A 1 349 ? 25.514 -16.948 1.596 1.00 38.38 349 PRO A C 1
ATOM 2736 O O . PRO A 1 349 ? 26.098 -17.634 2.441 1.00 38.38 349 PRO A O 1
ATOM 2739 N N . THR A 1 350 ? 24.522 -16.117 1.908 1.00 35.44 350 THR A N 1
ATOM 2740 C CA . THR A 1 350 ? 23.858 -16.146 3.211 1.00 35.44 350 THR A CA 1
ATOM 2741 C C . THR A 1 350 ? 23.323 -17.558 3.466 1.00 35.44 350 THR A C 1
ATOM 2743 O O . THR A 1 350 ? 23.048 -18.320 2.539 1.00 35.44 350 THR A O 1
ATOM 2746 N N . ALA A 1 351 ? 23.187 -17.937 4.737 1.00 34.75 351 ALA A N 1
ATOM 2747 C CA . ALA A 1 351 ? 22.817 -19.288 5.171 1.00 34.75 351 ALA A CA 1
ATOM 2748 C C . ALA A 1 351 ? 21.441 -19.799 4.670 1.00 34.75 351 ALA A C 1
ATOM 2750 O O . ALA A 1 351 ? 21.073 -20.929 4.972 1.00 34.75 351 ALA A O 1
ATOM 2751 N N . SER A 1 352 ? 20.698 -19.018 3.877 1.00 36.81 352 SER A N 1
ATOM 2752 C CA . SER A 1 352 ? 19.516 -19.454 3.118 1.00 36.81 352 SER A CA 1
ATOM 2753 C C . SER A 1 352 ? 19.850 -19.977 1.710 1.00 36.81 352 SER A C 1
ATOM 2755 O O . SER A 1 352 ? 18.966 -20.048 0.862 1.00 36.81 352 SER A O 1
ATOM 2757 N N . GLY A 1 353 ? 21.124 -20.291 1.454 1.00 34.53 353 GLY A N 1
ATOM 2758 C CA . GLY A 1 353 ? 21.704 -20.563 0.145 1.00 34.53 353 GLY A CA 1
ATOM 2759 C C . GLY A 1 353 ? 20.865 -21.423 -0.798 1.00 34.53 353 GLY A C 1
ATOM 2760 O O . GLY A 1 353 ? 20.632 -22.607 -0.562 1.00 34.53 353 GLY A O 1
ATOM 2761 N N . SER A 1 354 ? 20.554 -20.841 -1.954 1.00 38.06 354 SER A N 1
ATOM 2762 C CA . SER A 1 354 ? 20.310 -21.586 -3.177 1.00 38.06 354 SER A CA 1
ATOM 2763 C C . SER A 1 354 ? 21.195 -21.006 -4.288 1.00 38.06 354 SER A C 1
ATOM 2765 O O . SER A 1 354 ? 21.229 -19.805 -4.531 1.00 38.06 354 SER A O 1
ATOM 2767 N N . ARG A 1 355 ? 21.913 -21.871 -5.016 1.00 45.81 355 ARG A N 1
ATOM 2768 C CA . ARG A 1 355 ? 22.594 -21.537 -6.288 1.00 45.81 355 ARG A CA 1
ATOM 2769 C C . ARG A 1 355 ? 21.598 -21.193 -7.422 1.00 45.81 355 ARG A C 1
ATOM 2771 O O . ARG A 1 355 ? 22.010 -21.062 -8.573 1.00 45.81 355 ARG A O 1
ATOM 2778 N N . ALA A 1 356 ? 20.302 -21.090 -7.112 1.00 48.44 356 ALA A N 1
ATOM 2779 C CA . ALA A 1 356 ? 19.213 -20.809 -8.040 1.00 48.44 356 ALA A CA 1
ATOM 2780 C C . ALA A 1 356 ? 18.716 -19.351 -7.980 1.00 48.44 356 ALA A C 1
ATOM 2782 O O . ALA A 1 356 ? 17.814 -18.995 -8.739 1.00 48.44 356 ALA A O 1
ATOM 2783 N N . ASP A 1 357 ? 19.300 -18.502 -7.131 1.00 65.12 357 ASP A N 1
ATOM 2784 C CA . ASP A 1 357 ? 18.831 -17.128 -6.964 1.00 65.12 357 ASP A CA 1
ATOM 2785 C C . ASP A 1 357 ? 19.179 -16.279 -8.206 1.00 65.12 357 ASP A C 1
ATOM 2787 O O . ASP A 1 357 ? 20.325 -16.227 -8.667 1.00 65.12 357 ASP A O 1
ATOM 2791 N N . ALA A 1 358 ? 18.161 -15.644 -8.795 1.00 77.75 358 ALA A N 1
ATOM 2792 C CA . ALA A 1 358 ? 18.315 -14.736 -9.928 1.00 77.75 358 ALA A CA 1
ATOM 2793 C C . ALA A 1 358 ? 18.643 -13.323 -9.435 1.00 77.75 358 ALA A C 1
ATOM 2795 O O . ALA A 1 358 ? 17.920 -12.774 -8.599 1.00 77.75 358 ALA A O 1
ATOM 2796 N N . VAL A 1 359 ? 19.701 -12.714 -9.963 1.00 84.00 359 VAL A N 1
ATOM 2797 C CA . VAL A 1 359 ? 20.163 -11.379 -9.558 1.00 84.00 359 VAL A CA 1
ATOM 2798 C C . VAL A 1 359 ? 19.699 -10.313 -10.555 1.00 84.00 359 VAL A C 1
ATOM 2800 O O . VAL A 1 359 ? 19.570 -10.621 -11.743 1.00 84.00 359 VAL A O 1
ATOM 2803 N N . PRO A 1 360 ? 19.406 -9.082 -10.099 1.00 88.25 360 PRO A N 1
ATOM 2804 C CA . PRO A 1 360 ? 19.070 -7.979 -10.991 1.00 88.25 360 PRO A CA 1
ATOM 2805 C C . PRO A 1 360 ? 20.298 -7.588 -11.818 1.00 88.25 360 PRO A C 1
ATOM 2807 O O . PRO A 1 360 ? 21.371 -7.325 -11.271 1.00 88.25 360 PRO A O 1
ATOM 2810 N N . VAL A 1 361 ? 20.136 -7.546 -13.137 1.00 89.94 361 VAL A N 1
ATOM 2811 C CA . VAL A 1 361 ? 21.192 -7.182 -14.089 1.00 89.94 361 VAL A CA 1
ATOM 2812 C C . VAL A 1 361 ? 20.686 -6.041 -14.951 1.00 89.94 361 VAL A C 1
ATOM 2814 O O . VAL A 1 361 ? 19.584 -6.130 -15.479 1.00 89.94 361 VAL A O 1
ATOM 2817 N N . LEU A 1 362 ? 21.484 -4.994 -15.141 1.00 92.94 362 LEU A N 1
ATOM 2818 C CA . LEU A 1 362 ? 21.125 -3.903 -16.041 1.00 92.94 362 LEU A CA 1
ATOM 2819 C C . LEU A 1 362 ? 20.989 -4.439 -17.483 1.00 92.94 362 LEU A C 1
ATOM 2821 O O . LEU A 1 362 ? 21.951 -5.028 -17.988 1.00 92.94 362 LEU A O 1
ATOM 2825 N N . PRO A 1 363 ? 19.844 -4.248 -18.168 1.00 93.19 363 PRO A N 1
ATOM 2826 C CA . PRO A 1 363 ? 19.678 -4.706 -19.543 1.00 93.19 363 PRO A CA 1
ATOM 2827 C C . PRO A 1 363 ? 20.713 -4.076 -20.474 1.00 93.19 363 PRO A C 1
ATOM 2829 O O . PRO A 1 363 ? 20.993 -2.879 -20.389 1.00 93.19 363 PRO A O 1
ATOM 2832 N N . ALA A 1 364 ? 21.232 -4.859 -21.420 1.00 90.19 364 ALA A N 1
ATOM 2833 C CA . ALA A 1 364 ? 22.239 -4.418 -22.390 1.00 90.19 364 ALA A CA 1
ATOM 2834 C C . ALA A 1 364 ? 21.820 -3.139 -23.148 1.00 90.19 364 ALA A C 1
ATOM 2836 O O . ALA A 1 364 ? 22.630 -2.245 -23.399 1.00 90.19 364 ALA A O 1
ATOM 2837 N N . VAL A 1 365 ? 20.528 -3.009 -23.441 1.00 93.44 365 VAL A N 1
ATOM 2838 C CA . VAL A 1 365 ? 19.942 -1.857 -24.135 1.00 93.44 365 VAL A CA 1
ATOM 2839 C C . VAL A 1 365 ? 19.974 -0.562 -23.322 1.00 93.44 365 VAL A C 1
ATOM 2841 O O . VAL A 1 365 ? 20.040 0.517 -23.906 1.00 93.44 365 VAL A O 1
ATOM 2844 N N . ALA A 1 366 ? 19.993 -0.639 -21.986 1.00 94.81 366 ALA A N 1
ATOM 2845 C CA . ALA A 1 366 ? 20.048 0.545 -21.133 1.00 94.81 366 ALA A CA 1
ATOM 2846 C C . ALA A 1 366 ? 21.381 1.290 -21.299 1.00 94.81 366 ALA A C 1
ATOM 2848 O O . ALA A 1 366 ? 21.398 2.516 -21.313 1.00 94.81 366 ALA A O 1
ATOM 2849 N N . TYR A 1 367 ? 22.482 0.566 -21.528 1.00 94.31 367 TYR A N 1
ATOM 2850 C CA . TYR A 1 367 ? 23.795 1.155 -21.821 1.00 94.31 367 TYR A CA 1
ATOM 2851 C C . TYR A 1 367 ? 23.781 1.995 -23.103 1.00 94.31 367 TYR A C 1
ATOM 2853 O O . TYR A 1 367 ? 24.465 3.014 -23.179 1.00 94.31 367 TYR A O 1
ATOM 2861 N N . LEU A 1 368 ? 23.003 1.577 -24.109 1.00 94.31 368 LEU A N 1
ATOM 2862 C CA . LEU A 1 368 ? 22.878 2.299 -25.376 1.00 94.31 368 LEU A CA 1
ATOM 2863 C C . LEU A 1 368 ? 22.164 3.637 -25.161 1.00 94.31 368 LEU A C 1
ATOM 2865 O O . LEU A 1 368 ? 22.630 4.673 -25.635 1.00 94.31 368 LEU A O 1
ATOM 2869 N N . GLU A 1 369 ? 21.078 3.630 -24.385 1.00 94.75 369 GLU A N 1
ATOM 2870 C CA . GLU A 1 369 ? 20.355 4.857 -24.052 1.00 94.75 369 GLU A CA 1
ATOM 2871 C C . GLU A 1 369 ? 21.155 5.766 -23.107 1.00 94.75 369 GLU A C 1
ATOM 2873 O O . GLU A 1 369 ? 21.131 6.981 -23.280 1.00 94.75 369 GLU A O 1
ATOM 2878 N N . MET A 1 370 ? 21.922 5.206 -22.161 1.00 95.25 370 MET A N 1
ATOM 2879 C CA . MET A 1 370 ? 22.861 5.968 -21.322 1.00 95.25 370 MET A CA 1
ATOM 2880 C C . MET A 1 370 ? 23.877 6.727 -22.178 1.00 95.25 370 MET A C 1
ATOM 2882 O O . MET A 1 370 ? 24.037 7.938 -22.025 1.00 95.25 370 MET A O 1
ATOM 2886 N N . ALA A 1 371 ? 24.527 6.033 -23.114 1.00 94.69 371 ALA A N 1
ATOM 2887 C CA . ALA A 1 371 ? 25.511 6.626 -24.011 1.00 94.69 371 ALA A CA 1
ATOM 2888 C C . ALA A 1 371 ? 24.894 7.707 -24.915 1.00 94.69 371 ALA A C 1
ATOM 2890 O O . ALA A 1 371 ? 25.453 8.797 -25.044 1.00 94.69 371 ALA A O 1
ATOM 2891 N N . ARG A 1 372 ? 23.717 7.440 -25.498 1.00 93.31 372 ARG A N 1
ATOM 2892 C CA . ARG A 1 372 ? 22.987 8.407 -26.331 1.00 93.31 372 ARG A CA 1
ATOM 2893 C C . ARG A 1 372 ? 22.588 9.650 -25.533 1.00 93.31 372 ARG A C 1
ATOM 2895 O O . ARG A 1 372 ? 22.837 10.768 -25.980 1.00 93.31 372 ARG A O 1
ATOM 2902 N N . ALA A 1 373 ? 21.992 9.470 -24.356 1.00 93.38 373 ALA A N 1
ATOM 2903 C CA . ALA A 1 373 ? 21.564 10.572 -23.502 1.00 93.38 373 ALA A CA 1
ATOM 2904 C C . ALA A 1 373 ? 22.759 11.417 -23.032 1.00 93.38 373 ALA A C 1
ATOM 2906 O O . ALA A 1 373 ? 22.694 12.643 -23.093 1.00 93.38 373 ALA A O 1
ATOM 2907 N N . ALA A 1 374 ? 23.875 10.787 -22.650 1.00 94.00 374 ALA A N 1
ATOM 2908 C CA . AL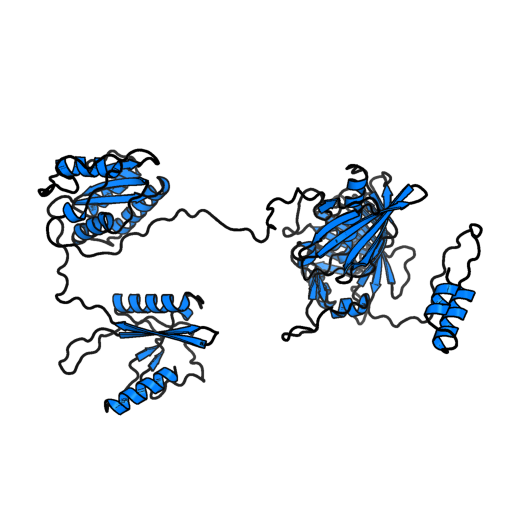A A 1 374 ? 25.108 11.495 -22.307 1.00 94.00 374 ALA A CA 1
ATOM 2909 C C . ALA A 1 374 ? 25.642 12.321 -23.493 1.00 94.00 374 ALA A C 1
ATOM 2911 O O . ALA A 1 374 ? 26.034 13.472 -23.310 1.00 94.00 374 ALA A O 1
ATOM 2912 N N . ALA A 1 375 ? 25.599 11.782 -24.717 1.00 91.81 375 ALA A N 1
ATOM 2913 C CA . ALA A 1 375 ? 26.021 12.495 -25.924 1.00 91.81 375 ALA A CA 1
ATOM 2914 C C . ALA A 1 375 ? 25.149 13.723 -26.233 1.00 91.81 375 ALA A C 1
ATOM 2916 O O . ALA A 1 375 ? 25.675 14.784 -26.570 1.00 91.81 375 ALA A O 1
ATOM 2917 N N . VAL A 1 376 ? 23.825 13.607 -26.075 1.00 91.06 376 VAL A N 1
ATOM 2918 C CA . VAL A 1 376 ? 22.892 14.738 -26.229 1.00 91.06 376 VAL A CA 1
ATOM 2919 C C . VAL A 1 376 ? 23.196 15.831 -25.207 1.00 91.06 376 VAL A C 1
ATOM 2921 O O . VAL A 1 376 ? 23.291 17.003 -25.572 1.00 91.06 376 VAL A O 1
ATOM 2924 N N . GLN A 1 377 ? 23.423 15.459 -23.944 1.00 91.69 377 GLN A N 1
ATOM 2925 C CA . GLN A 1 377 ? 23.803 16.413 -22.899 1.00 91.69 377 GLN A CA 1
ATOM 2926 C C . GLN A 1 377 ? 25.148 17.089 -23.211 1.00 91.69 377 GLN A C 1
ATOM 2928 O O . GLN A 1 377 ? 25.275 18.305 -23.071 1.00 91.69 377 GLN A O 1
ATOM 2933 N N . ALA A 1 378 ? 26.135 16.332 -23.694 1.00 90.19 378 ALA A N 1
ATOM 2934 C CA . ALA A 1 378 ? 27.443 16.855 -24.089 1.00 90.19 378 ALA A CA 1
ATOM 2935 C C . ALA A 1 378 ? 27.366 17.820 -25.282 1.00 90.19 378 ALA A C 1
ATOM 2937 O O . ALA A 1 378 ? 28.171 18.742 -25.389 1.00 90.19 378 ALA A O 1
ATOM 2938 N N . ALA A 1 379 ? 26.381 17.639 -26.161 1.00 86.44 379 ALA A N 1
ATOM 2939 C CA . ALA A 1 379 ? 26.135 18.499 -27.312 1.00 86.44 379 ALA A CA 1
ATOM 2940 C C . ALA A 1 379 ? 25.200 19.686 -27.022 1.00 86.44 379 ALA A C 1
ATOM 2942 O O . ALA A 1 379 ? 24.725 20.323 -27.960 1.00 86.44 379 ALA A O 1
ATOM 2943 N N . GLY A 1 380 ? 24.932 19.995 -25.747 1.00 81.94 380 GLY A N 1
ATOM 2944 C CA . GLY A 1 380 ? 24.099 21.134 -25.351 1.00 81.94 380 GLY A CA 1
ATOM 2945 C C . GLY A 1 380 ? 22.599 20.908 -25.550 1.00 81.94 380 GLY A C 1
ATOM 2946 O O . GLY A 1 380 ? 21.867 21.867 -25.778 1.00 81.94 380 GLY A O 1
ATOM 2947 N N . GLY A 1 381 ? 22.141 19.654 -25.493 1.00 74.62 381 GLY A N 1
ATOM 2948 C CA . GLY A 1 381 ? 20.737 19.295 -25.704 1.00 74.62 381 GLY A CA 1
ATOM 2949 C C . GLY A 1 381 ? 20.349 19.137 -27.175 1.00 74.62 381 GLY A C 1
ATOM 2950 O O . GLY A 1 381 ? 19.164 19.088 -27.486 1.00 74.62 381 GLY A O 1
ATOM 2951 N N . ASP A 1 382 ? 21.322 19.062 -28.089 1.00 73.62 382 ASP A N 1
ATOM 2952 C CA . ASP A 1 382 ? 21.062 18.781 -29.502 1.00 73.62 382 ASP A CA 1
ATOM 2953 C C . ASP A 1 382 ? 20.568 17.334 -29.671 1.00 73.62 382 ASP A C 1
ATOM 2955 O O . ASP A 1 382 ? 21.346 16.376 -29.643 1.00 73.62 382 ASP A O 1
ATOM 2959 N N . GLU A 1 383 ? 19.252 17.185 -29.832 1.00 68.75 383 GLU A N 1
ATOM 2960 C CA . GLU A 1 383 ? 18.573 15.901 -30.033 1.00 68.75 383 GLU A CA 1
ATOM 2961 C C . GLU A 1 383 ? 18.760 15.322 -31.442 1.00 68.75 383 GLU A C 1
ATOM 2963 O O . GLU A 1 383 ? 18.228 14.246 -31.728 1.00 68.75 383 GLU A O 1
ATOM 2968 N N . ARG A 1 384 ? 19.507 15.993 -32.337 1.00 64.50 384 ARG A N 1
ATOM 2969 C CA . ARG A 1 384 ? 19.841 15.431 -33.655 1.00 64.50 384 ARG A CA 1
ATOM 2970 C C . ARG A 1 384 ? 20.406 14.023 -33.469 1.00 64.50 384 ARG A C 1
ATOM 2972 O O . ARG A 1 384 ? 21.372 13.830 -32.732 1.00 64.50 384 ARG A O 1
ATOM 2979 N N . GLY A 1 385 ? 19.752 13.057 -34.118 1.00 68.94 385 GLY A N 1
ATOM 2980 C CA . GLY A 1 385 ? 19.895 11.629 -33.844 1.00 68.94 385 GLY A CA 1
ATOM 2981 C C . GLY A 1 385 ? 21.351 11.199 -33.741 1.00 68.94 385 GLY A C 1
ATOM 2982 O O . GLY A 1 385 ? 22.150 11.480 -34.626 1.00 68.94 385 GLY A O 1
ATOM 2983 N N . TRP A 1 386 ? 21.705 10.536 -32.647 1.00 81.31 386 TRP A N 1
ATOM 2984 C CA . TRP A 1 386 ? 23.019 9.930 -32.458 1.00 81.31 386 TRP A CA 1
ATOM 2985 C C . TRP A 1 386 ? 22.952 8.468 -32.881 1.00 81.31 386 TRP A C 1
ATOM 2987 O O . TRP A 1 386 ? 22.027 7.759 -32.484 1.00 81.31 386 TRP A O 1
ATOM 2997 N N . SER A 1 387 ? 23.935 8.013 -33.656 1.00 84.81 387 SER A N 1
ATOM 2998 C CA . SER A 1 387 ? 24.141 6.591 -33.922 1.00 84.81 387 SER A CA 1
ATOM 2999 C C . SER A 1 387 ? 25.290 6.062 -33.075 1.00 84.81 387 SER A C 1
ATOM 3001 O O . SER A 1 387 ? 26.278 6.762 -32.817 1.00 84.81 387 SER A O 1
ATOM 3003 N N . LEU A 1 388 ? 25.150 4.822 -32.612 1.00 89.38 388 LEU A N 1
ATOM 3004 C CA . LEU A 1 388 ? 26.193 4.135 -31.860 1.00 89.38 388 LEU A CA 1
ATOM 3005 C C . LEU A 1 388 ? 26.853 3.106 -32.771 1.00 89.38 388 LEU A C 1
ATOM 3007 O O . LEU A 1 388 ? 26.173 2.407 -33.513 1.00 89.38 388 LEU A O 1
ATOM 3011 N N . LYS A 1 389 ? 28.176 2.986 -32.698 1.00 88.75 389 LYS A N 1
ATOM 3012 C CA . LYS A 1 389 ? 28.947 1.954 -33.398 1.00 88.75 389 LYS A CA 1
ATOM 3013 C C . LYS A 1 389 ? 29.827 1.190 -32.423 1.00 88.75 389 LYS A C 1
ATOM 3015 O O . LYS A 1 389 ? 30.361 1.775 -31.480 1.00 88.75 389 LYS A O 1
ATOM 3020 N N . LEU A 1 390 ? 30.036 -0.092 -32.710 1.00 80.69 390 LEU A N 1
ATOM 3021 C CA . LEU A 1 390 ? 30.952 -0.979 -31.990 1.00 80.69 390 LEU A CA 1
ATOM 3022 C C . LEU A 1 390 ? 30.682 -1.000 -30.479 1.00 80.69 390 LEU A C 1
ATOM 3024 O O . LEU A 1 390 ? 31.607 -0.904 -29.672 1.00 80.69 390 LEU A O 1
ATOM 3028 N N . ALA A 1 391 ? 29.410 -1.096 -30.094 1.00 83.06 391 ALA A N 1
ATOM 3029 C CA . ALA A 1 391 ? 29.047 -1.240 -28.693 1.00 83.06 391 ALA A CA 1
ATOM 3030 C C . ALA A 1 391 ? 29.427 -2.650 -28.220 1.00 83.06 391 ALA A C 1
ATOM 3032 O O . ALA A 1 391 ? 29.043 -3.650 -28.821 1.00 83.06 391 ALA A O 1
ATOM 3033 N N . SER A 1 392 ? 30.221 -2.744 -27.160 1.00 87.81 392 SER A N 1
ATOM 3034 C CA . SER A 1 392 ? 30.643 -4.011 -26.556 1.00 87.81 392 SER A CA 1
ATOM 3035 C C . SER A 1 392 ? 30.228 -4.039 -25.095 1.00 87.81 392 SER A C 1
ATOM 3037 O O . SER A 1 392 ? 30.558 -3.114 -24.349 1.00 87.81 392 SER A O 1
ATOM 3039 N N . TRP A 1 393 ? 29.546 -5.107 -24.683 1.00 88.25 393 TRP A N 1
ATOM 3040 C CA . TRP A 1 393 ? 29.225 -5.362 -23.280 1.00 88.25 393 TRP A CA 1
ATOM 3041 C C . TRP A 1 393 ? 30.305 -6.271 -22.702 1.00 88.25 393 TRP A C 1
ATOM 3043 O O . TRP A 1 393 ? 30.390 -7.452 -23.026 1.00 88.25 393 TRP A O 1
ATOM 3053 N N . LEU A 1 394 ? 31.177 -5.689 -21.881 1.00 86.00 394 LEU A N 1
ATOM 3054 C CA . LEU A 1 394 ? 32.355 -6.367 -21.344 1.00 86.00 394 LEU A CA 1
ATOM 3055 C C . LEU A 1 394 ? 31.972 -7.309 -20.204 1.00 86.00 394 LEU A C 1
ATOM 3057 O O . LEU A 1 394 ? 32.497 -8.416 -20.102 1.00 86.00 394 LEU A O 1
ATOM 3061 N N . ARG A 1 395 ? 31.049 -6.866 -19.343 1.00 86.38 395 ARG A N 1
ATOM 3062 C CA . ARG A 1 395 ? 30.529 -7.653 -18.224 1.00 86.38 395 ARG A CA 1
ATOM 3063 C C . ARG A 1 395 ? 29.168 -7.125 -17.753 1.00 86.38 395 ARG A C 1
ATOM 3065 O O . ARG A 1 395 ? 28.890 -5.940 -17.936 1.00 86.38 395 ARG A O 1
ATOM 3072 N N . PRO A 1 396 ? 28.327 -7.969 -17.132 1.00 86.75 396 PRO A N 1
ATOM 3073 C CA . PRO A 1 396 ? 27.039 -7.534 -16.605 1.00 86.75 396 PRO A CA 1
ATOM 3074 C C . PRO A 1 396 ? 27.216 -6.601 -15.402 1.00 86.75 396 PRO A C 1
ATOM 3076 O O . PRO A 1 396 ? 28.082 -6.830 -14.557 1.00 86.75 396 PRO A O 1
ATOM 3079 N N . LEU A 1 397 ? 26.365 -5.579 -15.312 1.00 90.12 397 LEU A N 1
ATOM 3080 C CA . LEU A 1 397 ? 26.268 -4.691 -14.154 1.00 90.12 397 LEU A CA 1
ATOM 3081 C C . LEU A 1 397 ? 25.107 -5.145 -13.270 1.00 90.12 397 LEU A C 1
ATOM 3083 O O . LEU A 1 397 ? 23.953 -5.128 -13.697 1.00 90.12 397 LEU A O 1
ATOM 3087 N N . THR A 1 398 ? 25.420 -5.553 -12.044 1.00 89.75 398 THR A N 1
ATOM 3088 C CA . THR A 1 398 ? 24.447 -5.929 -11.009 1.00 89.75 398 THR A CA 1
ATOM 3089 C C . THR A 1 398 ? 24.320 -4.820 -9.977 1.00 89.75 398 THR A C 1
ATOM 3091 O O . THR A 1 398 ? 25.334 -4.271 -9.551 1.00 89.75 398 THR A O 1
ATOM 3094 N N . VAL A 1 399 ? 23.097 -4.532 -9.528 1.00 85.62 399 VAL A N 1
ATOM 3095 C CA . VAL A 1 399 ? 22.828 -3.511 -8.501 1.00 85.62 399 VAL A CA 1
ATOM 3096 C C . VAL A 1 399 ? 22.097 -4.161 -7.329 1.00 85.62 399 VAL A C 1
ATOM 3098 O O . VAL A 1 399 ? 20.873 -4.138 -7.246 1.00 85.62 399 VAL A O 1
ATOM 3101 N N . GLU A 1 400 ? 22.853 -4.808 -6.442 1.00 81.00 400 GLU A N 1
ATOM 3102 C CA . GLU A 1 400 ? 22.316 -5.408 -5.205 1.00 81.00 400 GLU A CA 1
ATOM 3103 C C . GLU A 1 400 ? 22.202 -4.384 -4.066 1.00 81.00 400 GLU A C 1
ATOM 3105 O O . GLU A 1 400 ? 21.367 -4.513 -3.171 1.00 81.00 400 GLU A O 1
ATOM 3110 N N . GLN A 1 401 ? 23.031 -3.345 -4.129 1.00 80.75 401 GLN A N 1
ATOM 3111 C CA . GLN A 1 401 ? 23.015 -2.182 -3.253 1.00 80.75 401 GLN A CA 1
ATOM 3112 C C . GLN A 1 401 ? 23.125 -0.913 -4.105 1.00 80.75 401 GLN A C 1
ATOM 3114 O O . GLN A 1 401 ? 23.628 -0.995 -5.232 1.00 80.75 401 GLN A O 1
ATOM 3119 N N . PRO A 1 402 ? 22.679 0.251 -3.598 1.00 88.38 402 PRO A N 1
ATOM 3120 C CA . PRO A 1 402 ? 22.773 1.496 -4.345 1.00 88.38 402 PRO A CA 1
ATOM 3121 C C . PRO A 1 402 ? 24.199 1.755 -4.845 1.00 88.38 402 PRO A C 1
ATOM 3123 O O . PRO A 1 402 ? 25.138 1.761 -4.053 1.00 88.38 402 PRO A O 1
ATOM 3126 N N . THR A 1 403 ? 24.351 1.915 -6.158 1.00 89.62 403 THR A N 1
ATOM 3127 C CA . THR A 1 403 ? 25.640 1.972 -6.856 1.00 89.62 403 THR A CA 1
ATOM 3128 C C . THR A 1 403 ? 25.651 3.154 -7.816 1.00 89.62 403 THR A C 1
ATOM 3130 O O . THR A 1 403 ? 24.715 3.337 -8.599 1.00 89.62 403 THR A O 1
ATOM 3133 N N . ASP A 1 404 ? 26.726 3.937 -7.770 1.00 94.69 404 ASP A N 1
ATOM 3134 C CA . ASP A 1 404 ? 26.988 4.972 -8.764 1.00 94.69 404 ASP A CA 1
ATOM 3135 C C . ASP A 1 404 ? 27.633 4.350 -10.004 1.00 94.69 404 ASP A C 1
ATOM 3137 O O . ASP A 1 404 ? 28.592 3.582 -9.927 1.00 94.69 404 ASP A O 1
ATOM 3141 N N . VAL A 1 405 ? 27.071 4.679 -11.161 1.00 96.69 405 VAL A N 1
ATOM 3142 C CA . VAL A 1 405 ? 27.538 4.236 -12.470 1.00 96.69 405 VAL A CA 1
ATOM 3143 C C . VAL A 1 405 ? 27.831 5.464 -13.310 1.00 96.69 405 VAL A C 1
ATOM 3145 O O . VAL A 1 405 ? 27.007 6.371 -13.433 1.00 96.69 405 VAL A O 1
ATOM 3148 N N . HIS A 1 406 ? 29.011 5.485 -13.905 1.00 97.38 406 HIS A N 1
ATOM 3149 C CA . HIS A 1 406 ? 29.526 6.603 -14.669 1.00 97.38 406 HIS A CA 1
ATOM 3150 C C . HIS A 1 406 ? 29.463 6.297 -16.161 1.00 97.38 406 HIS A C 1
ATOM 3152 O O . HIS A 1 406 ? 29.749 5.182 -16.591 1.00 97.38 406 HIS A O 1
ATOM 3158 N N . THR A 1 407 ? 29.096 7.298 -16.957 1.00 97.75 407 THR A N 1
ATOM 3159 C CA . THR A 1 407 ? 29.229 7.294 -18.417 1.00 97.75 407 THR A CA 1
ATOM 3160 C C . THR A 1 407 ? 30.229 8.375 -18.795 1.00 97.75 407 THR A C 1
ATOM 3162 O O . THR A 1 407 ? 29.899 9.563 -18.764 1.00 97.75 407 THR A O 1
ATOM 3165 N N . ALA A 1 408 ? 31.455 7.968 -19.111 1.00 97.25 408 ALA A N 1
ATOM 3166 C CA . ALA A 1 408 ? 32.507 8.860 -19.578 1.00 97.25 408 ALA A CA 1
ATOM 3167 C C . ALA A 1 408 ? 32.454 9.019 -21.093 1.00 97.25 408 ALA A C 1
ATOM 3169 O O . ALA A 1 408 ? 32.173 8.056 -21.810 1.00 97.25 408 ALA A O 1
ATOM 3170 N N . LEU A 1 409 ? 32.749 10.226 -21.567 1.00 95.88 409 LEU A N 1
ATOM 3171 C CA . LEU A 1 409 ? 32.831 10.579 -22.976 1.00 95.88 409 LEU A CA 1
ATOM 3172 C C . LEU A 1 409 ? 34.235 11.083 -23.304 1.00 95.88 409 LEU A C 1
ATOM 3174 O O . LEU A 1 409 ? 34.831 11.856 -22.560 1.00 95.88 409 LEU A O 1
ATOM 3178 N N . THR A 1 410 ? 34.754 10.676 -24.457 1.00 94.12 410 THR A N 1
ATOM 3179 C CA . THR A 1 410 ? 36.059 11.132 -24.948 1.00 94.12 410 THR A CA 1
ATOM 3180 C C . THR A 1 410 ? 35.953 11.498 -26.418 1.00 94.12 410 THR A C 1
ATOM 3182 O O . THR A 1 410 ? 35.449 10.719 -27.228 1.00 94.12 410 THR A O 1
ATOM 3185 N N . THR A 1 411 ? 36.435 12.680 -26.784 1.00 90.69 411 THR A N 1
ATOM 3186 C CA . THR A 1 411 ? 36.480 13.116 -28.184 1.00 90.69 411 THR A CA 1
ATOM 3187 C C . THR A 1 411 ? 37.527 12.317 -28.951 1.00 90.69 411 THR A C 1
ATOM 3189 O O . THR A 1 411 ? 38.649 12.139 -28.481 1.00 90.69 411 THR A O 1
ATOM 3192 N N . ARG A 1 412 ? 37.182 11.841 -30.151 1.00 85.81 412 ARG A N 1
ATOM 3193 C CA . ARG A 1 412 ? 38.114 11.089 -31.006 1.00 85.81 412 ARG A CA 1
ATOM 3194 C C . ARG A 1 412 ? 38.791 11.997 -32.032 1.00 85.81 412 ARG A C 1
ATOM 3196 O O . ARG A 1 412 ? 38.162 12.904 -32.582 1.00 85.81 412 ARG A O 1
ATOM 3203 N N . ALA A 1 413 ? 40.051 11.697 -32.355 1.00 73.94 413 ALA A N 1
ATOM 3204 C CA . ALA A 1 413 ? 40.730 12.273 -33.514 1.00 73.94 413 ALA A CA 1
ATOM 3205 C C . ALA A 1 413 ? 39.958 11.879 -34.791 1.00 73.94 413 ALA A C 1
ATOM 3207 O O . ALA A 1 413 ? 39.794 10.693 -35.072 1.00 73.94 413 ALA A O 1
ATOM 3208 N N . GLY A 1 414 ? 39.416 12.865 -35.516 1.00 67.81 414 GLY A N 1
ATOM 3209 C CA . GLY A 1 414 ? 38.544 12.650 -36.685 1.00 67.81 414 GLY A CA 1
ATOM 3210 C C . GLY A 1 414 ? 37.050 12.933 -36.462 1.00 67.81 414 GLY A C 1
ATOM 3211 O O . GLY A 1 414 ? 36.265 12.811 -37.399 1.00 67.81 414 GLY A O 1
ATOM 3212 N N . GLY A 1 415 ? 36.653 13.356 -35.257 1.00 76.19 415 GLY A N 1
ATOM 3213 C CA . GLY A 1 415 ? 35.271 13.710 -34.928 1.00 76.19 415 GLY A CA 1
ATOM 3214 C C . GLY A 1 415 ? 34.455 12.545 -34.354 1.00 76.19 415 GLY A C 1
ATOM 3215 O O . GLY A 1 415 ? 34.778 11.370 -34.530 1.00 76.19 415 GLY A O 1
ATOM 3216 N N . GLY A 1 416 ? 33.384 12.885 -33.632 1.00 84.12 416 GLY A N 1
ATOM 3217 C CA . GLY A 1 416 ? 32.593 11.931 -32.846 1.00 84.12 416 GLY A CA 1
ATOM 3218 C C . GLY A 1 416 ? 33.140 11.710 -31.432 1.00 84.12 416 GLY A C 1
ATOM 3219 O O . GLY A 1 416 ? 34.131 12.318 -31.023 1.00 84.12 416 GLY A O 1
ATOM 3220 N N . LEU A 1 417 ? 32.467 10.842 -30.680 1.00 91.56 417 LEU A N 1
ATOM 3221 C CA . LEU A 1 417 ? 32.776 10.544 -29.281 1.00 91.56 417 LEU A CA 1
ATOM 3222 C C . LEU A 1 417 ? 33.003 9.036 -29.114 1.00 91.56 417 LEU A C 1
ATOM 3224 O O . LEU A 1 417 ? 32.403 8.226 -29.815 1.00 91.56 417 LEU A O 1
ATOM 3228 N N . SER A 1 418 ? 33.854 8.629 -28.185 1.00 94.31 418 SER A N 1
ATOM 3229 C CA . SER A 1 418 ? 33.774 7.305 -27.565 1.00 94.31 418 SER A CA 1
ATOM 3230 C C . SER A 1 418 ? 33.113 7.426 -26.208 1.00 94.31 418 SER A C 1
ATOM 3232 O O . SER A 1 418 ? 33.258 8.455 -25.551 1.00 94.31 418 SER A O 1
ATOM 3234 N N . TYR A 1 419 ? 32.413 6.376 -25.795 1.00 95.81 419 TYR A N 1
ATOM 3235 C CA . TYR A 1 419 ? 31.869 6.282 -24.450 1.00 95.81 419 TYR A CA 1
ATOM 3236 C C . TYR A 1 419 ? 32.378 5.039 -23.736 1.00 95.81 419 TYR A C 1
ATOM 3238 O O . TYR A 1 419 ? 32.630 4.003 -24.362 1.00 95.81 419 TYR A O 1
ATOM 3246 N N . GLU A 1 420 ? 32.453 5.135 -22.416 1.00 96.75 420 GLU A N 1
ATOM 3247 C CA . GLU A 1 420 ? 32.625 3.994 -21.530 1.00 96.75 420 GLU A CA 1
ATOM 3248 C C . GLU A 1 420 ? 31.689 4.121 -20.327 1.00 96.75 420 GLU A C 1
ATOM 3250 O O . GLU A 1 420 ? 31.630 5.162 -19.675 1.00 96.75 420 GLU A O 1
ATOM 3255 N N . VAL A 1 421 ? 30.951 3.050 -20.049 1.00 97.25 421 VAL A N 1
ATOM 3256 C CA . VAL A 1 421 ? 30.112 2.889 -18.865 1.00 97.25 421 VAL A CA 1
ATOM 3257 C C . VAL A 1 421 ? 30.884 2.060 -17.848 1.00 97.25 421 VAL A C 1
ATOM 3259 O O . VAL A 1 421 ? 31.230 0.910 -18.134 1.00 97.25 421 VAL A O 1
ATOM 3262 N N . TYR A 1 422 ? 31.144 2.620 -16.671 1.00 96.00 422 TYR A N 1
ATOM 3263 C CA . TYR A 1 422 ? 31.949 1.995 -15.621 1.00 96.00 422 TYR A CA 1
ATOM 3264 C C . TYR A 1 422 ? 31.397 2.305 -14.222 1.00 96.00 422 TYR A C 1
ATOM 3266 O O . TYR A 1 422 ? 30.589 3.212 -14.054 1.00 96.00 422 TYR A O 1
ATOM 3274 N N . ALA A 1 423 ? 31.839 1.564 -13.210 1.00 94.69 423 ALA A N 1
ATOM 3275 C CA . ALA A 1 423 ? 31.708 1.956 -11.803 1.00 94.69 423 ALA A CA 1
ATOM 3276 C C . ALA A 1 423 ? 33.079 1.879 -11.130 1.00 94.69 423 ALA A C 1
ATOM 3278 O O . ALA A 1 423 ? 34.014 1.302 -11.688 1.00 94.69 423 ALA A O 1
ATOM 3279 N N . VAL A 1 424 ? 33.196 2.463 -9.945 1.00 90.56 424 VAL A N 1
ATOM 3280 C CA . VAL A 1 424 ? 34.408 2.383 -9.126 1.00 90.56 424 VAL A CA 1
ATOM 3281 C C . VAL A 1 424 ? 34.188 1.323 -8.044 1.00 90.56 424 VAL A C 1
ATOM 3283 O O . VAL A 1 424 ? 33.142 1.328 -7.393 1.00 90.56 424 VAL A O 1
ATOM 3286 N N . ASN A 1 425 ? 35.114 0.372 -7.895 1.00 86.12 425 ASN A N 1
ATOM 3287 C CA . ASN A 1 425 ? 35.029 -0.650 -6.843 1.00 86.12 425 ASN A CA 1
ATOM 3288 C C . ASN A 1 425 ? 35.458 -0.090 -5.468 1.00 86.12 425 ASN A C 1
ATOM 3290 O O . ASN A 1 425 ? 35.843 1.071 -5.346 1.00 86.12 425 ASN A O 1
ATOM 3294 N N . GLU A 1 426 ? 35.377 -0.913 -4.417 1.00 81.94 426 GLU A N 1
ATOM 3295 C CA . GLU A 1 426 ? 35.741 -0.510 -3.045 1.00 81.94 426 GLU A CA 1
ATOM 3296 C C . GLU A 1 426 ? 37.218 -0.092 -2.910 1.00 81.94 426 GLU A C 1
ATOM 3298 O O . GLU A 1 426 ? 37.538 0.743 -2.066 1.00 81.94 426 GLU A O 1
ATOM 3303 N N . ASP A 1 427 ? 38.092 -0.610 -3.778 1.00 85.94 427 ASP A N 1
ATOM 3304 C CA . ASP A 1 427 ? 39.523 -0.289 -3.832 1.00 85.94 427 ASP A CA 1
ATOM 3305 C C . ASP A 1 427 ? 39.823 0.999 -4.628 1.00 85.94 427 ASP A C 1
ATOM 3307 O O . ASP A 1 427 ? 40.977 1.409 -4.750 1.00 85.94 427 ASP A O 1
ATOM 3311 N N . GLY A 1 428 ? 38.796 1.666 -5.166 1.00 87.38 428 GLY A N 1
ATOM 3312 C CA . GLY A 1 428 ? 38.949 2.877 -5.974 1.00 87.38 428 GLY A CA 1
ATOM 3313 C C . GLY A 1 428 ? 39.301 2.614 -7.443 1.00 87.38 428 GLY A C 1
ATOM 3314 O O . GLY A 1 428 ? 39.587 3.555 -8.183 1.00 87.38 428 GLY A O 1
ATOM 3315 N N . GLU A 1 429 ? 39.270 1.362 -7.898 1.00 91.12 429 GLU A N 1
ATOM 3316 C CA . GLU A 1 429 ? 39.598 0.987 -9.270 1.00 91.12 429 GLU A CA 1
ATOM 3317 C C . GLU A 1 429 ? 38.392 1.103 -10.206 1.00 91.12 429 GLU A C 1
ATOM 3319 O O . GLU A 1 429 ? 37.252 0.755 -9.880 1.00 91.12 429 GLU A O 1
ATOM 3324 N N . ARG A 1 430 ? 38.670 1.541 -11.434 1.00 93.88 430 ARG A N 1
ATOM 3325 C CA . ARG A 1 430 ? 37.691 1.654 -12.514 1.00 93.88 430 ARG A CA 1
ATOM 3326 C C . ARG A 1 430 ? 37.339 0.278 -13.077 1.00 93.88 430 ARG A C 1
ATOM 3328 O O . ARG A 1 430 ? 38.182 -0.405 -13.652 1.00 93.88 430 ARG A O 1
ATOM 3335 N N . VAL A 1 431 ? 36.062 -0.088 -12.996 1.00 93.81 431 VAL A N 1
ATOM 3336 C CA . VAL A 1 431 ? 35.520 -1.346 -13.522 1.00 93.81 431 VAL A CA 1
ATOM 3337 C C . VAL A 1 431 ? 34.616 -1.066 -14.728 1.00 93.81 431 VAL A C 1
ATOM 3339 O O . VAL A 1 431 ? 33.466 -0.653 -14.545 1.00 93.81 431 VAL A O 1
ATOM 3342 N N . PRO A 1 432 ? 35.086 -1.297 -15.967 1.00 93.38 432 PRO A N 1
ATOM 3343 C CA . PRO A 1 432 ? 34.295 -1.030 -17.161 1.00 93.38 432 PRO A CA 1
ATOM 3344 C C . PRO A 1 432 ? 33.262 -2.140 -17.417 1.00 93.38 432 PRO A C 1
ATOM 3346 O O . PRO A 1 432 ? 33.557 -3.335 -17.334 1.00 93.38 432 PRO A O 1
ATOM 3349 N N . PHE A 1 433 ? 32.040 -1.737 -17.769 1.00 92.94 433 PHE A N 1
ATOM 3350 C CA . PHE A 1 433 ? 30.917 -2.629 -18.084 1.00 92.94 433 PHE A CA 1
ATOM 3351 C C . PHE A 1 433 ? 30.564 -2.640 -19.566 1.00 92.94 433 PHE A C 1
ATOM 3353 O O . PHE A 1 433 ? 30.216 -3.687 -20.113 1.00 92.94 433 PHE A O 1
ATOM 3360 N N . GLY A 1 434 ? 30.679 -1.498 -20.237 1.00 91.31 434 GLY A N 1
ATOM 3361 C CA . GLY A 1 434 ? 30.419 -1.408 -21.664 1.00 91.31 434 GLY A CA 1
ATOM 3362 C C . GLY A 1 434 ? 31.083 -0.197 -22.286 1.00 91.31 434 GLY A C 1
ATOM 3363 O O . GLY A 1 434 ? 31.300 0.808 -21.619 1.00 91.31 434 GLY A O 1
ATOM 3364 N N . ARG A 1 435 ? 31.415 -0.289 -23.568 1.00 94.94 435 ARG A N 1
ATOM 3365 C CA . ARG A 1 435 ? 32.063 0.798 -24.310 1.00 94.94 435 ARG A CA 1
ATOM 3366 C C . ARG A 1 435 ? 31.629 0.804 -25.761 1.00 94.94 435 ARG A C 1
ATOM 3368 O O . ARG A 1 435 ? 31.176 -0.220 -26.267 1.00 94.94 435 ARG A O 1
ATOM 3375 N N . GLY A 1 436 ? 31.814 1.930 -26.431 1.00 94.06 436 GLY A N 1
ATOM 3376 C CA . GLY A 1 436 ? 31.533 2.043 -27.854 1.00 94.06 436 GLY A CA 1
ATOM 3377 C C . GLY A 1 436 ? 31.865 3.416 -28.413 1.00 94.06 436 GLY A C 1
ATOM 3378 O O . GLY A 1 436 ? 32.549 4.229 -27.788 1.00 94.06 436 GLY A O 1
ATOM 3379 N N . GLN A 1 437 ? 31.389 3.665 -29.626 1.00 93.62 437 GLN A N 1
ATOM 3380 C CA . GLN A 1 437 ? 31.547 4.930 -30.330 1.00 93.62 437 GLN A CA 1
ATOM 3381 C C . GLN A 1 437 ? 30.180 5.549 -30.597 1.00 93.62 437 GLN A C 1
ATOM 3383 O O . GLN A 1 437 ? 29.208 4.850 -30.854 1.00 93.62 437 GLN A O 1
ATOM 3388 N N . LEU A 1 438 ? 30.131 6.871 -30.569 1.00 91.00 438 LEU A N 1
ATOM 3389 C CA . LEU A 1 438 ? 28.977 7.701 -30.866 1.00 91.00 438 LEU A CA 1
ATOM 3390 C C . LEU A 1 438 ? 29.341 8.618 -32.026 1.00 91.00 438 LEU A C 1
ATOM 3392 O O . LEU A 1 438 ? 30.381 9.286 -32.023 1.00 91.00 438 LEU A O 1
ATOM 3396 N N . ARG A 1 439 ? 28.466 8.674 -33.021 1.00 87.94 439 ARG A N 1
ATOM 3397 C CA . ARG A 1 439 ? 28.575 9.603 -34.142 1.00 87.94 439 ARG A CA 1
ATOM 3398 C C . ARG A 1 439 ? 27.259 10.343 -34.294 1.00 87.94 439 ARG A C 1
ATOM 3400 O O . ARG A 1 439 ? 26.200 9.835 -33.931 1.00 87.94 439 ARG A O 1
ATOM 3407 N N . ARG A 1 440 ? 27.328 11.557 -34.838 1.00 82.31 440 ARG A N 1
ATOM 3408 C CA . ARG A 1 440 ? 26.114 12.242 -35.276 1.00 82.31 440 ARG A CA 1
ATOM 3409 C C . ARG A 1 440 ? 25.512 11.422 -36.409 1.00 82.31 440 ARG A C 1
ATOM 3411 O O . ARG A 1 440 ? 26.194 11.128 -37.390 1.00 82.31 440 ARG A O 1
ATOM 3418 N N . GLY A 1 441 ? 24.268 11.019 -36.224 1.00 71.50 441 GLY A N 1
ATOM 3419 C CA . GLY A 1 441 ? 23.491 10.307 -37.216 1.00 71.50 441 GLY A CA 1
ATOM 3420 C C . GLY A 1 441 ? 23.275 11.179 -38.445 1.00 71.50 441 GLY A C 1
ATOM 3421 O O . GLY A 1 441 ? 23.251 12.410 -38.383 1.00 71.50 441 GLY A O 1
ATOM 3422 N N . THR A 1 442 ? 23.127 10.512 -39.580 1.00 65.88 442 THR A N 1
ATOM 3423 C CA . THR A 1 442 ? 22.663 11.143 -40.816 1.00 65.88 442 THR A CA 1
ATOM 3424 C C . THR A 1 442 ? 21.176 10.851 -40.955 1.00 65.88 442 THR A C 1
ATOM 3426 O O . THR A 1 442 ? 20.730 9.774 -40.563 1.00 65.88 442 THR A O 1
ATOM 3429 N N . ALA A 1 443 ? 20.393 11.806 -41.458 1.00 62.59 443 ALA A N 1
ATOM 3430 C CA . ALA A 1 443 ? 18.979 11.572 -41.724 1.00 62.59 443 ALA A CA 1
ATOM 3431 C C . ALA A 1 443 ? 18.859 10.549 -42.863 1.00 62.59 443 ALA A C 1
ATOM 3433 O O . ALA A 1 443 ? 19.036 10.896 -44.031 1.00 62.59 443 ALA A O 1
ATOM 3434 N N . ALA A 1 444 ? 18.618 9.284 -42.521 1.00 65.06 444 ALA A N 1
ATOM 3435 C CA . ALA A 1 444 ? 18.294 8.258 -43.500 1.00 65.06 444 ALA A CA 1
ATOM 3436 C C . ALA A 1 444 ? 16.809 8.375 -43.898 1.00 65.06 444 ALA A C 1
ATOM 3438 O O . ALA A 1 444 ? 15.983 8.776 -43.072 1.00 65.06 444 ALA A O 1
ATOM 3439 N N . PRO A 1 445 ? 16.448 8.057 -45.154 1.00 67.69 445 PRO A N 1
ATOM 3440 C CA . PRO A 1 445 ? 15.054 8.039 -45.578 1.00 67.69 445 PRO A CA 1
ATOM 3441 C C . PRO A 1 445 ? 14.256 6.996 -44.785 1.00 67.69 445 PRO A C 1
ATOM 3443 O O . PRO A 1 445 ? 14.766 5.923 -44.465 1.00 67.69 445 PRO A O 1
ATOM 3446 N N . ALA A 1 446 ? 12.995 7.317 -44.482 1.00 72.12 446 ALA A N 1
ATOM 3447 C CA . ALA A 1 446 ? 12.087 6.403 -43.800 1.00 72.12 446 ALA A CA 1
ATOM 3448 C C . ALA A 1 446 ? 11.836 5.164 -44.674 1.00 72.12 446 ALA A C 1
ATOM 3450 O O . ALA A 1 446 ? 11.238 5.253 -45.746 1.00 72.12 446 ALA A O 1
ATOM 3451 N N . GLU A 1 447 ? 12.318 4.010 -44.218 1.00 89.81 447 GLU A N 1
ATOM 3452 C CA . GLU A 1 447 ? 12.051 2.714 -44.833 1.00 89.81 447 GLU A CA 1
ATOM 3453 C C . GLU A 1 447 ? 10.792 2.111 -44.206 1.00 89.81 447 GLU A C 1
ATOM 3455 O O . GLU A 1 447 ? 10.627 2.132 -42.984 1.00 89.81 447 GLU A O 1
ATOM 3460 N N . ARG A 1 448 ? 9.906 1.564 -45.042 1.00 94.75 448 ARG A N 1
ATOM 3461 C CA . ARG A 1 448 ? 8.683 0.890 -44.603 1.00 94.75 448 ARG A CA 1
ATOM 3462 C C . ARG A 1 448 ? 8.740 -0.583 -44.984 1.00 94.75 448 ARG A C 1
ATOM 3464 O O . ARG A 1 448 ? 8.897 -0.918 -46.155 1.00 94.75 448 ARG A O 1
ATOM 3471 N N . LEU A 1 449 ? 8.595 -1.451 -43.990 1.00 95.38 449 LEU A N 1
ATOM 3472 C CA . LEU A 1 449 ? 8.627 -2.899 -44.147 1.00 95.38 449 LEU A CA 1
ATOM 3473 C C . LEU A 1 449 ? 7.230 -3.454 -44.449 1.00 95.38 449 LEU A C 1
ATOM 3475 O O . LEU A 1 449 ? 6.249 -3.077 -43.808 1.00 95.38 449 LEU A O 1
ATOM 3479 N N . ASP A 1 450 ? 7.143 -4.422 -45.364 1.00 96.25 450 ASP A N 1
ATOM 3480 C CA . ASP A 1 450 ? 5.927 -5.220 -45.555 1.00 96.25 450 ASP A CA 1
ATOM 3481 C C . ASP A 1 450 ? 5.827 -6.296 -44.463 1.00 96.25 450 ASP A C 1
ATOM 3483 O O . ASP A 1 450 ? 6.263 -7.442 -44.610 1.00 96.25 450 ASP A O 1
ATOM 3487 N N . LEU A 1 451 ? 5.238 -5.908 -43.333 1.00 95.88 451 LEU A N 1
ATOM 3488 C CA . LEU A 1 451 ? 5.057 -6.781 -42.176 1.00 95.88 451 LEU A CA 1
ATOM 3489 C C . LEU A 1 451 ? 4.165 -7.993 -42.469 1.00 95.88 451 LEU A C 1
ATOM 3491 O O . LEU A 1 451 ? 4.278 -9.012 -41.789 1.00 95.88 451 LEU A O 1
ATOM 3495 N N . ALA A 1 452 ? 3.242 -7.914 -43.431 1.00 94.56 452 ALA A N 1
ATOM 3496 C CA . ALA A 1 452 ? 2.399 -9.053 -43.786 1.00 94.56 452 ALA A CA 1
ATOM 3497 C C . ALA A 1 452 ? 3.220 -10.122 -44.512 1.00 94.56 452 ALA A C 1
ATOM 3499 O O . ALA A 1 452 ? 3.199 -11.283 -44.100 1.00 94.56 452 ALA A O 1
ATOM 3500 N N . SER A 1 453 ? 3.998 -9.712 -45.514 1.00 96.44 453 SER A N 1
ATOM 3501 C CA . SER A 1 453 ? 4.899 -10.604 -46.245 1.00 96.44 453 SER A CA 1
ATOM 3502 C C . SER A 1 453 ? 5.968 -11.208 -45.332 1.00 96.44 453 SER A C 1
ATOM 3504 O O . SER A 1 453 ? 6.153 -12.424 -45.323 1.00 96.44 453 SER A O 1
ATOM 3506 N N . LEU A 1 454 ? 6.609 -10.401 -44.479 1.00 96.38 454 LEU A N 1
ATOM 3507 C CA . LEU A 1 454 ? 7.644 -10.890 -43.559 1.00 96.38 454 LEU A CA 1
ATOM 3508 C C . LEU A 1 454 ? 7.099 -11.902 -42.538 1.00 96.38 454 LEU A C 1
ATOM 3510 O O . LEU A 1 454 ? 7.755 -12.901 -42.253 1.00 96.38 454 LEU A O 1
ATOM 3514 N N . ARG A 1 455 ? 5.878 -11.712 -42.024 1.00 95.31 455 ARG A N 1
ATOM 3515 C CA . ARG A 1 455 ? 5.238 -12.711 -41.146 1.00 95.31 455 ARG A CA 1
ATOM 3516 C C . ARG A 1 455 ? 4.884 -13.998 -41.883 1.00 95.31 455 ARG A C 1
ATOM 3518 O O . ARG A 1 455 ? 4.996 -15.065 -41.295 1.00 95.31 455 ARG A O 1
ATOM 3525 N N . ALA A 1 456 ? 4.457 -13.909 -43.143 1.00 93.94 456 ALA A N 1
ATOM 3526 C CA . ALA A 1 456 ? 4.130 -15.081 -43.956 1.00 93.94 456 ALA A CA 1
ATOM 3527 C C . ALA A 1 456 ? 5.370 -15.921 -44.322 1.00 93.94 456 ALA A C 1
ATOM 3529 O O . ALA A 1 456 ? 5.239 -17.104 -44.615 1.00 93.94 456 ALA A O 1
ATOM 3530 N N . GLN A 1 457 ? 6.563 -15.319 -44.290 1.00 95.19 457 GLN A N 1
ATOM 3531 C CA . GLN A 1 457 ? 7.849 -15.987 -44.526 1.00 95.19 457 GLN A CA 1
ATOM 3532 C C . GLN A 1 457 ? 8.403 -16.712 -43.283 1.00 95.19 457 GLN A C 1
ATOM 3534 O O . GLN A 1 457 ? 9.388 -17.438 -43.399 1.00 95.19 457 GLN A O 1
ATOM 3539 N N . CYS A 1 458 ? 7.807 -16.525 -42.100 1.00 95.19 458 CYS A N 1
ATOM 3540 C CA . CYS A 1 458 ? 8.149 -17.298 -40.906 1.00 95.19 458 CYS A CA 1
ATOM 3541 C C . CYS A 1 458 ? 7.608 -18.732 -41.039 1.00 95.19 458 CYS A C 1
ATOM 3543 O O . CYS A 1 458 ? 6.401 -18.933 -41.159 1.00 95.19 458 CYS A O 1
ATOM 3545 N N . ASP A 1 459 ? 8.503 -19.718 -41.015 1.00 92.00 459 ASP A N 1
ATOM 3546 C CA . ASP A 1 459 ? 8.234 -21.143 -41.261 1.00 92.00 459 ASP A CA 1
ATOM 3547 C C . ASP A 1 459 ? 8.019 -21.976 -39.980 1.00 92.00 459 ASP A C 1
ATOM 3549 O O . ASP A 1 459 ? 7.799 -23.184 -40.063 1.00 92.00 459 ASP A O 1
ATOM 3553 N N . GLY A 1 460 ? 8.055 -21.349 -38.801 1.00 90.00 460 GLY A N 1
ATOM 3554 C CA . GLY A 1 460 ? 7.837 -21.989 -37.502 1.00 90.00 460 GLY A CA 1
ATOM 3555 C C . GLY A 1 460 ? 6.493 -21.637 -36.839 1.00 90.00 460 GLY A C 1
ATOM 3556 O O . GLY A 1 460 ? 5.660 -20.926 -37.410 1.00 90.00 460 GLY A O 1
ATOM 3557 N N . PRO A 1 461 ? 6.245 -22.140 -35.614 1.00 91.44 461 PRO A N 1
ATOM 3558 C CA . PRO A 1 461 ? 5.022 -21.845 -34.872 1.00 91.44 461 PRO A CA 1
ATOM 3559 C C . PRO A 1 461 ? 4.882 -20.365 -34.476 1.00 91.44 461 PRO A C 1
ATOM 3561 O O . PRO A 1 461 ? 5.840 -19.605 -34.360 1.00 91.44 461 PRO A O 1
ATOM 3564 N N . VAL A 1 462 ? 3.649 -19.952 -34.186 1.00 95.12 462 VAL A N 1
ATOM 3565 C CA . VAL A 1 462 ? 3.386 -18.656 -33.548 1.00 95.12 462 VAL A CA 1
ATOM 3566 C C . VAL A 1 462 ? 3.297 -18.864 -32.041 1.00 95.12 462 VAL A C 1
ATOM 3568 O O . VAL A 1 462 ? 2.462 -19.635 -31.572 1.00 95.12 462 VAL A O 1
ATOM 3571 N N . LEU A 1 463 ? 4.148 -18.175 -31.285 1.00 94.38 463 LEU A N 1
ATOM 3572 C CA . LEU A 1 463 ? 4.175 -18.214 -29.825 1.00 94.38 463 LEU A CA 1
ATOM 3573 C C . LEU A 1 463 ? 3.418 -17.015 -29.244 1.00 94.38 463 LEU A C 1
ATOM 3575 O O . LEU A 1 463 ? 3.515 -15.891 -29.746 1.00 94.38 463 LEU A O 1
ATOM 3579 N N . ASP A 1 464 ? 2.673 -17.254 -28.169 1.00 95.69 464 ASP A N 1
ATOM 3580 C CA . ASP A 1 464 ? 2.092 -16.197 -27.346 1.00 95.69 464 ASP A CA 1
ATOM 3581 C C . ASP A 1 464 ? 3.086 -15.689 -26.286 1.00 95.69 464 ASP A C 1
ATOM 3583 O O . ASP A 1 464 ? 4.172 -16.245 -26.089 1.00 95.69 464 ASP A O 1
ATOM 3587 N N . ALA A 1 465 ? 2.714 -14.603 -25.604 1.00 94.56 465 ALA A N 1
ATOM 3588 C CA . ALA A 1 465 ? 3.534 -13.984 -24.568 1.00 94.56 465 ALA A CA 1
ATOM 3589 C C . ALA A 1 465 ? 3.944 -14.974 -23.460 1.00 94.56 465 ALA A C 1
ATOM 3591 O O . ALA A 1 465 ? 5.119 -15.050 -23.098 1.00 94.56 465 ALA A O 1
ATOM 3592 N N . GLU A 1 466 ? 3.001 -15.751 -22.919 1.00 94.44 466 GLU A N 1
ATOM 3593 C CA . GLU A 1 466 ? 3.283 -16.687 -21.822 1.00 94.44 466 GLU A CA 1
ATOM 3594 C C . GLU A 1 466 ? 4.268 -17.781 -22.245 1.00 94.44 466 GLU A C 1
ATOM 3596 O O . GLU A 1 466 ? 5.222 -18.061 -21.518 1.00 94.44 466 GLU A O 1
ATOM 3601 N N . THR A 1 467 ? 4.126 -18.324 -23.455 1.00 92.62 467 THR A N 1
ATOM 3602 C CA . THR A 1 467 ? 5.059 -19.319 -23.996 1.00 92.62 467 THR A CA 1
ATOM 3603 C C . THR A 1 467 ? 6.461 -18.736 -24.185 1.00 92.62 467 THR A C 1
ATOM 3605 O O . THR A 1 467 ? 7.450 -19.394 -23.855 1.00 92.62 467 THR A O 1
ATOM 3608 N N . CYS A 1 468 ? 6.576 -17.494 -24.667 1.00 91.69 468 CYS A N 1
ATOM 3609 C CA . CYS A 1 468 ? 7.861 -16.799 -24.786 1.00 91.69 468 CYS A CA 1
ATOM 3610 C C . CYS A 1 468 ? 8.547 -16.632 -23.418 1.00 91.69 468 CYS A C 1
ATOM 3612 O O . CYS A 1 468 ? 9.709 -17.006 -23.252 1.00 91.69 468 CYS A O 1
ATOM 3614 N N . TYR A 1 469 ? 7.832 -16.126 -22.410 1.00 93.44 469 TYR A N 1
ATOM 3615 C CA . TYR A 1 469 ? 8.408 -15.867 -21.083 1.00 93.44 469 TYR A CA 1
ATOM 3616 C C . TYR A 1 469 ? 8.655 -17.137 -20.255 1.00 93.44 469 TYR A C 1
ATOM 3618 O O . TYR A 1 469 ? 9.606 -17.185 -19.466 1.00 93.44 469 TYR A O 1
ATOM 3626 N N . ALA A 1 470 ? 7.897 -18.209 -20.492 1.00 89.62 470 ALA A N 1
ATOM 3627 C CA . ALA A 1 470 ? 8.209 -19.530 -19.955 1.00 89.62 470 ALA A CA 1
ATOM 3628 C C . ALA A 1 470 ? 9.543 -20.066 -20.507 1.00 89.62 470 ALA A C 1
ATOM 3630 O O . ALA A 1 470 ? 10.345 -20.622 -19.752 1.00 89.62 470 ALA A O 1
ATOM 3631 N N . ARG A 1 471 ? 9.836 -19.843 -21.799 1.00 87.62 471 ARG A N 1
ATOM 3632 C CA . ARG A 1 471 ? 11.125 -20.225 -22.406 1.00 87.62 471 ARG A CA 1
ATOM 3633 C C . ARG A 1 471 ? 12.299 -19.467 -21.792 1.00 87.62 471 ARG A C 1
ATOM 3635 O O . ARG A 1 471 ? 13.296 -20.103 -21.457 1.00 87.62 471 ARG A O 1
ATOM 3642 N N . PHE A 1 472 ? 12.168 -18.156 -21.577 1.00 87.69 472 PHE A N 1
ATOM 3643 C CA . PHE A 1 472 ? 13.186 -17.366 -20.870 1.00 87.69 472 PHE A CA 1
ATOM 3644 C C . PHE A 1 472 ? 13.477 -17.921 -19.475 1.00 87.69 472 PHE A C 1
ATOM 3646 O O . PHE A 1 472 ? 14.638 -18.143 -19.121 1.00 87.69 472 PHE A O 1
ATOM 3653 N N . THR A 1 473 ? 12.422 -18.249 -18.726 1.00 87.00 473 THR A N 1
ATOM 3654 C CA . THR A 1 473 ? 12.551 -18.872 -17.403 1.00 87.00 473 THR A CA 1
ATOM 3655 C C . THR A 1 473 ? 13.328 -20.192 -17.484 1.00 87.00 473 THR A C 1
ATOM 3657 O O . THR A 1 473 ? 14.217 -20.443 -16.668 1.00 87.00 473 THR A O 1
ATOM 3660 N N . GLY A 1 474 ? 13.059 -21.003 -18.514 1.00 81.50 474 GLY A N 1
ATOM 3661 C CA . GLY A 1 474 ? 13.768 -22.255 -18.790 1.00 81.50 474 GLY A CA 1
ATOM 3662 C C . GLY A 1 474 ? 15.271 -22.094 -19.063 1.00 81.50 474 GLY A C 1
ATOM 3663 O O . GLY A 1 474 ? 16.048 -22.955 -18.655 1.00 81.50 474 GLY A O 1
ATOM 3664 N N . ILE A 1 475 ? 15.697 -20.984 -19.681 1.00 79.75 475 ILE A N 1
ATOM 3665 C CA . ILE A 1 475 ? 17.119 -20.657 -19.934 1.00 79.75 475 ILE A CA 1
ATOM 3666 C C . ILE A 1 475 ? 17.766 -19.820 -18.816 1.00 79.75 475 ILE A C 1
ATOM 3668 O O . ILE A 1 475 ? 18.897 -19.354 -18.965 1.00 79.75 475 ILE A O 1
ATOM 3672 N N . GLY A 1 476 ? 17.070 -19.637 -17.689 1.00 83.62 476 GLY A N 1
ATOM 3673 C CA . GLY A 1 476 ? 17.585 -18.961 -16.498 1.00 83.62 476 GLY A CA 1
ATOM 3674 C C . GLY A 1 476 ? 17.484 -17.435 -16.511 1.00 83.62 476 GLY A C 1
ATOM 3675 O O . GLY A 1 476 ? 18.195 -16.779 -15.749 1.00 83.62 476 GLY A O 1
ATOM 3676 N N . MET A 1 477 ? 16.601 -16.872 -17.336 1.00 87.38 477 MET A N 1
ATOM 3677 C CA . MET A 1 477 ? 16.280 -15.443 -17.371 1.00 87.38 477 MET A CA 1
ATOM 3678 C C . MET A 1 477 ? 14.834 -15.228 -16.918 1.00 87.38 477 MET A C 1
ATOM 3680 O O . MET A 1 477 ? 13.912 -15.855 -17.425 1.00 87.38 477 MET A O 1
ATOM 3684 N N . THR A 1 478 ? 14.614 -14.361 -15.938 1.00 91.19 478 THR A N 1
ATOM 3685 C CA . THR A 1 478 ? 13.286 -14.048 -15.401 1.00 91.19 478 THR A CA 1
ATOM 3686 C C . THR A 1 478 ? 12.968 -12.585 -15.660 1.00 91.19 478 THR A C 1
ATOM 3688 O O . THR A 1 478 ? 13.645 -11.699 -15.140 1.00 91.19 478 THR A O 1
ATOM 3691 N N . TYR A 1 479 ? 11.914 -12.357 -16.442 1.00 93.38 479 TYR A N 1
ATOM 3692 C CA . TYR A 1 479 ? 11.411 -11.027 -16.763 1.00 93.38 479 TYR A CA 1
ATOM 3693 C C . TYR A 1 479 ? 10.175 -10.701 -15.924 1.00 93.38 479 TYR A C 1
ATOM 3695 O O . TYR A 1 479 ? 9.188 -11.442 -15.946 1.00 93.38 479 TYR A O 1
ATOM 3703 N N . GLY A 1 480 ? 10.227 -9.598 -15.183 1.00 93.81 480 GLY A N 1
ATOM 3704 C CA . GLY A 1 480 ? 9.087 -9.060 -14.443 1.00 93.81 480 GLY A CA 1
ATOM 3705 C C . GLY A 1 480 ? 8.138 -8.235 -15.329 1.00 93.81 480 GLY A C 1
ATOM 3706 O O . GLY A 1 480 ? 8.435 -7.990 -16.501 1.00 93.81 480 GLY A O 1
ATOM 3707 N N . PRO A 1 481 ? 6.974 -7.814 -14.800 1.00 93.94 481 PRO A N 1
ATOM 3708 C CA . PRO A 1 481 ? 5.888 -7.204 -15.575 1.00 93.94 481 PRO A CA 1
ATOM 3709 C C . PRO A 1 481 ? 6.282 -6.017 -16.467 1.00 93.94 481 PRO A C 1
ATOM 3711 O O . PRO A 1 481 ? 5.677 -5.829 -17.520 1.00 93.94 481 PRO A O 1
ATOM 3714 N N . ALA A 1 482 ? 7.273 -5.217 -16.076 1.00 94.56 482 ALA A N 1
ATOM 3715 C CA . ALA A 1 482 ? 7.719 -4.037 -16.808 1.00 94.56 482 ALA A CA 1
ATOM 3716 C C . ALA A 1 482 ? 8.593 -4.359 -18.031 1.00 94.56 482 ALA A C 1
ATOM 3718 O O . ALA A 1 482 ? 8.707 -3.520 -18.919 1.00 94.56 482 ALA A O 1
ATOM 3719 N N . LEU A 1 483 ? 9.174 -5.561 -18.116 1.00 95.69 483 LEU A N 1
ATOM 3720 C CA . LEU A 1 483 ? 9.991 -6.002 -19.259 1.00 95.69 483 LEU A CA 1
ATOM 3721 C C . LEU A 1 483 ? 9.327 -7.099 -20.097 1.00 95.69 483 LEU A C 1
ATOM 3723 O O . LEU A 1 483 ? 9.957 -7.674 -20.985 1.00 95.69 483 LEU A O 1
ATOM 3727 N N . ARG A 1 484 ? 8.040 -7.377 -19.853 1.00 96.94 484 ARG A N 1
ATOM 3728 C CA . ARG A 1 484 ? 7.261 -8.356 -20.618 1.00 96.94 484 ARG A CA 1
ATOM 3729 C C . ARG A 1 484 ? 6.539 -7.726 -21.819 1.00 96.94 484 ARG A C 1
ATOM 3731 O O . ARG A 1 484 ? 5.314 -7.674 -21.844 1.00 96.94 484 ARG A O 1
ATOM 3738 N N . GLY A 1 485 ? 7.302 -7.199 -22.781 1.00 96.81 485 GLY A N 1
ATOM 3739 C CA . GLY A 1 485 ? 6.784 -6.442 -23.932 1.00 96.81 485 GLY A CA 1
ATOM 3740 C C . GLY A 1 485 ? 6.345 -7.242 -25.170 1.00 96.81 485 GLY A C 1
ATOM 3741 O O . GLY A 1 485 ? 5.755 -6.655 -26.075 1.00 96.81 485 GLY A O 1
ATOM 3742 N N . ILE A 1 486 ? 6.611 -8.551 -25.259 1.00 98.00 486 ILE A N 1
ATOM 3743 C CA . ILE A 1 486 ? 6.184 -9.386 -26.399 1.00 98.00 486 ILE A CA 1
ATOM 3744 C C . ILE A 1 486 ? 4.704 -9.760 -26.246 1.00 98.00 486 ILE A C 1
ATOM 3746 O O . ILE A 1 486 ? 4.343 -10.437 -25.287 1.00 98.00 486 ILE A O 1
ATOM 3750 N N . GLU A 1 487 ? 3.858 -9.402 -27.217 1.00 97.25 487 GLU A N 1
ATOM 3751 C CA . GLU A 1 487 ? 2.461 -9.870 -27.280 1.00 97.25 487 GLU A CA 1
ATOM 3752 C C . GLU A 1 487 ? 2.334 -11.181 -28.070 1.00 97.25 487 GLU A C 1
ATOM 3754 O O . GLU A 1 487 ? 1.566 -12.076 -27.706 1.00 97.25 487 GLU A O 1
ATOM 3759 N N . ARG A 1 488 ? 3.077 -11.292 -29.177 1.00 96.94 488 ARG A N 1
ATOM 3760 C CA . ARG A 1 488 ? 3.039 -12.438 -30.095 1.00 96.94 488 ARG A CA 1
ATOM 3761 C C . ARG A 1 488 ? 4.337 -12.530 -30.885 1.00 96.94 488 ARG A C 1
ATOM 3763 O O . ARG A 1 488 ? 4.855 -11.503 -31.311 1.00 96.94 488 ARG A O 1
ATOM 3770 N N . LEU A 1 489 ? 4.820 -13.741 -31.137 1.00 97.31 489 LEU A N 1
ATOM 3771 C CA . LEU A 1 489 ? 6.070 -13.993 -31.851 1.00 97.31 489 LEU A CA 1
ATOM 3772 C C . LEU A 1 489 ? 5.864 -15.033 -32.956 1.00 97.31 489 LEU A C 1
ATOM 3774 O O . LEU A 1 489 ? 5.539 -16.181 -32.676 1.00 97.31 489 LEU A O 1
ATOM 3778 N N . HIS A 1 490 ? 6.069 -14.634 -34.207 1.00 97.19 490 HIS A N 1
ATOM 3779 C CA . HIS A 1 490 ? 6.168 -15.537 -35.352 1.00 97.19 490 HIS A CA 1
ATOM 3780 C C . HIS A 1 490 ? 7.610 -16.046 -35.435 1.00 97.19 490 HIS A C 1
ATOM 3782 O O . HIS A 1 490 ? 8.536 -15.238 -35.530 1.00 97.19 490 HIS A O 1
ATOM 3788 N N . THR A 1 491 ? 7.812 -17.360 -35.346 1.00 94.31 491 THR A N 1
ATOM 3789 C CA . THR A 1 491 ? 9.150 -17.967 -35.291 1.00 94.31 491 THR A CA 1
ATOM 3790 C C . THR A 1 491 ? 9.552 -18.510 -36.653 1.00 94.31 491 THR A C 1
ATOM 3792 O O . THR A 1 491 ? 8.695 -18.847 -37.467 1.00 94.31 491 THR A O 1
ATOM 3795 N N . GLY A 1 492 ? 10.849 -18.641 -36.899 1.00 90.44 492 GLY A N 1
ATOM 3796 C CA . GLY A 1 492 ? 11.323 -19.218 -38.148 1.00 90.44 492 GLY A CA 1
ATOM 3797 C C . GLY A 1 492 ? 12.813 -19.519 -38.152 1.00 90.44 492 GLY A C 1
ATOM 3798 O O . GLY A 1 492 ? 13.561 -19.062 -37.289 1.00 90.44 492 GLY A O 1
ATOM 3799 N N . SER A 1 493 ? 13.239 -20.293 -39.145 1.00 86.94 493 SER A N 1
ATOM 3800 C CA . SER A 1 493 ? 14.608 -20.783 -39.311 1.00 86.94 493 SER A CA 1
ATOM 3801 C C . SER A 1 493 ? 15.597 -19.688 -39.723 1.00 86.94 493 SER A C 1
ATOM 3803 O O . SER A 1 493 ? 16.783 -19.778 -39.409 1.00 86.94 493 SER A O 1
ATOM 3805 N N . ARG A 1 494 ? 15.121 -18.643 -40.418 1.00 89.12 494 ARG A N 1
ATOM 3806 C CA . ARG A 1 494 ? 15.937 -17.507 -40.895 1.00 89.12 494 ARG A CA 1
ATOM 3807 C C . ARG A 1 494 ? 15.539 -16.152 -40.319 1.00 89.12 494 ARG A C 1
ATOM 3809 O O . ARG A 1 494 ? 16.369 -15.242 -40.295 1.00 89.12 494 ARG A O 1
ATOM 3816 N N . GLN A 1 495 ? 14.283 -16.008 -39.901 1.00 94.12 495 GLN A N 1
ATOM 3817 C CA . GLN A 1 495 ? 13.752 -14.761 -39.365 1.00 94.12 495 GLN A CA 1
ATOM 3818 C C . GLN A 1 495 ? 12.642 -15.001 -38.341 1.00 94.12 495 GLN A C 1
ATOM 3820 O O . GLN A 1 495 ? 11.896 -15.976 -38.440 1.00 94.12 495 GLN A O 1
ATOM 3825 N N . SER A 1 496 ? 12.504 -14.075 -37.396 1.00 95.88 496 SER A N 1
ATOM 3826 C CA . SER A 1 496 ? 11.364 -13.995 -36.487 1.00 95.88 496 SER A CA 1
ATOM 3827 C C . SER A 1 496 ? 10.751 -12.600 -36.539 1.00 95.88 496 SER A C 1
ATOM 3829 O O . SER A 1 496 ? 11.434 -11.601 -36.776 1.00 95.88 496 SER A O 1
ATOM 3831 N N . VAL A 1 497 ? 9.436 -12.528 -36.340 1.00 98.12 497 VAL A N 1
ATOM 3832 C CA . VAL A 1 497 ? 8.693 -11.264 -36.343 1.00 98.12 497 VAL A CA 1
ATOM 3833 C C . VAL A 1 497 ? 7.812 -11.206 -35.107 1.00 98.12 497 VAL A C 1
ATOM 3835 O O . VAL A 1 497 ? 6.955 -12.071 -34.918 1.00 98.12 497 VAL A O 1
ATOM 3838 N N . ALA A 1 498 ? 7.997 -10.195 -34.260 1.00 98.12 498 ALA A N 1
ATOM 3839 C CA . ALA A 1 498 ? 7.252 -10.073 -33.010 1.00 98.12 498 ALA A CA 1
ATOM 3840 C C . ALA A 1 498 ? 6.404 -8.806 -32.964 1.00 98.12 498 ALA A C 1
ATOM 3842 O O . ALA A 1 498 ? 6.860 -7.726 -33.338 1.00 98.12 498 ALA A O 1
ATOM 3843 N N . ARG A 1 499 ? 5.181 -8.948 -32.452 1.00 98.31 499 ARG A N 1
ATOM 3844 C CA . ARG A 1 499 ? 4.340 -7.836 -32.019 1.00 98.31 499 ARG A CA 1
ATOM 3845 C C . ARG A 1 499 ? 4.782 -7.418 -30.624 1.00 98.31 499 ARG A C 1
ATOM 3847 O O . ARG A 1 499 ? 4.783 -8.250 -29.713 1.00 98.31 499 ARG A O 1
ATOM 3854 N N . LEU A 1 500 ? 5.111 -6.143 -30.467 1.00 98.31 500 LEU A N 1
ATOM 3855 C CA . LEU A 1 500 ? 5.609 -5.576 -29.223 1.00 98.31 500 LEU A CA 1
ATOM 3856 C C . LEU A 1 500 ? 4.697 -4.458 -28.713 1.00 98.31 500 LEU A C 1
ATOM 3858 O O . LEU A 1 500 ? 4.156 -3.669 -29.493 1.00 98.31 500 LEU A O 1
ATOM 3862 N N . LYS A 1 501 ? 4.580 -4.369 -27.390 1.00 97.50 501 LYS A N 1
ATOM 3863 C CA . LYS A 1 501 ? 3.863 -3.307 -26.689 1.00 97.50 501 LYS A CA 1
ATOM 3864 C C . LYS A 1 501 ? 4.570 -2.961 -25.390 1.00 97.50 501 LYS A C 1
ATOM 3866 O O . LYS A 1 501 ? 4.861 -3.842 -24.585 1.00 97.50 501 LYS A O 1
ATOM 3871 N N . LEU A 1 502 ? 4.771 -1.671 -25.154 1.00 96.00 502 LEU A N 1
ATOM 3872 C CA . LEU A 1 502 ? 5.319 -1.155 -23.912 1.00 96.00 502 LEU A CA 1
ATOM 3873 C C . LEU A 1 502 ? 4.401 -1.542 -22.734 1.00 96.00 502 LEU A C 1
ATOM 3875 O O . LEU A 1 502 ? 3.234 -1.120 -22.701 1.00 96.00 502 LEU A O 1
ATOM 3879 N N . PRO A 1 503 ? 4.890 -2.332 -21.757 1.00 94.62 503 PRO A N 1
ATOM 3880 C CA . PRO A 1 503 ? 4.069 -2.775 -20.637 1.00 94.62 503 PRO A CA 1
ATOM 3881 C C . PRO A 1 503 ? 3.574 -1.609 -19.782 1.00 94.62 503 PRO A C 1
ATOM 3883 O O . PRO A 1 503 ? 4.275 -0.622 -19.578 1.00 94.62 503 PRO A O 1
ATOM 3886 N N . ALA A 1 504 ? 2.380 -1.739 -19.199 1.00 90.88 504 ALA A N 1
ATOM 3887 C CA . ALA A 1 504 ? 1.826 -0.701 -18.323 1.00 90.88 504 ALA A CA 1
ATOM 3888 C C . ALA A 1 504 ? 2.662 -0.462 -17.050 1.00 90.88 504 ALA A C 1
ATOM 3890 O O . ALA A 1 504 ? 2.585 0.620 -16.476 1.00 90.88 504 ALA A O 1
ATOM 3891 N N . ALA A 1 505 ? 3.440 -1.462 -16.624 1.00 88.75 505 ALA A N 1
ATOM 3892 C CA . ALA A 1 505 ? 4.354 -1.376 -15.486 1.00 88.75 505 ALA A CA 1
ATOM 3893 C C . ALA A 1 505 ? 5.700 -0.702 -15.825 1.00 88.75 505 ALA A C 1
ATOM 3895 O O . ALA A 1 505 ? 6.457 -0.377 -14.913 1.00 88.75 505 ALA A O 1
ATOM 3896 N N . ALA A 1 506 ? 6.008 -0.488 -17.110 1.00 87.88 506 ALA A N 1
ATOM 3897 C CA . ALA A 1 506 ? 7.195 0.248 -17.532 1.00 87.88 506 ALA A CA 1
ATOM 3898 C C . ALA A 1 506 ? 6.970 1.762 -17.419 1.00 87.88 506 ALA A C 1
ATOM 3900 O O . ALA A 1 506 ? 5.854 2.262 -17.588 1.00 87.88 506 ALA A O 1
ATOM 3901 N N . SER A 1 507 ? 8.044 2.509 -17.158 1.00 84.06 507 SER A N 1
ATOM 3902 C CA . SER A 1 507 ? 7.965 3.969 -17.112 1.00 84.06 507 SER A CA 1
ATOM 3903 C C . SER A 1 507 ? 7.715 4.559 -18.504 1.00 84.06 507 SER A C 1
ATOM 3905 O O . SER A 1 507 ? 8.341 4.155 -19.486 1.00 84.06 507 SER A O 1
ATOM 3907 N N . ARG A 1 508 ? 6.826 5.559 -18.552 1.00 78.50 508 ARG A N 1
ATOM 3908 C CA . ARG A 1 508 ? 6.600 6.460 -19.698 1.00 78.50 508 ARG A CA 1
ATOM 3909 C C . ARG A 1 508 ? 7.139 7.868 -19.437 1.00 78.50 508 ARG A C 1
ATOM 3911 O O . ARG A 1 508 ? 6.645 8.834 -20.012 1.00 78.50 508 ARG A O 1
ATOM 3918 N N . GLU A 1 509 ? 8.075 8.010 -18.501 1.00 74.62 509 GLU A N 1
ATOM 3919 C CA . GLU A 1 509 ? 8.692 9.307 -18.228 1.00 74.62 509 GLU A CA 1
ATOM 3920 C C . GLU A 1 509 ? 9.243 9.937 -19.514 1.00 74.62 509 GLU A C 1
ATOM 3922 O O . GLU A 1 509 ? 9.858 9.269 -20.348 1.00 74.62 509 GLU A O 1
ATOM 3927 N N . SER A 1 510 ? 9.007 11.241 -19.666 1.00 60.44 510 SER A N 1
ATOM 3928 C CA . SER A 1 510 ? 9.521 12.030 -20.781 1.00 60.44 510 SER A CA 1
ATOM 3929 C C . SER A 1 510 ? 11.051 12.010 -20.765 1.00 60.44 510 SER A C 1
ATOM 3931 O O . SER A 1 510 ? 11.653 12.443 -19.784 1.00 60.44 510 SER A O 1
ATOM 3933 N N . GLY A 1 511 ? 11.675 11.519 -21.838 1.00 77.19 511 GLY A N 1
ATOM 3934 C CA . GLY A 1 511 ? 13.132 11.544 -22.011 1.00 77.19 511 GLY A CA 1
ATOM 3935 C C . GLY A 1 511 ? 13.703 10.322 -22.727 1.00 77.19 511 GLY A C 1
ATOM 3936 O O . GLY A 1 511 ? 14.681 10.463 -23.459 1.00 77.19 511 GLY A O 1
ATOM 3937 N N . TYR A 1 512 ? 13.070 9.152 -22.580 1.00 89.38 512 TYR A N 1
ATOM 3938 C CA . TYR A 1 512 ? 13.502 7.945 -23.283 1.00 89.38 512 TYR A CA 1
ATOM 3939 C C . TYR A 1 512 ? 13.259 8.061 -24.788 1.00 89.38 512 TYR A C 1
ATOM 3941 O O . TYR A 1 512 ? 12.116 8.118 -25.237 1.00 89.38 512 TYR A O 1
ATOM 3949 N N . VAL A 1 513 ? 14.335 8.016 -25.570 1.00 91.56 513 VAL A N 1
ATOM 3950 C CA . VAL A 1 513 ? 14.262 7.799 -27.025 1.00 91.56 513 VAL A CA 1
ATOM 3951 C C . VAL A 1 513 ? 14.358 6.307 -27.320 1.00 91.56 513 VAL A C 1
ATOM 3953 O O . VAL A 1 513 ? 13.643 5.796 -28.177 1.00 91.56 513 VAL A O 1
ATOM 3956 N N . LEU A 1 514 ? 15.191 5.587 -26.569 1.00 92.19 514 LEU A N 1
ATOM 3957 C CA . LEU A 1 514 ? 15.272 4.130 -26.580 1.00 92.19 514 LEU A CA 1
ATOM 3958 C C . LEU A 1 514 ? 14.755 3.598 -25.242 1.00 92.19 514 LEU A C 1
ATOM 3960 O O . LEU A 1 514 ? 15.534 3.322 -24.329 1.00 92.19 514 LEU A O 1
ATOM 3964 N N . ASN A 1 515 ? 13.429 3.490 -25.098 1.00 94.19 515 ASN A N 1
ATOM 3965 C CA . ASN A 1 515 ? 12.836 2.971 -23.864 1.00 94.19 515 ASN A CA 1
ATOM 3966 C C . ASN A 1 515 ? 13.396 1.562 -23.560 1.00 94.19 515 ASN A C 1
ATOM 3968 O O . ASN A 1 515 ? 13.241 0.671 -24.404 1.00 94.19 515 ASN A O 1
ATOM 3972 N N . PRO A 1 516 ? 14.011 1.331 -22.379 1.00 95.12 516 PRO A N 1
ATOM 3973 C CA . PRO A 1 516 ? 14.639 0.053 -22.056 1.00 95.12 516 PRO A CA 1
ATOM 3974 C C . PRO A 1 516 ? 13.699 -1.145 -22.176 1.00 95.12 516 PRO A C 1
ATOM 3976 O O . PRO A 1 516 ? 14.126 -2.182 -22.665 1.00 95.12 516 PRO A O 1
ATOM 3979 N N . ALA A 1 517 ? 12.422 -1.013 -21.800 1.00 95.56 517 ALA A N 1
ATOM 3980 C CA . ALA A 1 517 ? 11.463 -2.111 -21.926 1.00 95.56 517 ALA A CA 1
ATOM 3981 C C . ALA A 1 517 ? 11.184 -2.472 -23.384 1.00 95.56 517 ALA A C 1
ATOM 3983 O O . ALA A 1 517 ? 11.124 -3.649 -23.730 1.00 95.56 517 ALA A O 1
ATOM 3984 N N . MET A 1 518 ? 11.028 -1.462 -24.240 1.00 95.81 518 MET A N 1
ATOM 3985 C CA . MET A 1 518 ? 10.706 -1.684 -25.644 1.00 95.81 518 MET A CA 1
ATOM 3986 C C . MET A 1 518 ? 11.900 -2.248 -26.414 1.00 95.81 518 MET A C 1
ATOM 3988 O O . MET A 1 518 ? 11.760 -3.200 -27.181 1.00 95.81 518 MET A O 1
ATOM 3992 N N . LEU A 1 519 ? 13.088 -1.681 -26.194 1.00 95.25 519 LEU A N 1
ATOM 3993 C CA . LEU A 1 519 ? 14.290 -2.126 -26.888 1.00 95.25 519 LEU A CA 1
ATOM 3994 C C . LEU A 1 519 ? 14.752 -3.501 -26.384 1.00 95.25 519 LEU A C 1
ATOM 3996 O O . LEU A 1 519 ? 15.204 -4.318 -27.182 1.00 95.25 519 LEU A O 1
ATOM 4000 N N . ASP A 1 520 ? 14.588 -3.798 -25.092 1.00 95.50 520 ASP A N 1
ATOM 4001 C CA . ASP A 1 520 ? 14.868 -5.137 -24.569 1.00 95.50 520 ASP A CA 1
ATOM 4002 C C . ASP A 1 520 ? 13.868 -6.160 -25.119 1.00 95.50 520 ASP A C 1
ATOM 4004 O O . ASP A 1 520 ? 14.281 -7.228 -25.553 1.00 95.50 520 ASP A O 1
ATOM 4008 N N . ALA A 1 521 ? 12.578 -5.817 -25.235 1.00 96.12 521 ALA A N 1
ATOM 4009 C CA . ALA A 1 521 ? 11.590 -6.678 -25.890 1.00 96.12 521 ALA A CA 1
ATOM 4010 C C . ALA A 1 521 ? 11.941 -6.968 -27.366 1.00 96.12 521 ALA A C 1
ATOM 4012 O O . ALA A 1 521 ? 11.714 -8.080 -27.850 1.00 96.12 521 ALA A O 1
ATOM 4013 N N . ALA A 1 522 ? 12.561 -6.010 -28.067 1.00 96.31 522 ALA A N 1
ATOM 4014 C CA . ALA A 1 522 ? 13.108 -6.235 -29.403 1.00 96.31 522 ALA A CA 1
ATOM 4015 C C . ALA A 1 522 ? 14.254 -7.264 -29.395 1.00 96.31 522 ALA A C 1
ATOM 4017 O O . ALA A 1 522 ? 14.260 -8.171 -30.227 1.00 96.31 522 ALA A O 1
ATOM 4018 N N . LEU A 1 523 ? 15.176 -7.195 -28.425 1.00 93.62 523 LEU A N 1
ATOM 4019 C CA . LEU A 1 523 ? 16.213 -8.222 -28.254 1.00 93.62 523 LEU A CA 1
ATOM 4020 C C . LEU A 1 523 ? 15.630 -9.577 -27.826 1.00 93.62 523 LEU A C 1
ATOM 4022 O O . LEU A 1 523 ? 16.091 -10.619 -28.290 1.00 93.62 523 LEU A O 1
ATOM 4026 N N . GLN A 1 524 ? 14.597 -9.595 -26.984 1.00 94.00 524 GLN A N 1
ATOM 4027 C CA . GLN A 1 524 ? 13.923 -10.820 -26.549 1.00 94.00 524 GLN A CA 1
ATOM 4028 C C . GLN A 1 524 ? 13.316 -11.588 -27.741 1.00 94.00 524 GLN A C 1
ATOM 4030 O O . GLN A 1 524 ? 13.330 -12.818 -27.755 1.00 94.00 524 GLN A O 1
ATOM 4035 N N . ALA A 1 525 ? 12.849 -10.902 -28.790 1.00 94.25 525 ALA A N 1
ATOM 4036 C CA . ALA A 1 525 ? 12.293 -11.541 -29.990 1.00 94.25 525 ALA A CA 1
ATOM 4037 C C . ALA A 1 525 ? 13.286 -12.457 -30.741 1.00 94.25 525 ALA A C 1
ATOM 4039 O O . ALA A 1 525 ? 12.868 -13.314 -31.530 1.00 94.25 525 ALA A O 1
ATOM 4040 N N . THR A 1 526 ? 14.589 -12.344 -30.456 1.00 90.88 526 THR A N 1
ATOM 4041 C CA . THR A 1 526 ? 15.629 -13.248 -30.977 1.00 90.88 526 THR A CA 1
ATOM 4042 C C . THR A 1 526 ? 15.419 -14.702 -30.552 1.00 90.88 526 THR A C 1
ATOM 4044 O O . THR A 1 526 ? 15.820 -15.607 -31.284 1.00 90.88 526 THR A O 1
ATOM 4047 N N . VAL A 1 527 ? 14.709 -14.959 -29.442 1.00 87.00 527 VAL A N 1
ATOM 4048 C CA . VAL A 1 527 ? 14.349 -16.321 -29.002 1.00 87.00 527 VAL A CA 1
ATOM 4049 C C . VAL A 1 527 ? 13.569 -17.090 -30.078 1.00 87.00 527 VAL A C 1
ATOM 4051 O O . VAL A 1 527 ? 13.652 -18.315 -30.149 1.00 87.00 527 VAL A O 1
ATOM 4054 N N . GLY A 1 528 ? 12.863 -16.373 -30.960 1.00 85.81 528 GLY A N 1
ATOM 4055 C CA . GLY A 1 528 ? 12.099 -16.943 -32.069 1.00 85.81 528 GLY A CA 1
ATOM 4056 C C . GLY A 1 528 ? 12.942 -17.560 -33.186 1.00 85.81 528 GLY A C 1
ATOM 4057 O O . GLY A 1 528 ? 12.389 -18.286 -34.002 1.00 85.81 528 GLY A O 1
ATOM 4058 N N . LEU A 1 529 ? 14.255 -17.313 -33.220 1.00 86.19 529 LEU A N 1
ATOM 4059 C CA . LEU A 1 529 ? 15.177 -17.920 -34.190 1.00 86.19 529 LEU A CA 1
ATOM 4060 C C . LEU A 1 529 ? 15.762 -19.259 -33.721 1.00 86.19 529 LEU A C 1
ATOM 4062 O O . LEU A 1 529 ? 16.411 -19.958 -34.494 1.00 86.19 529 LEU A O 1
ATOM 4066 N N . PHE A 1 530 ? 15.567 -19.619 -32.449 1.00 78.19 530 PHE A N 1
ATOM 4067 C CA . PHE A 1 530 ? 16.229 -20.764 -31.813 1.00 78.19 530 PHE A CA 1
ATOM 4068 C C . PHE A 1 530 ? 15.233 -21.809 -31.281 1.00 78.19 530 PHE A C 1
ATOM 4070 O O . PHE A 1 530 ? 15.549 -22.559 -30.360 1.00 78.19 530 PHE A O 1
ATOM 4077 N N . VAL A 1 531 ? 14.017 -21.852 -31.838 1.00 70.50 531 VAL A N 1
ATOM 4078 C CA . VAL A 1 531 ? 12.896 -22.654 -31.312 1.00 70.50 531 VAL A CA 1
ATOM 4079 C C . VAL A 1 531 ? 13.035 -24.158 -31.584 1.00 70.50 531 VAL A C 1
ATOM 4081 O O . VAL A 1 531 ? 12.636 -24.938 -30.719 1.00 70.50 531 VAL A O 1
ATOM 4084 N N . ASP A 1 532 ? 13.656 -24.551 -32.704 1.00 56.97 532 ASP A N 1
ATOM 4085 C CA . ASP A 1 532 ? 13.658 -25.935 -33.220 1.00 56.97 532 ASP A CA 1
ATOM 4086 C C . ASP A 1 532 ? 15.041 -26.628 -33.239 1.00 56.97 532 ASP A C 1
ATOM 4088 O O . ASP A 1 532 ? 15.217 -27.663 -33.881 1.00 56.97 532 ASP A O 1
ATOM 4092 N N . ALA A 1 533 ? 16.052 -26.104 -32.535 1.00 54.97 533 ALA A N 1
ATOM 4093 C CA . ALA A 1 533 ? 17.355 -26.775 -32.443 1.00 54.97 533 ALA A CA 1
ATOM 4094 C C . ALA A 1 533 ? 17.275 -28.007 -31.504 1.00 54.97 533 ALA A C 1
ATOM 4096 O O . ALA A 1 533 ? 16.970 -27.835 -30.319 1.00 54.97 533 ALA A O 1
ATOM 4097 N N . PRO A 1 534 ? 17.559 -29.246 -31.961 1.00 38.50 534 PRO A N 1
ATOM 4098 C CA . PRO A 1 534 ? 17.465 -30.427 -31.104 1.00 38.50 534 PRO A CA 1
ATOM 4099 C C . PRO A 1 534 ? 18.450 -30.358 -29.922 1.00 38.50 534 PRO A C 1
ATOM 4101 O O . PRO A 1 534 ? 19.653 -30.210 -30.123 1.00 38.50 534 PRO A O 1
ATOM 4104 N N . GLY A 1 535 ? 17.954 -30.529 -28.689 1.00 43.88 535 GLY A N 1
ATOM 4105 C CA . GLY A 1 535 ? 18.764 -30.998 -27.555 1.00 43.88 535 GLY A CA 1
ATOM 4106 C C . GLY A 1 535 ? 19.330 -29.996 -26.535 1.00 43.88 535 GLY A C 1
ATOM 4107 O O . GLY A 1 535 ? 20.071 -30.446 -25.669 1.00 43.88 535 GLY A O 1
ATOM 4108 N N . THR A 1 536 ? 19.024 -28.692 -26.525 1.00 41.12 536 THR A N 1
ATOM 4109 C CA . THR A 1 536 ? 19.358 -27.837 -25.350 1.00 41.12 536 THR A CA 1
ATOM 4110 C C . THR A 1 536 ? 18.627 -26.487 -25.348 1.00 41.12 536 THR A C 1
ATOM 4112 O O . THR A 1 536 ? 18.519 -25.858 -26.400 1.00 41.12 536 THR A O 1
ATOM 4115 N N . PRO A 1 537 ? 18.204 -25.967 -24.176 1.00 48.53 537 PRO A N 1
ATOM 4116 C CA . PRO A 1 537 ? 17.907 -24.549 -24.002 1.00 48.53 537 PRO A CA 1
ATOM 4117 C C . PRO A 1 537 ? 19.210 -23.755 -24.193 1.00 48.53 537 PRO A C 1
ATOM 4119 O O . PRO A 1 537 ? 20.070 -23.758 -23.315 1.00 48.53 537 PRO A O 1
ATOM 4122 N N . ARG A 1 538 ? 19.398 -23.109 -25.348 1.00 59.06 538 ARG A N 1
ATOM 4123 C CA . ARG A 1 538 ? 20.573 -22.259 -25.577 1.00 59.06 538 ARG A CA 1
ATOM 4124 C C . ARG A 1 538 ? 20.285 -20.866 -25.039 1.00 59.06 538 ARG A C 1
ATOM 4126 O O . ARG A 1 538 ? 19.503 -20.121 -25.624 1.00 59.06 538 ARG A O 1
ATOM 4133 N N . THR A 1 539 ? 20.911 -20.504 -23.924 1.00 57.44 539 THR A N 1
ATOM 4134 C CA . THR A 1 539 ? 20.914 -19.109 -23.480 1.00 57.44 539 THR A CA 1
ATOM 4135 C C . THR A 1 539 ? 21.721 -18.291 -24.487 1.00 57.44 539 THR A C 1
ATOM 4137 O O . THR A 1 539 ? 22.891 -18.597 -24.727 1.00 57.44 539 THR A O 1
ATOM 4140 N N . ALA A 1 540 ? 21.091 -17.280 -25.085 1.00 65.00 540 ALA A N 1
ATOM 4141 C CA . ALA A 1 540 ? 21.734 -16.299 -25.951 1.00 65.00 540 ALA A CA 1
ATOM 4142 C C . ALA A 1 540 ? 21.847 -14.982 -25.181 1.00 65.00 540 ALA A C 1
ATOM 4144 O O . ALA A 1 540 ? 20.830 -14.375 -24.852 1.00 65.00 540 ALA A O 1
ATOM 4145 N N . LEU A 1 541 ? 23.074 -14.560 -24.865 1.00 69.00 541 LEU A N 1
ATOM 4146 C CA . LEU A 1 541 ? 23.307 -13.286 -24.184 1.00 69.00 541 LEU A CA 1
ATOM 4147 C C . LEU A 1 541 ? 23.940 -12.252 -25.123 1.00 69.00 541 LEU A C 1
ATOM 4149 O O . LEU A 1 541 ? 24.816 -12.623 -25.915 1.00 69.00 541 LEU A O 1
ATOM 4153 N N . PRO A 1 542 ? 23.524 -10.971 -25.024 1.00 79.06 542 PRO A N 1
ATOM 4154 C CA . PRO A 1 542 ? 24.152 -9.868 -25.742 1.00 79.06 542 PRO A CA 1
ATOM 4155 C C . PRO A 1 542 ? 25.658 -9.816 -25.474 1.00 79.06 542 PRO A C 1
ATOM 4157 O O . PRO A 1 542 ? 26.084 -9.812 -24.319 1.00 79.06 542 PRO A O 1
ATOM 4160 N N . PHE A 1 543 ? 26.460 -9.751 -26.533 1.00 77.19 543 PHE A N 1
ATOM 4161 C CA . PHE A 1 543 ? 27.919 -9.651 -26.436 1.00 77.19 543 PHE A CA 1
ATOM 4162 C C . PHE A 1 543 ? 28.448 -8.365 -27.077 1.00 77.19 543 PHE A C 1
ATOM 4164 O O . PHE A 1 543 ? 29.202 -7.610 -26.461 1.00 77.19 543 PHE A O 1
ATOM 4171 N N . ALA A 1 544 ? 28.002 -8.077 -28.298 1.00 87.62 544 ALA A N 1
ATOM 4172 C CA . ALA A 1 544 ? 28.391 -6.879 -29.029 1.00 87.62 544 ALA A CA 1
ATOM 4173 C C . ALA A 1 544 ? 27.282 -6.433 -29.983 1.00 87.62 544 ALA A C 1
ATOM 4175 O O . ALA A 1 544 ? 26.399 -7.212 -30.338 1.00 87.62 544 ALA A O 1
ATOM 4176 N N . LEU A 1 545 ? 27.339 -5.181 -30.410 1.00 92.19 545 LEU A N 1
ATOM 4177 C CA . LEU A 1 545 ? 26.483 -4.604 -31.431 1.00 92.19 545 LEU A CA 1
ATOM 4178 C C . LEU A 1 545 ? 27.350 -3.795 -32.394 1.00 92.19 545 LEU A C 1
ATOM 4180 O O . LEU A 1 545 ? 28.085 -2.895 -31.977 1.00 92.19 545 LEU A O 1
ATOM 4184 N N . GLY A 1 546 ? 27.257 -4.125 -33.681 1.00 90.44 546 GLY A N 1
ATOM 4185 C CA . GLY A 1 546 ? 27.982 -3.427 -34.737 1.00 90.44 546 GLY A CA 1
ATOM 4186 C C . GLY A 1 546 ? 27.535 -1.975 -34.866 1.00 90.44 546 GLY A C 1
ATOM 4187 O O . GLY A 1 546 ? 28.361 -1.066 -34.764 1.00 90.44 546 GLY A O 1
ATOM 4188 N N . GLU A 1 547 ? 26.233 -1.751 -35.036 1.00 93.25 547 GLU A N 1
ATOM 4189 C CA . GLU A 1 547 ? 25.664 -0.414 -35.210 1.00 93.25 547 GLU A CA 1
ATOM 4190 C C . GLU A 1 547 ? 24.229 -0.309 -34.679 1.00 93.25 547 GLU A C 1
ATOM 4192 O O . GLU A 1 547 ? 23.426 -1.227 -34.836 1.00 93.25 547 GLU A O 1
ATOM 4197 N N . LEU A 1 548 ? 23.920 0.828 -34.055 1.00 93.62 548 LEU A N 1
ATOM 4198 C CA . LEU A 1 548 ? 22.584 1.267 -33.669 1.00 93.62 548 LEU A CA 1
ATOM 4199 C C . LEU A 1 548 ? 22.274 2.579 -34.386 1.00 93.62 548 LEU A C 1
ATOM 4201 O O . LEU A 1 548 ? 22.928 3.596 -34.137 1.00 93.62 548 LEU A O 1
ATOM 4205 N N . GLU A 1 549 ? 21.237 2.572 -35.210 1.00 91.50 549 GLU A N 1
ATOM 4206 C CA . GLU A 1 549 ? 20.681 3.769 -35.831 1.00 91.50 549 GLU A CA 1
ATOM 4207 C C . GLU A 1 549 ? 19.335 4.102 -35.192 1.00 91.50 549 GLU A C 1
ATOM 4209 O O . GLU A 1 549 ? 18.435 3.262 -35.112 1.00 91.50 549 GLU A O 1
ATOM 4214 N N . VAL A 1 550 ? 19.198 5.349 -34.748 1.00 90.06 550 VAL A N 1
ATOM 4215 C CA . VAL A 1 550 ? 17.954 5.888 -34.198 1.00 90.06 550 VAL A CA 1
ATOM 4216 C C . VAL A 1 550 ? 17.369 6.849 -35.225 1.00 90.06 550 VAL A C 1
ATOM 4218 O O . VAL A 1 550 ? 17.837 7.980 -35.356 1.00 90.06 550 VAL A O 1
ATOM 4221 N N . LEU A 1 551 ? 16.374 6.383 -35.978 1.00 88.62 551 LEU A N 1
ATOM 4222 C CA . LEU A 1 551 ? 15.678 7.184 -36.990 1.00 88.62 551 LEU A CA 1
ATOM 4223 C C . LEU A 1 551 ? 14.581 8.026 -36.335 1.00 88.62 551 LEU A C 1
ATOM 4225 O O . LEU A 1 551 ? 14.403 9.199 -36.658 1.00 88.62 551 LEU A O 1
ATOM 4229 N N . ARG A 1 552 ? 13.865 7.415 -35.387 1.00 88.69 552 ARG A N 1
ATOM 4230 C CA . ARG A 1 552 ? 12.818 8.016 -34.553 1.00 88.69 552 ARG A CA 1
ATOM 4231 C C . ARG A 1 552 ? 12.849 7.376 -33.160 1.00 88.69 552 ARG A C 1
ATOM 4233 O O . ARG A 1 552 ? 13.433 6.299 -33.010 1.00 88.69 552 ARG A O 1
ATOM 4240 N N . PRO A 1 553 ? 12.225 7.995 -32.142 1.00 90.94 553 PRO A N 1
ATOM 4241 C CA . PRO A 1 553 ? 12.030 7.339 -30.854 1.00 90.94 553 PRO A CA 1
ATOM 4242 C C . PRO A 1 553 ? 11.392 5.955 -31.011 1.00 90.94 553 PRO A C 1
ATOM 4244 O O . PRO A 1 553 ? 10.537 5.747 -31.876 1.00 90.94 553 PRO A O 1
ATOM 4247 N N . ALA A 1 554 ? 11.823 5.007 -30.180 1.00 92.44 554 ALA A N 1
ATOM 4248 C CA . ALA A 1 554 ? 11.235 3.678 -30.124 1.00 92.44 554 ALA A CA 1
ATOM 4249 C C . ALA A 1 554 ? 9.731 3.799 -29.809 1.00 92.44 554 ALA A C 1
ATOM 4251 O O . ALA A 1 554 ? 9.371 4.516 -28.872 1.00 92.44 554 ALA A O 1
ATOM 4252 N N . PRO A 1 555 ? 8.850 3.136 -30.575 1.00 93.94 555 PRO A N 1
ATOM 4253 C CA . PRO A 1 555 ? 7.415 3.314 -30.414 1.00 93.94 555 PRO A CA 1
ATOM 4254 C C . PRO A 1 555 ? 6.891 2.574 -29.175 1.00 93.94 555 PRO A C 1
ATOM 4256 O O . PRO A 1 555 ? 7.403 1.518 -28.813 1.00 93.94 555 PRO A O 1
ATOM 4259 N N . ASP A 1 556 ? 5.814 3.079 -28.568 1.00 94.81 556 ASP A N 1
ATOM 4260 C CA . ASP A 1 556 ? 5.116 2.396 -27.464 1.00 94.81 556 ASP A CA 1
ATOM 4261 C C . ASP A 1 556 ? 4.421 1.104 -27.924 1.00 94.81 556 ASP A C 1
ATOM 4263 O O . ASP A 1 556 ? 4.209 0.181 -27.137 1.00 94.81 556 ASP A O 1
ATOM 4267 N N . THR A 1 557 ? 4.049 1.031 -29.200 1.00 96.94 557 THR A N 1
ATOM 4268 C CA . THR A 1 557 ? 3.499 -0.156 -29.856 1.00 96.94 557 THR A CA 1
ATOM 4269 C C . THR A 1 557 ? 4.115 -0.291 -31.235 1.00 96.94 557 THR A C 1
ATOM 4271 O O . THR A 1 557 ? 4.146 0.665 -32.005 1.00 96.94 557 THR A O 1
ATOM 4274 N N . GLY A 1 558 ? 4.605 -1.481 -31.560 1.00 97.25 558 GLY A N 1
ATOM 4275 C CA . GLY A 1 558 ? 5.206 -1.715 -32.864 1.00 97.25 558 GLY A CA 1
ATOM 4276 C C . GLY A 1 558 ? 5.507 -3.175 -33.163 1.00 97.25 558 GLY A C 1
ATOM 4277 O O . GLY A 1 558 ? 5.000 -4.097 -32.510 1.00 97.25 558 GLY A O 1
ATOM 4278 N N . TRP A 1 559 ? 6.346 -3.379 -34.164 1.00 98.38 559 TRP A N 1
ATOM 4279 C CA . TRP A 1 559 ? 6.830 -4.686 -34.574 1.00 98.38 559 TRP A CA 1
ATOM 4280 C C . TRP A 1 559 ? 8.351 -4.697 -34.579 1.00 98.38 559 TRP A C 1
ATOM 4282 O O . TRP A 1 559 ? 8.988 -3.689 -34.863 1.00 98.38 559 TRP A O 1
ATOM 4292 N N . VAL A 1 560 ? 8.943 -5.847 -34.280 1.00 98.38 560 VAL A N 1
ATOM 4293 C CA . VAL A 1 560 ? 10.367 -6.081 -34.528 1.00 98.38 560 VAL A CA 1
ATOM 4294 C C . VAL A 1 560 ? 10.517 -7.213 -35.528 1.00 98.38 560 VAL A C 1
ATOM 4296 O O . VAL A 1 560 ? 9.857 -8.249 -35.413 1.00 98.38 560 VAL A O 1
ATOM 4299 N N . VAL A 1 561 ? 11.396 -7.010 -36.500 1.00 98.12 561 VAL A N 1
ATOM 4300 C CA . VAL A 1 561 ? 11.837 -8.035 -37.445 1.00 98.12 561 VAL A CA 1
ATOM 4301 C C . VAL A 1 561 ? 13.275 -8.385 -37.097 1.00 98.12 561 VAL A C 1
ATOM 4303 O O . VAL A 1 561 ? 14.133 -7.507 -37.110 1.00 98.12 561 VAL A O 1
ATOM 4306 N N . VAL A 1 562 ? 13.534 -9.653 -36.786 1.00 96.94 562 VAL A N 1
ATOM 4307 C CA . VAL A 1 562 ? 14.862 -10.178 -36.447 1.00 96.94 562 VAL A CA 1
ATOM 4308 C C . VAL A 1 562 ? 15.300 -11.140 -37.545 1.00 96.94 562 VAL A C 1
ATOM 4310 O O . VAL A 1 562 ? 14.554 -12.050 -37.904 1.00 96.94 562 VAL A O 1
ATOM 4313 N N . ARG A 1 563 ? 16.511 -10.963 -38.070 1.00 95.25 563 ARG A N 1
ATOM 4314 C CA . ARG A 1 563 ? 17.101 -11.806 -39.122 1.00 95.25 563 ARG A CA 1
ATOM 4315 C C . ARG A 1 563 ? 18.540 -12.153 -38.769 1.00 95.25 563 ARG A C 1
ATOM 4317 O O . ARG A 1 563 ? 19.187 -11.393 -38.055 1.00 95.25 563 ARG A O 1
ATOM 4324 N N . PHE A 1 564 ? 19.060 -13.259 -39.291 1.00 92.19 564 PHE A N 1
ATOM 4325 C CA . PHE A 1 564 ? 20.512 -13.457 -39.317 1.00 92.19 564 PHE A CA 1
ATOM 4326 C C . PHE A 1 564 ? 21.161 -12.423 -40.244 1.00 92.19 564 PHE A C 1
ATOM 4328 O O . PHE A 1 564 ? 20.620 -12.140 -41.315 1.00 92.19 564 PHE A O 1
ATOM 4335 N N . ALA A 1 565 ? 22.288 -11.854 -39.817 1.00 91.31 565 ALA A N 1
ATOM 4336 C CA . ALA A 1 565 ? 23.083 -10.957 -40.650 1.00 91.31 565 ALA A CA 1
ATOM 4337 C C . ALA A 1 565 ? 23.633 -11.717 -41.870 1.00 91.31 565 ALA A C 1
ATOM 4339 O O . ALA A 1 565 ? 23.837 -12.931 -41.808 1.00 91.31 565 ALA A O 1
ATOM 4340 N N . GLU A 1 566 ? 23.888 -11.023 -42.981 1.00 86.81 566 GLU A N 1
ATOM 4341 C CA . GLU A 1 566 ? 24.384 -11.662 -44.214 1.00 86.81 566 GLU A CA 1
ATOM 4342 C C . GLU A 1 566 ? 25.724 -12.385 -44.018 1.00 86.81 566 GLU A C 1
ATOM 4344 O O . GLU A 1 566 ? 25.982 -13.398 -44.664 1.00 86.81 566 GLU A O 1
ATOM 4349 N N . ASP A 1 567 ? 26.555 -11.888 -43.102 1.00 83.69 567 ASP A N 1
ATOM 4350 C CA . ASP A 1 567 ? 27.859 -12.446 -42.751 1.00 83.69 567 ASP A 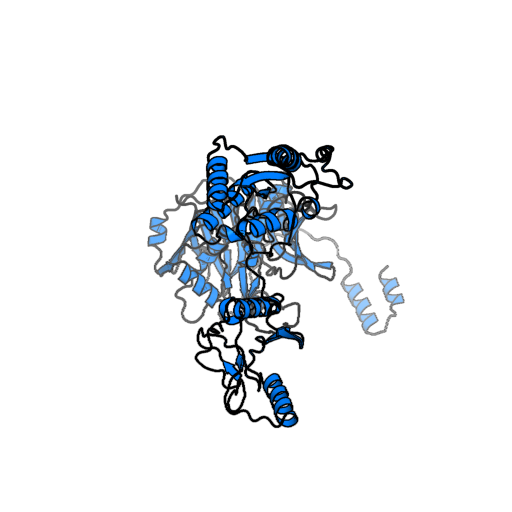CA 1
ATOM 4351 C C . ASP A 1 567 ? 27.826 -13.349 -41.496 1.00 83.69 567 ASP A C 1
ATOM 4353 O O . ASP A 1 567 ? 28.875 -13.691 -40.928 1.00 83.69 567 ASP A O 1
ATOM 4357 N N . ASP A 1 568 ? 26.632 -13.746 -41.043 1.00 84.25 568 ASP A N 1
ATOM 4358 C CA . ASP A 1 568 ? 26.458 -14.746 -39.989 1.00 84.25 568 ASP A CA 1
ATOM 4359 C C . ASP A 1 568 ? 26.957 -16.124 -40.441 1.00 84.25 568 ASP A C 1
ATOM 4361 O O . ASP A 1 568 ? 26.790 -16.549 -41.584 1.00 84.25 568 ASP A O 1
ATOM 4365 N N . HIS A 1 569 ? 27.542 -16.851 -39.498 1.00 79.31 569 HIS A N 1
ATOM 4366 C CA . HIS A 1 569 ? 27.974 -18.229 -39.669 1.00 79.31 569 HIS A CA 1
ATOM 4367 C C . HIS A 1 569 ? 27.550 -19.033 -38.443 1.00 79.31 569 HIS A C 1
ATOM 4369 O O . HIS A 1 569 ? 27.449 -18.518 -37.329 1.00 79.31 569 HIS A O 1
ATOM 4375 N N . VAL A 1 570 ? 27.268 -20.319 -38.648 1.00 76.75 570 VAL A N 1
ATOM 4376 C CA . VAL A 1 570 ? 26.905 -21.213 -37.547 1.00 76.75 570 VAL A CA 1
ATOM 4377 C C . VAL A 1 570 ? 28.128 -21.395 -36.649 1.00 76.75 570 VAL A C 1
ATOM 4379 O O . VAL A 1 570 ? 29.175 -21.825 -37.114 1.00 76.75 570 VAL A O 1
ATOM 4382 N N . GLY A 1 571 ? 27.988 -21.070 -35.366 1.00 72.81 571 GLY A N 1
ATOM 4383 C CA . GLY A 1 571 ? 29.069 -21.162 -34.390 1.00 72.81 571 GLY A CA 1
ATOM 4384 C C . GLY A 1 571 ? 28.631 -20.715 -32.996 1.00 72.81 571 GLY A C 1
ATOM 4385 O O . GLY A 1 571 ? 27.440 -20.521 -32.731 1.00 72.81 571 GLY A O 1
ATOM 4386 N N . ALA A 1 572 ? 29.602 -20.542 -32.096 1.00 74.25 572 ALA A N 1
ATOM 4387 C CA . ALA A 1 572 ? 29.361 -20.127 -30.710 1.00 74.25 572 ALA A CA 1
ATOM 4388 C C . ALA A 1 572 ? 28.765 -18.710 -30.591 1.00 74.25 572 ALA A C 1
ATOM 4390 O O . ALA A 1 572 ? 28.052 -18.413 -29.628 1.00 74.25 572 ALA A O 1
ATOM 4391 N N . VAL A 1 573 ? 29.025 -17.845 -31.574 1.00 81.56 573 VAL A N 1
ATOM 4392 C CA . VAL A 1 573 ? 28.466 -16.493 -31.684 1.00 81.56 573 VAL A CA 1
ATOM 4393 C C . VAL A 1 573 ? 27.602 -16.423 -32.939 1.00 81.56 573 VAL A C 1
ATOM 4395 O O . VAL A 1 573 ? 28.036 -16.847 -34.003 1.00 81.56 573 VAL A O 1
ATOM 4398 N N . ARG A 1 574 ? 26.387 -15.887 -32.810 1.00 86.81 574 ARG A N 1
ATOM 4399 C CA . ARG A 1 574 ? 25.469 -15.630 -33.928 1.00 86.81 574 ARG A CA 1
ATOM 4400 C C . ARG A 1 574 ? 25.280 -14.130 -34.099 1.00 86.81 574 ARG A C 1
ATOM 4402 O O . ARG A 1 574 ? 25.149 -13.425 -33.097 1.00 86.81 574 ARG A O 1
ATOM 4409 N N . ARG A 1 575 ? 25.251 -13.649 -35.340 1.00 90.75 575 ARG A N 1
ATOM 4410 C CA . ARG A 1 575 ? 25.056 -12.241 -35.702 1.00 90.75 575 ARG A CA 1
ATOM 4411 C C . ARG A 1 575 ? 23.677 -12.016 -36.299 1.00 90.75 575 ARG A C 1
ATOM 4413 O O . ARG A 1 575 ? 23.244 -12.727 -37.201 1.00 90.75 575 ARG A O 1
ATOM 4420 N N . LEU A 1 576 ? 22.990 -11.021 -35.758 1.00 93.44 576 LEU A N 1
ATOM 4421 C CA . LEU A 1 576 ? 21.590 -10.732 -36.013 1.00 93.44 576 LEU A CA 1
ATOM 4422 C C . LEU A 1 576 ? 21.406 -9.265 -36.387 1.00 93.44 576 LEU A C 1
ATOM 4424 O O . LEU A 1 576 ? 22.059 -8.381 -35.836 1.00 93.44 576 LEU A O 1
ATOM 4428 N N . ASP A 1 577 ? 20.443 -9.020 -37.258 1.00 96.56 577 ASP A N 1
ATOM 4429 C CA . ASP A 1 577 ? 19.976 -7.696 -37.624 1.00 96.56 577 ASP A CA 1
ATOM 4430 C C . ASP A 1 577 ? 18.524 -7.533 -37.181 1.00 96.56 577 ASP A C 1
ATOM 4432 O O . ASP A 1 577 ? 17.685 -8.401 -37.437 1.00 96.56 577 ASP A O 1
ATOM 4436 N N . LEU A 1 578 ? 18.233 -6.418 -36.513 1.00 97.19 578 LEU A N 1
ATOM 4437 C CA . LEU A 1 578 ? 16.905 -6.094 -36.009 1.00 97.19 578 LEU A CA 1
ATOM 4438 C C . LEU A 1 578 ? 16.439 -4.755 -36.572 1.00 97.19 578 LEU A C 1
ATOM 4440 O O . LEU A 1 578 ? 17.173 -3.768 -36.527 1.00 97.19 578 LEU A O 1
ATOM 4444 N N . ASP A 1 579 ? 15.201 -4.712 -37.049 1.00 97.56 579 ASP A N 1
ATOM 4445 C CA . ASP A 1 579 ? 14.498 -3.472 -37.372 1.00 97.56 579 ASP A CA 1
ATOM 4446 C C . ASP A 1 579 ? 13.247 -3.385 -36.488 1.00 97.56 579 ASP A C 1
ATOM 4448 O O . ASP A 1 579 ? 12.359 -4.237 -36.566 1.00 97.56 579 ASP A O 1
ATOM 4452 N N . LEU A 1 580 ? 13.204 -2.373 -35.617 1.00 97.38 580 LEU A N 1
ATOM 4453 C CA . LEU A 1 580 ? 12.059 -2.027 -34.778 1.00 97.38 580 LEU A CA 1
ATOM 4454 C C . LEU A 1 580 ? 11.256 -0.933 -35.484 1.00 97.38 580 LEU A C 1
ATOM 4456 O O . LEU A 1 580 ? 11.766 0.167 -35.704 1.00 97.38 580 LEU A O 1
ATOM 4460 N N . CYS A 1 581 ? 10.007 -1.227 -35.814 1.00 96.62 581 CYS A N 1
ATOM 4461 C CA . CYS A 1 581 ? 9.096 -0.349 -36.536 1.00 96.62 581 CYS A CA 1
ATOM 4462 C C . CYS A 1 581 ? 7.792 -0.110 -35.769 1.00 96.62 581 CYS A C 1
ATOM 4464 O O . CYS A 1 581 ? 7.474 -0.819 -34.814 1.00 96.62 581 CYS A O 1
ATOM 4466 N N . ASP A 1 582 ? 7.054 0.919 -36.171 1.00 95.69 582 ASP A N 1
ATOM 4467 C CA . ASP A 1 582 ? 5.709 1.205 -35.665 1.00 95.69 582 ASP A CA 1
ATOM 4468 C C . ASP A 1 582 ? 4.641 0.254 -36.252 1.00 95.69 582 ASP A C 1
ATOM 4470 O O . ASP A 1 582 ? 4.944 -0.723 -36.944 1.00 95.69 582 ASP A O 1
ATOM 4474 N N . ASP A 1 583 ? 3.366 0.513 -35.946 1.00 95.88 583 ASP A N 1
ATOM 4475 C CA . ASP A 1 583 ? 2.228 -0.289 -36.425 1.00 95.88 583 ASP A CA 1
ATOM 4476 C C . ASP A 1 583 ? 2.035 -0.238 -37.947 1.00 95.88 583 ASP A C 1
ATOM 4478 O O . ASP A 1 583 ? 1.443 -1.148 -38.531 1.00 95.88 583 ASP A O 1
ATOM 4482 N N . ASP A 1 584 ? 2.583 0.796 -38.576 1.00 94.19 584 ASP A N 1
ATOM 4483 C CA . ASP A 1 584 ? 2.535 1.071 -40.004 1.00 94.19 584 ASP A CA 1
ATOM 4484 C C . ASP A 1 584 ? 3.715 0.434 -40.768 1.00 94.19 584 ASP A C 1
ATOM 4486 O O . ASP A 1 584 ? 3.751 0.450 -42.005 1.00 94.19 584 ASP A O 1
ATOM 4490 N N . GLY A 1 585 ? 4.666 -0.162 -40.042 1.00 94.75 585 GLY A N 1
ATOM 4491 C CA . GLY A 1 585 ? 5.856 -0.808 -40.584 1.00 94.75 585 GLY A CA 1
ATOM 4492 C C . GLY A 1 585 ? 7.003 0.151 -40.887 1.00 94.75 585 GLY A C 1
ATOM 4493 O O . GLY A 1 585 ? 7.995 -0.276 -41.476 1.00 94.75 585 GLY A O 1
ATOM 4494 N N . GLU A 1 586 ? 6.915 1.423 -40.500 1.00 95.44 586 GLU A N 1
ATOM 4495 C CA . GLU A 1 586 ? 8.012 2.374 -40.680 1.00 95.44 586 GLU A CA 1
ATOM 4496 C C . GLU A 1 586 ? 9.101 2.152 -39.627 1.00 95.44 586 GLU A C 1
ATOM 4498 O O . GLU A 1 586 ? 8.839 2.141 -38.421 1.00 95.44 586 GLU A O 1
ATOM 4503 N N . VAL A 1 587 ? 10.346 1.985 -40.072 1.00 95.25 587 VAL A N 1
ATOM 4504 C CA . VAL A 1 587 ? 11.476 1.682 -39.186 1.00 95.25 587 VAL A CA 1
ATOM 4505 C C . VAL A 1 587 ? 11.795 2.883 -38.288 1.00 95.25 587 VAL A C 1
ATOM 4507 O O . VAL A 1 587 ? 12.024 3.998 -38.757 1.00 95.25 587 VAL A O 1
ATOM 4510 N N . CYS A 1 588 ? 11.828 2.650 -36.976 1.00 93.38 588 CYS A N 1
ATOM 4511 C CA . CYS A 1 588 ? 12.169 3.644 -35.956 1.00 93.38 588 CYS A CA 1
ATOM 4512 C C . CYS A 1 588 ? 13.600 3.461 -35.446 1.00 93.38 588 CYS A C 1
ATOM 4514 O O . CYS A 1 588 ? 14.340 4.435 -35.314 1.00 93.38 588 CYS A O 1
ATOM 4516 N N . VAL A 1 589 ? 14.001 2.216 -35.174 1.00 94.06 589 VAL A N 1
ATOM 4517 C CA . VAL A 1 589 ? 15.324 1.879 -34.634 1.00 94.06 589 VAL A CA 1
ATOM 4518 C C . VAL A 1 589 ? 15.872 0.664 -35.367 1.00 94.06 589 VAL A C 1
ATOM 4520 O O . VAL A 1 589 ? 15.153 -0.310 -35.587 1.00 94.06 589 VAL A O 1
ATOM 4523 N N . ARG A 1 590 ? 17.156 0.703 -35.710 1.00 94.50 590 ARG A N 1
ATOM 4524 C CA . ARG A 1 590 ? 17.845 -0.377 -36.412 1.00 94.50 590 ARG A CA 1
ATOM 4525 C C . ARG A 1 590 ? 19.086 -0.803 -35.651 1.00 94.50 590 ARG A C 1
ATOM 4527 O O . ARG A 1 590 ? 19.896 0.029 -35.256 1.00 94.50 590 ARG A O 1
ATOM 4534 N N . LEU A 1 591 ? 19.235 -2.108 -35.482 1.00 95.25 591 LEU A N 1
ATOM 4535 C CA . LEU A 1 591 ? 20.393 -2.742 -34.873 1.00 95.25 591 LEU A CA 1
ATOM 4536 C C . LEU A 1 591 ? 21.020 -3.644 -35.928 1.00 95.25 591 LEU A C 1
ATOM 4538 O O . LEU A 1 591 ? 20.361 -4.560 -36.420 1.00 95.25 591 LEU A O 1
ATOM 4542 N N . ARG A 1 592 ? 22.274 -3.381 -36.293 1.00 94.88 592 ARG A N 1
ATOM 4543 C CA . ARG A 1 592 ? 23.028 -4.198 -37.249 1.00 94.88 592 ARG A CA 1
ATOM 4544 C C . ARG A 1 592 ? 24.197 -4.897 -36.571 1.00 94.88 592 ARG A C 1
ATOM 4546 O O . ARG A 1 592 ? 24.896 -4.300 -35.747 1.00 94.88 592 ARG A O 1
ATOM 4553 N N . GLY A 1 593 ? 24.411 -6.163 -36.912 1.00 91.56 593 GLY A N 1
ATOM 4554 C CA . GLY A 1 593 ? 25.487 -6.980 -36.351 1.00 91.56 593 GLY A CA 1
ATOM 4555 C C . GLY A 1 593 ? 25.358 -7.197 -34.839 1.00 91.56 593 GLY A C 1
ATOM 4556 O O . GLY A 1 593 ? 26.362 -7.203 -34.122 1.00 91.56 593 GLY A O 1
ATOM 4557 N N . PHE A 1 594 ? 24.133 -7.335 -34.331 1.00 92.94 594 PHE A N 1
ATOM 4558 C CA . PHE A 1 594 ? 23.877 -7.714 -32.946 1.00 92.94 594 PHE A CA 1
ATOM 4559 C C . PHE A 1 594 ? 24.360 -9.146 -32.705 1.00 92.94 594 PHE A C 1
ATOM 4561 O O . PHE A 1 594 ? 23.850 -10.102 -33.280 1.00 92.94 594 PHE A O 1
ATOM 4568 N N . SER A 1 595 ? 25.378 -9.292 -31.869 1.00 88.38 595 SER A N 1
ATOM 4569 C CA . SER A 1 595 ? 26.055 -10.558 -31.618 1.00 88.38 595 SER A CA 1
ATOM 4570 C C . SER A 1 595 ? 25.558 -11.176 -30.317 1.00 88.38 595 SER A C 1
ATOM 4572 O O . SER A 1 595 ? 25.712 -10.581 -29.245 1.00 88.38 595 SER A O 1
ATOM 4574 N N . VAL A 1 596 ? 25.017 -12.390 -30.407 1.00 83.44 596 VAL A N 1
ATOM 4575 C CA . VAL A 1 596 ? 24.611 -13.203 -29.255 1.00 83.44 596 VAL A CA 1
ATOM 4576 C C . VAL A 1 596 ? 25.523 -14.410 -29.109 1.00 83.44 596 VAL A C 1
ATOM 4578 O O . VAL A 1 596 ? 25.806 -15.113 -30.079 1.00 83.44 596 VAL A O 1
ATOM 4581 N N . ARG A 1 597 ? 25.988 -14.674 -27.886 1.00 76.25 597 ARG A N 1
ATOM 4582 C CA . ARG A 1 597 ? 26.755 -15.889 -27.584 1.00 76.25 597 ARG A CA 1
ATOM 4583 C C . ARG A 1 597 ? 25.800 -16.997 -27.164 1.00 76.25 597 ARG A C 1
ATOM 4585 O O . ARG A 1 597 ? 25.031 -16.796 -26.230 1.00 76.25 597 ARG A O 1
ATOM 4592 N N . THR A 1 598 ? 25.863 -18.148 -27.829 1.00 67.25 598 THR A N 1
ATOM 4593 C CA . THR A 1 598 ? 25.034 -19.318 -27.511 1.00 67.25 598 THR A CA 1
ATOM 4594 C C . THR A 1 598 ? 25.783 -20.272 -26.582 1.00 67.25 598 THR A C 1
ATOM 4596 O O . THR A 1 598 ? 26.919 -20.652 -26.851 1.00 67.25 598 THR A O 1
ATOM 4599 N N . LEU A 1 599 ? 25.161 -20.653 -25.466 1.00 59.34 599 LEU A N 1
ATOM 4600 C CA . LEU A 1 599 ? 25.712 -21.639 -24.532 1.00 59.34 599 LEU A CA 1
ATOM 4601 C C . LEU A 1 599 ? 25.276 -23.059 -24.929 1.00 59.34 599 LEU A C 1
ATOM 4603 O O . LEU A 1 599 ? 24.077 -23.309 -25.042 1.00 59.34 599 LEU A O 1
ATOM 4607 N N . GLY A 1 600 ? 26.239 -23.973 -25.125 1.00 49.81 600 GLY A N 1
ATOM 4608 C CA . GLY A 1 600 ? 25.989 -25.400 -25.407 1.00 49.81 600 GLY A CA 1
ATOM 4609 C C . GLY A 1 600 ? 26.586 -25.979 -26.702 1.00 49.81 600 GLY A C 1
ATOM 4610 O O . GLY A 1 600 ? 26.174 -27.063 -27.100 1.00 49.81 600 GLY A O 1
ATOM 4611 N N . GLY A 1 601 ? 27.510 -25.286 -27.380 1.00 36.44 601 GLY A N 1
ATOM 4612 C CA . GLY A 1 601 ? 28.322 -25.867 -28.464 1.00 36.44 601 GLY A CA 1
ATOM 4613 C C . GLY A 1 601 ? 29.673 -26.363 -27.941 1.00 36.44 601 GLY A C 1
ATOM 4614 O O . GLY A 1 601 ? 30.241 -25.718 -27.059 1.00 36.44 601 GLY A O 1
ATOM 4615 N N . GLU A 1 602 ? 30.173 -27.493 -28.454 1.00 25.97 602 GLU A N 1
ATOM 4616 C CA . GLU A 1 602 ? 31.572 -27.890 -28.240 1.00 25.97 602 GLU A CA 1
ATOM 4617 C C . GLU A 1 602 ? 32.506 -26.751 -28.693 1.00 25.97 602 GLU A C 1
ATOM 4619 O O . GLU A 1 602 ? 32.191 -26.055 -29.662 1.00 25.97 602 GLU A O 1
ATOM 4624 N N . PRO A 1 603 ? 33.615 -26.502 -27.976 1.00 29.14 603 PRO A N 1
ATOM 4625 C CA . PRO A 1 603 ? 34.577 -25.496 -28.388 1.00 29.14 603 PRO A CA 1
ATOM 4626 C C . PRO A 1 603 ? 35.248 -25.959 -29.685 1.00 29.14 603 PRO A C 1
ATOM 4628 O O . PRO A 1 603 ? 35.990 -26.939 -29.671 1.00 29.14 603 PRO A O 1
ATOM 4631 N N . ASP A 1 604 ? 35.011 -25.251 -30.790 1.00 30.05 604 ASP A N 1
ATOM 4632 C CA . ASP A 1 604 ? 35.893 -25.361 -31.950 1.00 30.05 604 ASP A CA 1
ATOM 4633 C C . ASP A 1 604 ? 37.278 -24.863 -31.525 1.00 30.05 604 ASP A C 1
ATOM 4635 O O . ASP A 1 604 ? 37.451 -23.724 -31.078 1.00 30.05 604 ASP A O 1
ATOM 4639 N N . GLY A 1 605 ? 38.249 -25.772 -31.598 1.00 32.59 605 GLY A N 1
ATOM 4640 C CA . GLY A 1 605 ? 39.658 -25.459 -31.438 1.00 32.59 605 GLY A CA 1
ATOM 4641 C C . GLY A 1 605 ? 40.128 -24.526 -32.551 1.00 32.59 605 GLY A C 1
ATOM 4642 O O . GLY A 1 605 ? 39.744 -24.683 -33.705 1.00 32.59 605 GLY A O 1
ATOM 4643 N N . ASP A 1 606 ? 40.972 -23.573 -32.165 1.00 38.81 606 ASP A N 1
ATOM 4644 C CA . ASP A 1 606 ? 41.798 -22.727 -33.024 1.00 38.81 606 ASP A CA 1
ATOM 4645 C C . ASP A 1 606 ? 41.092 -22.027 -34.197 1.00 38.81 606 ASP A C 1
ATOM 4647 O O . ASP A 1 606 ? 41.240 -22.373 -35.367 1.00 38.81 606 ASP A O 1
ATOM 4651 N N . SER A 1 607 ? 40.447 -20.903 -33.886 1.00 28.30 607 SER A N 1
ATOM 4652 C CA . SER A 1 607 ? 40.361 -19.790 -34.833 1.00 28.30 607 SER A CA 1
ATOM 4653 C C . SER A 1 607 ? 40.641 -18.471 -34.112 1.00 28.30 607 SER A C 1
ATOM 4655 O O . SER A 1 607 ? 39.746 -17.858 -33.523 1.00 28.30 607 SER A O 1
ATOM 4657 N N . GLU A 1 608 ? 41.902 -18.034 -34.140 1.00 28.88 608 GLU A N 1
ATOM 4658 C CA . GLU A 1 608 ? 42.250 -16.638 -33.875 1.00 28.88 608 GLU A CA 1
ATOM 4659 C C . GLU A 1 608 ? 41.512 -15.729 -34.876 1.00 28.88 608 GLU A C 1
ATOM 4661 O O . GLU A 1 608 ? 41.505 -16.009 -36.078 1.00 28.88 608 GLU A O 1
ATOM 4666 N N . PRO A 1 609 ? 40.901 -14.618 -34.433 1.00 31.58 609 PRO A N 1
ATOM 4667 C CA . PRO A 1 609 ? 40.316 -13.655 -35.350 1.00 31.58 609 PRO A CA 1
ATOM 4668 C C . PRO A 1 609 ? 41.422 -12.920 -36.122 1.00 31.58 609 PRO A C 1
ATOM 4670 O O . PRO A 1 609 ? 42.227 -12.185 -35.547 1.00 31.58 609 PRO A O 1
ATOM 4673 N N . THR A 1 610 ? 41.423 -13.068 -37.447 1.00 28.52 610 THR A N 1
ATOM 4674 C CA . THR A 1 610 ? 42.190 -12.224 -38.371 1.00 28.52 610 THR A CA 1
ATOM 4675 C C . THR A 1 610 ? 41.856 -10.747 -38.151 1.00 28.52 610 THR A C 1
ATOM 4677 O O . THR A 1 610 ? 40.721 -10.313 -38.356 1.00 28.52 610 THR A O 1
ATOM 4680 N N . ARG A 1 611 ? 42.867 -9.969 -37.747 1.00 29.58 611 ARG A N 1
ATOM 4681 C CA . ARG A 1 611 ? 42.834 -8.500 -37.681 1.00 29.58 611 ARG A CA 1
ATOM 4682 C C . ARG A 1 611 ? 42.664 -7.909 -39.093 1.00 29.58 611 ARG A C 1
ATOM 4684 O O . ARG A 1 611 ? 43.371 -8.349 -40.000 1.00 29.58 611 ARG A O 1
ATOM 4691 N N . PRO A 1 612 ? 41.811 -6.891 -39.304 1.00 28.42 612 PRO A N 1
ATOM 4692 C CA . PRO A 1 612 ? 41.863 -6.083 -40.519 1.00 28.42 612 PRO A CA 1
ATOM 4693 C C . PRO A 1 612 ? 43.189 -5.313 -40.571 1.00 28.42 612 PRO A C 1
ATOM 4695 O O . PRO A 1 612 ? 43.647 -4.799 -39.552 1.00 28.42 612 PRO A O 1
ATOM 4698 N N . ALA A 1 613 ? 43.804 -5.257 -41.752 1.00 29.31 613 ALA A N 1
ATOM 4699 C CA . ALA A 1 613 ? 45.091 -4.612 -41.985 1.00 29.31 613 ALA A CA 1
ATOM 4700 C C . ALA A 1 613 ? 45.049 -3.107 -41.661 1.00 29.31 613 ALA A C 1
ATOM 4702 O O . ALA A 1 613 ? 44.315 -2.349 -42.295 1.00 29.31 613 ALA A O 1
ATOM 4703 N N . GLU A 1 614 ? 45.871 -2.682 -40.703 1.00 30.67 614 GLU A N 1
ATOM 4704 C CA . GLU A 1 614 ? 46.117 -1.276 -40.384 1.00 30.67 614 GLU A CA 1
ATOM 4705 C C . GLU A 1 614 ? 47.426 -0.841 -41.060 1.00 30.67 614 GLU A C 1
ATOM 4707 O O . GLU A 1 614 ? 48.483 -1.443 -40.859 1.00 30.67 614 GLU A O 1
ATOM 4712 N N . GLN A 1 615 ? 47.340 0.182 -41.915 1.00 29.64 615 GLN A N 1
ATOM 4713 C CA . GLN A 1 615 ? 48.502 0.884 -42.454 1.00 29.64 615 GLN A CA 1
ATOM 4714 C C . GLN A 1 615 ? 49.237 1.595 -41.313 1.00 29.64 615 GLN A C 1
ATOM 4716 O O . GLN A 1 615 ? 48.629 2.299 -40.508 1.00 29.64 615 GLN A O 1
ATOM 4721 N N . ALA A 1 616 ? 50.550 1.385 -41.264 1.00 33.50 616 ALA A N 1
ATOM 4722 C CA . ALA A 1 616 ? 51.434 1.849 -40.206 1.00 33.50 616 ALA A CA 1
ATOM 4723 C C . ALA A 1 616 ? 51.575 3.381 -40.157 1.00 33.50 616 ALA A C 1
ATOM 4725 O O . ALA A 1 616 ? 51.750 4.009 -41.204 1.00 33.50 616 ALA A O 1
ATOM 4726 N N . PRO A 1 617 ? 51.651 3.968 -38.951 1.00 28.06 617 PRO A N 1
ATOM 4727 C CA . PRO A 1 617 ? 52.439 5.160 -38.703 1.00 28.06 617 PRO A CA 1
ATOM 4728 C C . PRO A 1 617 ? 53.801 4.806 -38.072 1.00 28.06 617 PRO A C 1
ATOM 4730 O O . PRO A 1 617 ? 53.935 3.849 -37.309 1.00 28.06 617 PRO A O 1
ATOM 4733 N N . GLU A 1 618 ? 54.808 5.595 -38.444 1.00 28.67 618 GLU A N 1
ATOM 4734 C CA . GLU A 1 618 ? 56.216 5.552 -38.016 1.00 28.67 618 GLU A CA 1
ATOM 4735 C C . GLU A 1 618 ? 56.438 5.689 -36.490 1.00 28.67 618 GLU A C 1
ATOM 4737 O O . GLU A 1 618 ? 55.561 6.181 -35.774 1.00 28.67 618 GLU A O 1
ATOM 4742 N N . PRO A 1 619 ? 57.610 5.259 -35.972 1.00 32.12 619 PRO A N 1
ATOM 4743 C CA . PRO A 1 619 ? 57.801 4.959 -34.556 1.00 32.12 619 PRO A CA 1
ATOM 4744 C C . PRO A 1 619 ? 58.238 6.183 -33.736 1.00 32.12 619 PRO A C 1
ATOM 4746 O O . PRO A 1 619 ? 59.021 7.000 -34.228 1.00 32.12 619 PRO A O 1
ATOM 4749 N N . PRO A 1 620 ? 57.869 6.270 -32.444 1.00 29.62 620 PRO A N 1
ATOM 4750 C CA . PRO A 1 620 ? 58.618 7.054 -31.479 1.00 29.62 620 PRO A CA 1
ATOM 4751 C C . PRO A 1 620 ? 59.582 6.189 -30.644 1.00 29.62 620 PRO A C 1
ATOM 4753 O O . PRO A 1 620 ? 59.384 4.997 -30.427 1.00 29.62 620 PRO A O 1
ATOM 4756 N N . ALA A 1 621 ? 60.650 6.872 -30.235 1.00 29.92 621 ALA A N 1
ATOM 4757 C CA . ALA A 1 621 ? 61.866 6.484 -29.522 1.00 29.92 621 ALA A CA 1
ATOM 4758 C C . ALA A 1 621 ? 61.810 5.335 -28.490 1.00 29.92 621 ALA A C 1
ATOM 4760 O O . ALA A 1 621 ? 60.928 5.251 -27.640 1.00 29.92 621 ALA A O 1
ATOM 4761 N N . VAL A 1 622 ? 62.876 4.528 -28.537 1.00 43.75 622 VAL A N 1
ATOM 4762 C CA . VAL A 1 622 ? 63.287 3.488 -27.581 1.00 43.75 622 VAL A CA 1
ATOM 4763 C C . VAL A 1 622 ? 63.575 4.089 -26.196 1.00 43.75 622 VAL A C 1
ATOM 4765 O O . VAL A 1 622 ? 64.312 5.068 -26.103 1.00 43.75 622 VAL A O 1
ATOM 4768 N N . SER A 1 623 ? 63.052 3.462 -25.136 1.00 40.44 623 SER A N 1
ATOM 4769 C CA . SER A 1 623 ? 63.447 3.684 -23.735 1.00 40.44 623 SER A CA 1
ATOM 4770 C C . SER A 1 623 ? 63.344 2.375 -22.929 1.00 40.44 623 SER A C 1
ATOM 4772 O O . SER A 1 623 ? 62.250 1.942 -22.593 1.00 40.44 623 SER A O 1
ATOM 4774 N N . ASP A 1 624 ? 64.500 1.753 -22.670 1.00 54.59 624 ASP A N 1
ATOM 4775 C CA . ASP A 1 624 ? 64.974 1.124 -21.416 1.00 54.59 624 ASP A CA 1
ATOM 4776 C C . ASP A 1 624 ? 64.171 0.074 -20.612 1.00 54.59 624 ASP A C 1
ATOM 4778 O O . ASP A 1 624 ? 64.521 -0.206 -19.463 1.00 54.59 624 ASP A O 1
ATOM 4782 N N . ASP A 1 625 ? 63.214 -0.646 -21.200 1.00 48.31 625 ASP A N 1
ATOM 4783 C CA . ASP A 1 625 ? 62.583 -1.792 -20.504 1.00 48.31 625 ASP A CA 1
ATOM 4784 C C . ASP A 1 625 ? 63.575 -2.928 -20.158 1.00 48.31 625 ASP A C 1
ATOM 4786 O O . ASP A 1 625 ? 63.437 -3.604 -19.135 1.00 48.31 625 ASP A O 1
ATOM 4790 N N . ALA A 1 626 ? 64.617 -3.125 -20.974 1.00 49.53 626 ALA A N 1
ATOM 4791 C CA . ALA A 1 626 ? 65.612 -4.178 -20.748 1.00 49.53 626 ALA A CA 1
ATOM 4792 C C . ALA A 1 626 ? 66.515 -3.897 -19.531 1.00 49.53 626 ALA A C 1
ATOM 4794 O O . ALA A 1 626 ? 66.869 -4.821 -18.801 1.00 49.53 626 ALA A O 1
ATOM 4795 N N . HIS A 1 627 ? 66.844 -2.627 -19.274 1.00 55.38 627 HIS A N 1
ATOM 4796 C CA . HIS A 1 627 ? 67.697 -2.236 -18.148 1.00 55.38 627 HIS A CA 1
ATOM 4797 C C . HIS A 1 627 ? 66.951 -2.333 -16.807 1.00 55.38 627 HIS A C 1
ATOM 4799 O O . HIS A 1 627 ? 67.503 -2.779 -15.800 1.00 55.38 627 HIS A O 1
ATOM 4805 N N . LEU A 1 628 ? 65.657 -1.996 -16.810 1.00 51.41 628 LEU A N 1
ATOM 4806 C CA . LEU A 1 628 ? 64.767 -2.143 -15.656 1.00 51.41 628 LEU A CA 1
ATOM 4807 C C . LEU A 1 628 ? 64.586 -3.609 -15.242 1.00 51.41 628 LEU A C 1
ATOM 4809 O O . LEU A 1 628 ? 64.600 -3.915 -14.049 1.00 51.41 628 LEU A O 1
ATOM 4813 N N . LEU A 1 629 ? 64.468 -4.519 -16.212 1.00 52.59 629 LEU A N 1
ATOM 4814 C CA . LEU A 1 629 ? 64.367 -5.956 -15.948 1.00 52.59 629 LEU A CA 1
ATOM 4815 C C . LEU A 1 629 ? 65.652 -6.528 -15.328 1.00 52.59 629 LEU A C 1
ATOM 4817 O O . LEU A 1 629 ? 65.563 -7.278 -14.355 1.00 52.59 629 LEU A O 1
ATOM 4821 N N . GLU A 1 630 ? 66.836 -6.122 -15.799 1.00 60.34 630 GLU A N 1
ATOM 4822 C CA . GLU A 1 630 ? 68.115 -6.544 -15.200 1.00 60.34 630 GLU A CA 1
ATOM 4823 C C . GLU A 1 630 ? 68.271 -6.066 -13.747 1.00 60.34 630 GLU A C 1
ATOM 4825 O O . GLU A 1 630 ? 68.700 -6.831 -12.877 1.00 60.34 630 GLU A O 1
ATOM 4830 N N . LEU A 1 631 ? 67.868 -4.827 -13.450 1.00 56.97 631 LEU A N 1
ATOM 4831 C CA . LEU A 1 631 ? 67.922 -4.271 -12.095 1.00 56.97 631 LEU A CA 1
ATOM 4832 C C . LEU A 1 631 ? 66.948 -4.979 -11.132 1.00 56.97 631 LEU A C 1
ATOM 4834 O O . LEU A 1 631 ? 67.271 -5.198 -9.961 1.00 56.97 631 LEU A O 1
ATOM 4838 N N . ILE A 1 632 ? 65.773 -5.386 -11.623 1.00 55.47 632 ILE A N 1
ATOM 4839 C CA . ILE A 1 632 ? 64.778 -6.142 -10.847 1.00 55.47 632 ILE A CA 1
ATOM 4840 C C . ILE A 1 632 ? 65.274 -7.569 -10.563 1.00 55.47 632 ILE A C 1
ATOM 4842 O O . ILE A 1 632 ? 65.126 -8.067 -9.441 1.00 55.47 632 ILE A O 1
ATOM 4846 N N . GLU A 1 633 ? 65.920 -8.221 -11.531 1.00 58.72 633 GLU A N 1
ATOM 4847 C CA . GLU A 1 633 ? 66.506 -9.548 -11.324 1.00 58.72 633 GLU A CA 1
ATOM 4848 C C . GLU A 1 633 ? 67.684 -9.539 -10.338 1.00 58.72 633 GLU A C 1
ATOM 4850 O O . GLU A 1 633 ? 67.841 -10.492 -9.565 1.00 58.72 633 GLU A O 1
ATOM 4855 N N . ALA A 1 634 ? 68.483 -8.468 -10.311 1.00 61.78 634 ALA A N 1
ATOM 4856 C CA . ALA A 1 634 ? 69.590 -8.306 -9.367 1.00 61.78 634 ALA A CA 1
ATOM 4857 C C . ALA A 1 634 ? 69.110 -8.186 -7.903 1.00 61.78 634 ALA A C 1
ATOM 4859 O O . ALA A 1 634 ? 69.736 -8.747 -6.995 1.00 61.78 634 ALA A O 1
ATOM 4860 N N . ILE A 1 635 ? 67.955 -7.543 -7.661 1.00 56.75 635 ILE A N 1
ATOM 4861 C CA . ILE A 1 635 ? 67.294 -7.541 -6.339 1.00 56.75 635 ILE A CA 1
ATOM 4862 C C . ILE A 1 635 ? 66.819 -8.948 -5.974 1.00 56.75 635 ILE A C 1
ATOM 4864 O O . ILE A 1 635 ? 67.026 -9.402 -4.846 1.00 56.75 635 ILE A O 1
ATOM 4868 N N . GLY A 1 636 ? 66.204 -9.655 -6.929 1.00 50.00 636 GLY A N 1
ATOM 4869 C CA . GLY A 1 636 ? 65.729 -11.026 -6.730 1.00 50.00 636 GLY A CA 1
ATOM 4870 C C . GLY A 1 636 ? 66.846 -11.987 -6.310 1.00 50.00 636 GLY A C 1
ATOM 4871 O O . GLY A 1 636 ? 66.625 -12.870 -5.480 1.00 50.00 636 GLY A O 1
ATOM 4872 N N . ARG A 1 637 ? 68.067 -11.765 -6.814 1.00 74.12 637 ARG A N 1
ATOM 4873 C CA . ARG A 1 637 ? 69.277 -12.533 -6.476 1.00 74.12 63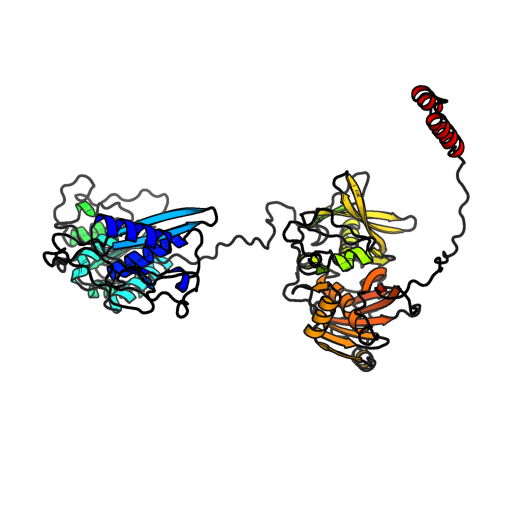7 ARG A CA 1
ATOM 4874 C C . ARG A 1 637 ? 70.022 -12.042 -5.226 1.00 74.12 637 ARG A C 1
ATOM 4876 O O . ARG A 1 637 ? 70.965 -12.701 -4.798 1.00 74.12 637 ARG A O 1
ATOM 4883 N N . ARG A 1 638 ? 69.573 -10.948 -4.590 1.00 66.31 638 ARG A N 1
ATOM 4884 C CA . ARG A 1 638 ? 70.220 -10.272 -3.439 1.00 66.31 638 ARG A CA 1
ATOM 4885 C C . ARG A 1 638 ? 71.635 -9.749 -3.717 1.00 66.31 638 ARG A C 1
ATOM 4887 O O . ARG A 1 638 ? 72.412 -9.558 -2.785 1.00 66.31 638 ARG A O 1
ATOM 4894 N N . GLU A 1 639 ? 71.964 -9.505 -4.980 1.00 67.19 639 GLU A N 1
ATOM 4895 C CA . GLU A 1 639 ? 73.264 -8.964 -5.404 1.00 67.19 639 GLU A CA 1
ATOM 4896 C C . GLU A 1 639 ? 73.307 -7.428 -5.313 1.00 67.19 639 GLU A C 1
ATOM 4898 O O . GLU A 1 639 ? 74.373 -6.827 -5.413 1.00 67.19 639 GLU A O 1
ATOM 4903 N N . MET A 1 640 ? 72.152 -6.799 -5.075 1.00 66.56 640 MET A N 1
ATOM 4904 C CA . MET A 1 640 ? 71.976 -5.356 -4.945 1.00 66.56 640 MET A CA 1
ATOM 4905 C C . MET A 1 640 ? 71.008 -5.035 -3.800 1.00 66.56 640 MET A C 1
ATOM 4907 O O . MET A 1 640 ? 70.009 -5.734 -3.601 1.00 66.56 640 MET A O 1
ATOM 4911 N N . SER A 1 641 ? 71.284 -3.975 -3.038 1.00 68.62 641 SER A N 1
ATOM 4912 C CA . SER A 1 641 ? 70.379 -3.502 -1.984 1.00 68.62 641 SER A CA 1
ATOM 4913 C C . SER A 1 641 ? 69.262 -2.602 -2.536 1.00 68.62 641 SER A C 1
ATOM 4915 O O . SER A 1 641 ? 69.416 -1.928 -3.554 1.00 68.62 641 SER A O 1
ATOM 4917 N N . ALA A 1 642 ? 68.128 -2.532 -1.829 1.00 57.44 642 ALA A N 1
ATOM 4918 C CA . ALA A 1 642 ? 66.992 -1.682 -2.213 1.00 57.44 642 ALA A CA 1
ATOM 4919 C C . ALA A 1 642 ? 67.345 -0.180 -2.321 1.00 57.44 642 ALA A C 1
ATOM 4921 O O . ALA A 1 642 ? 66.694 0.544 -3.074 1.00 57.44 642 ALA A O 1
ATOM 4922 N N . ASP A 1 643 ? 68.376 0.285 -1.609 1.00 57.38 643 ASP A N 1
ATOM 4923 C CA . ASP A 1 643 ? 68.847 1.676 -1.672 1.00 57.38 643 ASP A CA 1
ATOM 4924 C C . ASP A 1 643 ? 69.854 1.930 -2.810 1.00 57.38 643 ASP A C 1
ATOM 4926 O O . ASP A 1 643 ? 70.083 3.078 -3.196 1.00 57.38 643 ASP A O 1
ATOM 4930 N N . GLU A 1 644 ? 70.467 0.887 -3.371 1.00 55.94 644 GLU A N 1
ATOM 4931 C CA . GLU A 1 644 ? 71.254 0.981 -4.609 1.00 55.94 644 GLU A CA 1
ATOM 4932 C C . GLU A 1 644 ? 70.334 0.998 -5.830 1.00 55.94 644 GLU A C 1
ATOM 4934 O O . GLU A 1 644 ? 70.469 1.891 -6.658 1.00 55.94 644 GLU A O 1
ATOM 4939 N N . PHE A 1 645 ? 69.311 0.138 -5.866 1.00 57.66 645 PHE A N 1
ATOM 4940 C CA . PHE A 1 645 ? 68.308 0.118 -6.939 1.00 57.66 645 PHE A CA 1
ATOM 4941 C C . PHE A 1 645 ? 67.608 1.471 -7.127 1.00 57.66 645 PHE A C 1
ATOM 4943 O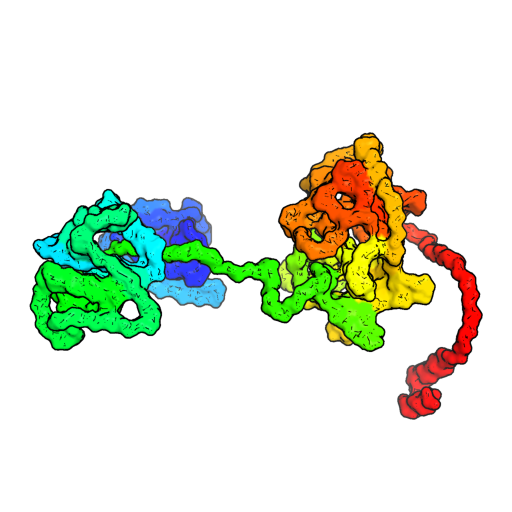 O . PHE A 1 645 ? 67.474 1.967 -8.241 1.00 57.66 645 PHE A O 1
ATOM 4950 N N . LYS A 1 646 ? 67.218 2.123 -6.024 1.00 56.84 646 LYS A N 1
ATOM 4951 C CA . LYS A 1 646 ? 66.591 3.455 -6.070 1.00 56.84 646 LYS A CA 1
ATOM 4952 C C . LYS A 1 646 ? 67.512 4.545 -6.621 1.00 56.84 646 LYS A C 1
ATOM 4954 O O . LYS A 1 646 ? 67.007 5.535 -7.135 1.00 56.84 646 LYS A O 1
ATOM 4959 N N . ARG A 1 647 ? 68.836 4.390 -6.501 1.00 63.09 647 ARG A N 1
ATOM 4960 C CA . ARG A 1 647 ? 69.818 5.335 -7.057 1.00 63.09 647 ARG A CA 1
ATOM 4961 C C . ARG A 1 647 ? 70.115 5.083 -8.531 1.00 63.09 647 ARG A C 1
ATOM 4963 O O . ARG A 1 647 ? 70.516 6.016 -9.204 1.00 63.09 647 ARG A O 1
ATOM 4970 N N . SER A 1 648 ? 69.909 3.862 -9.017 1.00 55.81 648 SER A N 1
ATOM 4971 C CA . SER A 1 648 ? 70.085 3.489 -10.427 1.00 55.81 648 SER A CA 1
ATOM 4972 C C . SER A 1 648 ? 68.908 3.893 -11.325 1.00 55.81 648 SER A C 1
ATOM 4974 O O . SER A 1 648 ? 69.044 3.863 -12.541 1.00 55.81 648 SER A O 1
ATOM 4976 N N . LEU A 1 649 ? 67.758 4.242 -10.735 1.00 49.28 649 LEU A N 1
ATOM 4977 C CA . LEU A 1 649 ? 66.537 4.677 -11.431 1.00 49.28 649 LEU A CA 1
ATOM 4978 C C . LEU A 1 649 ? 66.419 6.201 -11.619 1.00 49.28 649 LEU A C 1
ATOM 4980 O O . LEU A 1 649 ? 65.453 6.657 -12.232 1.00 49.28 649 LEU A O 1
ATOM 4984 N N . ALA A 1 650 ? 67.342 6.974 -11.041 1.00 46.50 650 ALA A N 1
ATOM 4985 C CA . ALA A 1 650 ? 67.417 8.433 -11.128 1.00 46.50 650 ALA A CA 1
ATOM 4986 C C . ALA A 1 650 ? 68.554 8.841 -12.065 1.00 46.50 650 ALA A C 1
ATOM 4988 O O . ALA A 1 650 ? 68.376 9.853 -12.780 1.00 46.50 650 ALA A O 1
#

Sequence (650 aa):
INGLKAAFRELYEESGAVVEEAHCGVGSVKTNIGHLELAAGVAGVIKVLLQMRHRTLVKSLHCDTVNPYIDLDGSPFHLVRERQPWPALRDAEGRELPRRAGVSSFGFGGVNAHVVLEEYVPRPAPEPDRAPTASVPVVLSASHPDVLCELAARWVDVLGRGDYDDTDMASIAYVTQTGRTPLAERLACLVRTTGELREALESWLRGEPTADVYRGTVPRGVELPEAPAGFGPHDDHATPGRNDWAALLQAWVNGAPLDWERLRTGRRPRRIALPTYPFRLRRYWVDTTRPANGNRPAALHPLVHTNASDLDEHRYTSHFTGREFYLADHRVQARVMETVSGWRPGRRPTASGSRADAVPVLPAVAYLEMARAAAVQAAGGDERGWSLKLASWLRPLTVEQPTDVHTALTTRAGGGLSYEVYAVNEDGERVPFGRGQLRRGTAAPAERLDLASLRAQCDGPVLDAETCYARFTGIGMTYGPALRGIERLHTGSRQSVARLKLPAAASRESGYVLNPAMLDAALQATVGLFVDAPGTPRTALPFALGELEVLRPAPDTGWVVVRFAEDDHVGAVRRLDLDLCDDDGEVCVRLRGFSVRTLGGEPDGDSEPTRPAEQAPEPPAVSDDAHLLELIEAIGRREMSADEFKRSLA

Radius of gyration: 40.37 Å; chains: 1; bounding box: 112×71×94 Å

Secondary structure (DSSP, 8-state):
-HHHHHHHHHHHHHHT----S--EEE--THHHH---GGGHHHHHHHHHHHHHHTTEE-PPSS-SSPPTT---TTSSEEE--S-EE-PPPB-TT-PBPPPEEEEEEE-TTS-EEEEEEE----SS--PPPPPPSS-EEEEEEESSHHHHHHHHHHHHHHHHTTSS-GGGHHHHHHHHHHSS---SEEEEEEESSHHHHHHHHHHHHTT---TTEEEEE--TTSPPPPPPTT-STTS-PPPP-HHHHHHHHHHHHTT----TTTS--SSPPPP---PPP----------TTS---SSPPPPSBTTB-EE---SS-EEEEEEE-S-SHHHHTEEEEHHHHHHHH----SSPPPTT--TTPEEEB--HHHHHHHHHHHHHHHTTS--SPEEEEEEEE-SPPB-SS-EEEEEEEEEPTTSSEEEEEEEE-TTS-EEEEEEEEEEEPP-----B--HHHHHHT--SPEEEHHHHHHHHHHTTEEE-GGG--EEEEE--SSEEEEEEE--TTS---TT-SS-HHHHHHHHHGGGGGSSS-TT----EEEEEEEEEEESSPPPSEEEEEEEE-TT--SSSEEEEEEEEE-TT-BEEEEEEEEEEEESS-------PPPPPPPPPPPPP----HHHHHHHHHHHHTTSS-HHHHHHHT-

pLDDT: mean 83.77, std 17.06, range [25.97, 98.38]

Foldseek 3Di:
DVVVQVVVVVVCVVVVHACPEQAAEDAACCQVVNCPAVCRQVSQVVQVLVCLVVQKDAAHPPCPDPDPVDDCPRGNYDYRHHIGGNAFDADPVRDGAWDKDKGWDAHPVGDIDIDIDTRDDDPPDDDQAAQDPFWAKAKDADQDPVQSLVQLVQLLVCLVVCVDWSSCRLQRRQCRQPVDDHHFKMKMAGGRTSVSSNVLSVCVSVVHDDPRIEIAGADPPDDQDEAPPQQHPPHQDDQDDPVSSVSRRNSVNNPYDGDPVNNDDDDRHDHDDDDDRDDDPDDDDDPVLDPPPPPQDQALFQLFRAQPDDPVFRKTKDKDFCSAQQQVFWWFQPVLQCVPQVDDDPDDDDPVDDSLDTFGWRALLSVVQNQQSSVCVVVVNPVQWKKWFKKFFNHTDTNPGTFMKMWTWDADDPGWIKIWIWGADPVRDTGTGMITTIDRDDQDDWDFDPLVVLLVPQPDDKDALVRLQVLCVVLRIGGDQQQSFFGMWRAHQFKIKTKGAGGPSADPDPHALPRSSQVVVLVSSVVRNVPPDPDDSWDWDWGIFGMKTANGRQDNTWMKMKGFAPPADDDQKTFIKIFTGHPRRTGGMITGRGIIGTPDDDDDPDDDDDDDDDDDDDDDDDDDPPVLVVLVVCVVVVVDDPVRSVVVVD